Protein AF-0000000087423695 (afdb_homodimer)

Structure (mmCIF, N/CA/C/O backbone):
data_AF-0000000087423695-model_v1
#
loop_
_entity.id
_entity.type
_entity.pdbx_description
1 polymer 'NAD(P)-dependent alcohol dehydrogenase'
#
loop_
_atom_site.group_PDB
_atom_site.id
_atom_site.type_symbol
_atom_site.label_atom_id
_atom_site.label_alt_id
_atom_site.label_comp_id
_atom_site.label_asym_id
_atom_site.label_entity_id
_atom_site.label_seq_id
_atom_site.pdbx_PDB_ins_code
_atom_site.Cartn_x
_atom_site.Cartn_y
_atom_site.Cartn_z
_atom_site.occupancy
_atom_site.B_iso_or_equiv
_atom_site.auth_seq_id
_atom_site.auth_comp_id
_atom_site.auth_asym_id
_atom_site.auth_atom_id
_atom_site.pdbx_PDB_model_num
ATOM 1 N N . MET A 1 1 ? -11.227 -40.969 -14.609 1 97 1 MET A N 1
ATOM 2 C CA . MET A 1 1 ? -9.953 -40.281 -14.742 1 97 1 MET A CA 1
ATOM 3 C C . MET A 1 1 ? -9.117 -40.406 -13.469 1 97 1 MET A C 1
ATOM 5 O O . MET A 1 1 ? -9.672 -40.562 -12.383 1 97 1 MET A O 1
ATOM 9 N N . LYS A 1 2 ? -7.824 -40.438 -13.695 1 98.31 2 LYS A N 1
ATOM 10 C CA . LYS A 1 2 ? -6.93 -40.375 -12.547 1 98.31 2 LYS A CA 1
ATOM 11 C C . LYS A 1 2 ? -6.785 -38.969 -12.008 1 98.31 2 LYS A C 1
ATOM 13 O O . LYS A 1 2 ? -6.781 -38 -12.781 1 98.31 2 LYS A O 1
ATOM 18 N N . ALA A 1 3 ? -6.688 -38.812 -10.703 1 98.44 3 ALA A N 1
ATOM 19 C CA . ALA A 1 3 ? -6.441 -37.562 -10.031 1 98.44 3 ALA A CA 1
ATOM 20 C C . ALA A 1 3 ? -5.824 -37.781 -8.648 1 98.44 3 ALA A C 1
ATOM 22 O O . ALA A 1 3 ? -5.773 -38.906 -8.164 1 98.44 3 ALA A O 1
ATOM 23 N N . TYR A 1 4 ? -5.23 -36.812 -8.125 1 98.44 4 TYR A N 1
ATOM 24 C CA . TYR A 1 4 ? -4.895 -36.781 -6.703 1 98.44 4 TYR A CA 1
ATOM 25 C C . TYR A 1 4 ? -5.883 -35.938 -5.91 1 98.44 4 TYR A C 1
ATOM 27 O O . TYR A 1 4 ? -6.324 -34.906 -6.379 1 98.44 4 TYR A O 1
ATOM 35 N N . GLN A 1 5 ? -6.285 -36.375 -4.789 1 97.56 5 GLN A N 1
ATOM 36 C CA . GLN A 1 5 ? -7.176 -35.594 -3.936 1 97.56 5 GLN A CA 1
ATOM 37 C C . GLN A 1 5 ? -6.785 -35.719 -2.467 1 97.56 5 GLN A C 1
ATOM 39 O O . GLN A 1 5 ? -6.125 -36.688 -2.078 1 97.56 5 GLN A O 1
ATOM 44 N N . ILE A 1 6 ? -7.02 -34.656 -1.726 1 97.31 6 ILE A N 1
ATOM 45 C CA . ILE A 1 6 ? -7.031 -34.719 -0.269 1 97.31 6 ILE A CA 1
ATOM 46 C C . ILE A 1 6 ? -8.336 -35.375 0.204 1 97.31 6 ILE A C 1
ATOM 48 O O . ILE A 1 6 ? -9.422 -34.844 -0.052 1 97.31 6 ILE A O 1
ATOM 52 N N . GLN A 1 7 ? -8.133 -36.531 0.902 1 94.19 7 GLN A N 1
ATOM 53 C CA . GLN A 1 7 ? -9.328 -37.281 1.276 1 94.19 7 GLN A CA 1
ATOM 54 C C . GLN A 1 7 ? -9.461 -37.375 2.793 1 94.19 7 GLN A C 1
ATOM 56 O O . GLN A 1 7 ? -8.461 -37.469 3.506 1 94.19 7 GLN A O 1
ATOM 61 N N . ASP A 1 8 ? -10.633 -37.375 3.33 1 90.5 8 ASP A N 1
ATOM 62 C CA . ASP A 1 8 ? -11.016 -37.719 4.695 1 90.5 8 ASP A CA 1
ATOM 63 C C . ASP A 1 8 ? -10.539 -36.656 5.684 1 90.5 8 ASP A C 1
ATOM 65 O O . ASP A 1 8 ? -11.297 -36.219 6.551 1 90.5 8 ASP A O 1
ATOM 69 N N . ASP A 1 9 ? -9.195 -36.281 5.551 1 95.44 9 ASP A N 1
ATOM 70 C CA . ASP A 1 9 ? -8.594 -35.281 6.418 1 95.44 9 ASP A CA 1
ATOM 71 C C . ASP A 1 9 ? -7.414 -34.594 5.738 1 95.44 9 ASP A C 1
ATOM 73 O O . ASP A 1 9 ? -6.949 -35.031 4.688 1 95.44 9 ASP A O 1
ATOM 77 N N . PHE A 1 10 ? -7.035 -33.531 6.305 1 96.62 10 PHE A N 1
ATOM 78 C CA . PHE A 1 10 ? -5.883 -32.812 5.781 1 96.62 10 PHE A CA 1
ATOM 79 C C . PHE A 1 10 ? -4.594 -33.594 6.055 1 96.62 10 PHE A C 1
ATOM 81 O O . PHE A 1 10 ? -4.586 -34.531 6.844 1 96.62 10 PHE A O 1
ATOM 88 N N . GLY A 1 11 ? -3.535 -33.188 5.332 1 96.44 11 GLY A N 1
ATOM 89 C CA . GLY A 1 11 ? -2.234 -33.812 5.516 1 96.44 11 GLY A CA 1
ATOM 90 C C . GLY A 1 11 ? -1.774 -34.625 4.309 1 96.44 11 GLY A C 1
ATOM 91 O O . GLY A 1 11 ? -2.588 -35.25 3.623 1 96.44 11 GLY A O 1
ATOM 92 N N . LEU A 1 12 ? -0.515 -34.688 4.203 1 95.5 12 LEU A N 1
ATOM 93 C CA . LEU A 1 12 ? 0.1 -35.344 3.047 1 95.5 12 LEU A CA 1
ATOM 94 C C . LEU A 1 12 ? -0.26 -36.812 2.998 1 95.5 12 LEU A C 1
ATOM 96 O O . LEU A 1 12 ? -0.334 -37.406 1.918 1 95.5 12 LEU A O 1
ATOM 100 N N . ASP A 1 13 ? -0.477 -37.406 4.109 1 95.44 13 ASP A N 1
ATOM 101 C CA . ASP A 1 13 ? -0.84 -38.812 4.172 1 95.44 13 ASP A CA 1
ATOM 102 C C . ASP A 1 13 ? -2.211 -39.062 3.545 1 95.44 13 ASP A C 1
ATOM 104 O O . ASP A 1 13 ? -2.531 -40.188 3.154 1 95.44 13 ASP A O 1
ATOM 108 N N . ASN A 1 14 ? -3.031 -38.031 3.521 1 97.06 14 ASN A N 1
ATOM 109 C CA . ASN A 1 14 ? -4.379 -38.125 2.979 1 97.06 14 ASN A CA 1
ATOM 110 C C . ASN A 1 14 ? -4.449 -37.625 1.544 1 97.06 14 ASN A C 1
ATOM 112 O O . ASN A 1 14 ? -5.535 -37.5 0.973 1 97.06 14 ASN A O 1
ATOM 116 N N . PHE A 1 15 ? -3.334 -37.219 1.024 1 97.75 15 PHE A N 1
ATOM 117 C CA . PHE A 1 15 ? -3.152 -36.906 -0.386 1 97.75 15 PHE A CA 1
ATOM 118 C C . PHE A 1 15 ? -2.912 -38.156 -1.202 1 97.75 15 PHE A C 1
ATOM 120 O O . PHE A 1 15 ? -1.809 -38.719 -1.191 1 97.75 15 PHE A O 1
ATOM 127 N N . LYS A 1 16 ? -3.941 -38.594 -1.981 1 97 16 LYS A N 1
ATOM 128 C CA . LYS A 1 16 ? -3.9 -39.906 -2.582 1 97 16 LYS A CA 1
ATOM 129 C C . LYS A 1 16 ? -4.352 -39.875 -4.039 1 97 16 LYS A C 1
ATOM 131 O O . LYS A 1 16 ? -5.211 -39.062 -4.406 1 97 16 LYS A O 1
ATOM 136 N N . GLN A 1 17 ? -3.789 -40.75 -4.773 1 97.56 17 GLN A N 1
ATOM 137 C CA . GLN A 1 17 ? -4.273 -40.969 -6.137 1 97.56 17 GLN A CA 1
ATOM 138 C C . GLN A 1 17 ? -5.617 -41.688 -6.137 1 97.56 17 GLN A C 1
ATOM 140 O O . GLN A 1 17 ? -5.805 -42.656 -5.406 1 97.56 17 GLN A O 1
ATOM 145 N N . VAL A 1 18 ? -6.508 -41.156 -6.93 1 97.56 18 VAL A N 1
ATOM 146 C CA . VAL A 1 18 ? -7.844 -41.75 -6.984 1 97.56 18 VAL A CA 1
ATOM 147 C C . VAL A 1 18 ? -8.305 -41.844 -8.438 1 97.56 18 VAL A C 1
ATOM 149 O O . VAL A 1 18 ? -7.66 -41.312 -9.336 1 97.56 18 VAL A O 1
ATOM 152 N N . GLU A 1 19 ? -9.383 -42.625 -8.578 1 97.62 19 GLU A N 1
ATOM 153 C CA . GLU A 1 19 ? -10.109 -42.656 -9.844 1 97.62 19 GLU A CA 1
ATOM 154 C C . GLU A 1 19 ? -11.477 -42 -9.719 1 97.62 19 GLU A C 1
ATOM 156 O O . GLU A 1 19 ? -12.227 -42.281 -8.781 1 97.62 19 GLU A O 1
ATOM 161 N N . ARG A 1 20 ? -11.68 -41.031 -10.586 1 96.44 20 ARG A N 1
ATOM 162 C CA . ARG A 1 20 ? -12.961 -40.344 -10.664 1 96.44 20 ARG A CA 1
ATOM 163 C C . ARG A 1 20 ? -13.586 -40.469 -12.039 1 96.44 20 ARG A C 1
ATOM 165 O O . ARG A 1 20 ? -12.891 -40.781 -13.016 1 96.44 20 ARG A O 1
ATOM 172 N N . PRO A 1 21 ? -14.953 -40.438 -12.062 1 96.38 21 PRO A N 1
ATOM 173 C CA . PRO A 1 21 ? -15.547 -40.406 -13.398 1 96.38 21 PRO A CA 1
ATOM 174 C C . PRO A 1 21 ? -15.023 -39.25 -14.266 1 96.38 21 PRO A C 1
ATOM 176 O O . PRO A 1 21 ? -14.75 -38.188 -13.758 1 96.38 21 PRO A O 1
ATOM 179 N N . ASP A 1 22 ? -14.891 -39.5 -15.508 1 95.88 22 ASP A N 1
ATOM 180 C CA . ASP A 1 22 ? -14.508 -38.406 -16.438 1 95.88 22 ASP A CA 1
ATOM 181 C C . ASP A 1 22 ? -15.578 -37.344 -16.484 1 95.88 22 ASP A C 1
ATOM 183 O O . ASP A 1 22 ? -16.766 -37.625 -16.672 1 95.88 22 ASP A O 1
ATOM 187 N N . PRO A 1 23 ? -15.172 -36.125 -16.391 1 97.31 23 PRO A N 1
ATOM 188 C CA . PRO A 1 23 ? -16.156 -35.062 -16.547 1 97.31 23 PRO A CA 1
ATOM 189 C C . PRO A 1 23 ? -16.578 -34.844 -18 1 97.31 23 PRO A C 1
ATOM 191 O O . PRO A 1 23 ? -15.82 -35.156 -18.922 1 97.31 23 PRO A O 1
ATOM 194 N N . THR A 1 24 ? -17.766 -34.406 -18.172 1 97.44 24 THR A N 1
ATOM 195 C CA . THR A 1 24 ? -18.297 -34 -19.469 1 97.44 24 THR A CA 1
ATOM 196 C C . THR A 1 24 ? -18.641 -32.5 -19.453 1 97.44 24 THR A C 1
ATOM 198 O O . THR A 1 24 ? -19.359 -32.031 -18.562 1 97.44 24 THR A O 1
ATOM 201 N N . PRO A 1 25 ? -18.141 -31.781 -20.391 1 98.31 25 PRO A N 1
ATOM 202 C CA . PRO A 1 25 ? -18.406 -30.328 -20.359 1 98.31 25 PRO A CA 1
ATOM 203 C C . PRO A 1 25 ? -19.844 -29.984 -20.703 1 98.31 25 PRO A C 1
ATOM 205 O O . PRO A 1 25 ? -20.391 -30.5 -21.672 1 98.31 25 PRO A O 1
ATOM 208 N N . GLY A 1 26 ? -20.453 -29.203 -19.859 1 98.38 26 GLY A N 1
ATOM 209 C CA . GLY A 1 26 ? -21.734 -28.578 -20.172 1 98.38 26 GLY A CA 1
ATOM 210 C C . GLY A 1 26 ? -21.594 -27.312 -20.969 1 98.38 26 GLY A C 1
ATOM 211 O O . GLY A 1 26 ? -20.5 -26.984 -21.453 1 98.38 26 GLY A O 1
ATOM 212 N N . PRO A 1 27 ? -22.766 -26.609 -21.188 1 98.31 27 PRO A N 1
ATOM 213 C CA . PRO A 1 27 ? -22.703 -25.344 -21.953 1 98.31 27 PRO A CA 1
ATOM 214 C C . PRO A 1 27 ? -21.688 -24.359 -21.391 1 98.31 27 PRO A C 1
ATOM 216 O O . PRO A 1 27 ? -21.656 -24.109 -20.172 1 98.31 27 PRO A O 1
ATOM 219 N N . GLY A 1 28 ? -20.797 -23.844 -22.297 1 98.44 28 GLY A N 1
ATOM 220 C CA . GLY A 1 28 ? -19.828 -22.844 -21.922 1 98.44 28 GLY A CA 1
ATOM 221 C C . GLY A 1 28 ? -18.594 -23.422 -21.266 1 98.44 28 GLY A C 1
ATOM 222 O O . GLY A 1 28 ? -17.641 -22.703 -20.953 1 98.44 28 GLY A O 1
ATOM 223 N N . GLN A 1 29 ? -18.516 -24.75 -21.141 1 98.75 29 GLN A N 1
ATOM 224 C CA . GLN A 1 29 ? -17.422 -25.359 -20.406 1 98.75 29 GLN A CA 1
ATOM 225 C C . GLN A 1 29 ? -16.406 -26.016 -21.344 1 98.75 29 GLN A C 1
ATOM 227 O O . GLN A 1 29 ? -16.766 -26.391 -22.469 1 98.75 29 GLN A O 1
ATOM 232 N N . VAL A 1 30 ? -15.219 -26.094 -20.859 1 98.75 30 VAL A N 1
ATOM 233 C CA . VAL A 1 30 ? -14.094 -26.672 -21.594 1 98.75 30 VAL A CA 1
ATOM 234 C C . VAL A 1 30 ? -13.453 -27.781 -20.75 1 98.75 30 VAL A C 1
ATOM 236 O O . VAL A 1 30 ? -13.172 -27.578 -19.562 1 98.75 30 VAL A O 1
ATOM 239 N N . LEU A 1 31 ? -13.312 -28.891 -21.375 1 98.81 31 LEU A N 1
ATOM 240 C CA . LEU A 1 31 ? -12.57 -29.969 -20.75 1 98.81 31 LEU A CA 1
ATOM 241 C C . LEU A 1 31 ? -11.109 -29.969 -21.203 1 98.81 31 LEU A C 1
ATOM 243 O O . LEU A 1 31 ? -10.836 -30.094 -22.406 1 98.81 31 LEU A O 1
ATOM 247 N N . VAL A 1 32 ? -10.266 -29.797 -20.312 1 98.88 32 VAL A N 1
ATOM 248 C CA . VAL A 1 32 ? -8.836 -29.75 -20.625 1 98.88 32 VAL A CA 1
ATOM 249 C C . VAL A 1 32 ? -8.18 -31.078 -20.219 1 98.88 32 VAL A C 1
ATOM 251 O O . VAL A 1 32 ? -8.281 -31.5 -19.078 1 98.88 32 VAL A O 1
ATOM 254 N N . ARG A 1 33 ? -7.582 -31.781 -21.172 1 98.88 33 ARG A N 1
ATOM 255 C CA . ARG A 1 33 ? -6.695 -32.906 -20.859 1 98.88 33 ARG A CA 1
ATOM 256 C C . ARG A 1 33 ? -5.348 -32.406 -20.344 1 98.88 33 ARG A C 1
ATOM 258 O O . ARG A 1 33 ? -4.523 -31.922 -21.125 1 98.88 33 ARG A O 1
ATOM 265 N N . MET A 1 34 ? -5.191 -32.531 -19.078 1 98.88 34 MET A N 1
ATOM 266 C CA . MET A 1 34 ? -4.02 -31.953 -18.438 1 98.88 34 MET A CA 1
ATOM 267 C C . MET A 1 34 ? -2.752 -32.719 -18.812 1 98.88 34 MET A C 1
ATOM 269 O O . MET A 1 34 ? -2.764 -33.938 -18.891 1 98.88 34 MET A O 1
ATOM 273 N N . LYS A 1 35 ? -1.696 -31.984 -19.047 1 98.94 35 LYS A N 1
ATOM 274 C CA . LYS A 1 35 ? -0.409 -32.562 -19.406 1 98.94 35 LYS A CA 1
ATOM 275 C C . LYS A 1 35 ? 0.627 -32.344 -18.312 1 98.94 35 LYS A C 1
ATOM 277 O O . LYS A 1 35 ? 1.569 -33.125 -18.156 1 98.94 35 LYS A O 1
ATOM 282 N N . ALA A 1 36 ? 0.488 -31.312 -17.562 1 98.94 36 ALA A N 1
ATOM 283 C CA . ALA A 1 36 ? 1.4 -30.984 -16.469 1 98.94 36 ALA A CA 1
ATOM 284 C C . ALA A 1 36 ? 0.704 -30.125 -15.414 1 98.94 36 ALA A C 1
ATOM 286 O O . ALA A 1 36 ? -0.236 -29.391 -15.727 1 98.94 36 ALA A O 1
ATOM 287 N N . ALA A 1 37 ? 1.056 -30.219 -14.227 1 98.81 37 ALA A N 1
ATOM 288 C CA . ALA A 1 37 ? 0.682 -29.359 -13.102 1 98.81 37 ALA A CA 1
ATOM 289 C C . ALA A 1 37 ? 1.911 -28.922 -12.312 1 98.81 37 ALA A C 1
ATOM 291 O O . ALA A 1 37 ? 2.943 -29.594 -12.336 1 98.81 37 ALA A O 1
ATOM 292 N N . SER A 1 38 ? 1.891 -27.812 -11.734 1 98.75 38 SER A N 1
ATOM 293 C CA . SER A 1 38 ? 3.006 -27.297 -10.953 1 98.75 38 SER A CA 1
ATOM 294 C C . SER A 1 38 ? 2.543 -26.844 -9.57 1 98.75 38 SER A C 1
ATOM 296 O O . SER A 1 38 ? 1.681 -25.969 -9.453 1 98.75 38 SER A O 1
ATOM 298 N N . PRO A 1 39 ? 3.074 -27.422 -8.508 1 97.81 39 PRO A N 1
ATOM 299 C CA . PRO A 1 39 ? 2.66 -27.016 -7.16 1 97.81 39 PRO A CA 1
ATOM 300 C C . PRO A 1 39 ? 3.264 -25.672 -6.738 1 97.81 39 PRO A C 1
ATOM 302 O O . PRO A 1 39 ? 4.375 -25.344 -7.152 1 97.81 39 PRO A O 1
ATOM 305 N N . ASN A 1 40 ? 2.516 -24.984 -6 1 96.38 40 ASN A N 1
ATOM 306 C CA . ASN A 1 40 ? 2.943 -23.781 -5.281 1 96.38 40 ASN A CA 1
ATOM 307 C C . ASN A 1 40 ? 2.951 -24.016 -3.773 1 96.38 40 ASN A C 1
ATOM 309 O O . ASN A 1 40 ? 2.352 -24.969 -3.281 1 96.38 40 ASN A O 1
ATOM 313 N N . PHE A 1 41 ? 3.625 -23.156 -3.076 1 93.12 41 PHE A N 1
ATOM 314 C CA . PHE A 1 41 ? 3.639 -23.297 -1.625 1 93.12 41 PHE A CA 1
ATOM 315 C C . PHE A 1 41 ? 2.221 -23.281 -1.065 1 93.12 41 PHE A C 1
ATOM 317 O O . PHE A 1 41 ? 1.924 -23.969 -0.088 1 93.12 41 PHE A O 1
ATOM 324 N N . ARG A 1 42 ? 1.373 -22.5 -1.621 1 93.5 42 ARG A N 1
ATOM 325 C CA . ARG A 1 42 ? -0.024 -22.469 -1.201 1 93.5 42 ARG A CA 1
ATOM 326 C C . ARG A 1 42 ? -0.647 -23.859 -1.27 1 93.5 42 ARG A C 1
ATOM 328 O O . ARG A 1 42 ? -1.512 -24.188 -0.459 1 93.5 42 ARG A O 1
ATOM 335 N N . ASP A 1 43 ? -0.261 -24.672 -2.217 1 96.31 43 ASP A N 1
ATOM 336 C CA . ASP A 1 43 ? -0.833 -26.016 -2.377 1 96.31 43 ASP A CA 1
ATOM 337 C C . ASP A 1 43 ? -0.442 -26.922 -1.214 1 96.31 43 ASP A C 1
ATOM 339 O O . ASP A 1 43 ? -1.25 -27.734 -0.753 1 96.31 43 ASP A O 1
ATOM 343 N N . ILE A 1 44 ? 0.8 -26.75 -0.774 1 94.81 44 ILE A N 1
ATOM 344 C CA . ILE A 1 44 ? 1.24 -27.5 0.398 1 94.81 44 ILE A CA 1
ATOM 345 C C . ILE A 1 44 ? 0.414 -27.078 1.614 1 94.81 44 ILE A C 1
ATOM 347 O O . ILE A 1 44 ? -0.078 -27.938 2.355 1 94.81 44 ILE A O 1
ATOM 351 N N . LEU A 1 45 ? 0.251 -25.766 1.786 1 94.38 45 LEU A N 1
ATOM 352 C CA . LEU A 1 45 ? -0.533 -25.266 2.91 1 94.38 45 LEU A CA 1
ATOM 353 C C . LEU A 1 45 ? -1.976 -25.75 2.828 1 94.38 45 LEU A C 1
ATOM 355 O O . LEU A 1 45 ? -2.592 -26.062 3.852 1 94.38 45 LEU A O 1
ATOM 359 N N . MET A 1 46 ? -2.537 -25.828 1.627 1 95.88 46 MET A N 1
ATOM 360 C CA . MET A 1 46 ? -3.896 -26.312 1.419 1 95.88 46 MET A CA 1
ATOM 361 C C . MET A 1 46 ? -4.012 -27.781 1.818 1 95.88 46 MET A C 1
ATOM 363 O O . MET A 1 46 ? -4.938 -28.156 2.537 1 95.88 46 MET A O 1
ATOM 367 N N . ILE A 1 47 ? -3.076 -28.531 1.413 1 97.12 47 ILE A N 1
ATOM 368 C CA . ILE A 1 47 ? -3.074 -29.969 1.694 1 97.12 47 ILE A CA 1
ATOM 369 C C . ILE A 1 47 ? -2.961 -30.203 3.199 1 97.12 47 ILE A C 1
ATOM 371 O O . ILE A 1 47 ? -3.607 -31.094 3.748 1 97.12 47 ILE A O 1
ATOM 375 N N . GLU A 1 48 ? -2.223 -29.344 3.842 1 95.69 48 GLU A N 1
ATOM 376 C CA . GLU A 1 48 ? -1.958 -29.484 5.27 1 95.69 48 GLU A CA 1
ATOM 377 C C . GLU A 1 48 ? -3.068 -28.859 6.105 1 95.69 48 GLU A C 1
ATOM 379 O O . GLU A 1 48 ? -3.049 -28.938 7.336 1 95.69 48 GLU A O 1
ATOM 384 N N . GLY A 1 49 ? -4.02 -28.172 5.512 1 94.75 49 GLY A N 1
ATOM 385 C CA . GLY A 1 49 ? -5.133 -27.562 6.211 1 94.75 49 GLY A CA 1
ATOM 386 C C . GLY A 1 49 ? -4.777 -26.219 6.836 1 94.75 49 GLY A C 1
ATOM 387 O O . GLY A 1 49 ? -5.543 -25.688 7.641 1 94.75 49 GLY A O 1
ATOM 388 N N . GLN A 1 50 ? -3.643 -25.703 6.438 1 91.5 50 GLN A N 1
ATOM 389 C CA . GLN A 1 50 ? -3.156 -24.469 7.031 1 91.5 50 GLN A CA 1
ATOM 390 C C . GLN A 1 50 ? -3.617 -23.25 6.227 1 91.5 50 GLN A C 1
ATOM 392 O O . GLN A 1 50 ? -3.67 -22.141 6.75 1 91.5 50 GLN A O 1
ATOM 397 N N . TYR A 1 51 ? -3.918 -23.469 4.969 1 91 51 TYR A N 1
ATOM 398 C CA . TYR A 1 51 ? -4.371 -22.391 4.109 1 91 51 TYR A CA 1
ATOM 399 C C . TYR A 1 51 ? -5.824 -22.031 4.398 1 91 51 TYR A C 1
ATOM 401 O O . TYR A 1 51 ? -6.18 -20.859 4.484 1 91 51 TYR A O 1
ATOM 409 N N . ASN A 1 52 ? -6.68 -22.969 4.555 1 92.5 52 ASN A N 1
ATOM 410 C CA . ASN A 1 52 ? -8.094 -22.891 4.914 1 92.5 52 ASN A CA 1
ATOM 411 C C . ASN A 1 52 ? -8.539 -24.125 5.68 1 92.5 52 ASN A C 1
ATOM 413 O O . ASN A 1 52 ? -8.969 -25.109 5.074 1 92.5 52 ASN A O 1
ATOM 417 N N . PRO A 1 53 ? -8.57 -24.016 6.953 1 91.56 53 PRO A N 1
ATOM 418 C CA . PRO A 1 53 ? -8.922 -25.188 7.754 1 91.56 53 PRO A CA 1
ATOM 419 C C . PRO A 1 53 ? -10.367 -25.625 7.566 1 91.56 53 PRO A C 1
ATOM 421 O O . PRO A 1 53 ? -10.742 -26.734 7.969 1 91.56 53 PRO A O 1
ATOM 424 N N . ARG A 1 54 ? -11.234 -24.859 6.977 1 93 54 ARG A N 1
ATOM 425 C CA . ARG A 1 54 ? -12.648 -25.188 6.809 1 93 54 ARG A CA 1
ATOM 426 C C . ARG A 1 54 ? -12.938 -25.656 5.391 1 93 54 ARG A C 1
ATOM 428 O O . ARG A 1 54 ? -14.102 -25.828 5.008 1 93 54 ARG A O 1
ATOM 435 N N . GLN A 1 55 ? -11.898 -25.828 4.555 1 96 55 GLN A N 1
ATOM 436 C CA . GLN A 1 55 ? -12.055 -26.312 3.186 1 96 55 GLN A CA 1
ATOM 437 C C . GLN A 1 55 ? -12.797 -27.656 3.152 1 96 55 GLN A C 1
ATOM 439 O O . GLN A 1 55 ? -12.406 -28.609 3.822 1 96 55 GLN A O 1
ATOM 444 N N . PRO A 1 56 ? -13.922 -27.719 2.395 1 96.25 56 PRO A N 1
ATOM 445 C CA . PRO A 1 56 ? -14.594 -29.016 2.23 1 96.25 56 PRO A CA 1
ATOM 446 C C . PRO A 1 56 ? -13.719 -30.047 1.522 1 96.25 56 PRO A C 1
ATOM 448 O O . PRO A 1 56 ? -12.984 -29.703 0.589 1 96.25 56 PRO A O 1
ATOM 451 N N . LEU A 1 57 ? -13.828 -31.266 1.909 1 96.5 57 LEU A N 1
ATOM 452 C CA . LEU A 1 57 ? -13.117 -32.375 1.32 1 96.5 57 LEU A CA 1
ATOM 453 C C . LEU A 1 57 ? -14.102 -33.406 0.771 1 96.5 57 LEU A C 1
ATOM 455 O O . LEU A 1 57 ? -15.219 -33.531 1.267 1 96.5 57 LEU A O 1
ATOM 459 N N . PRO A 1 58 ? -13.75 -34.188 -0.227 1 97.5 58 PRO A N 1
ATOM 460 C CA . PRO A 1 58 ? -12.43 -34.25 -0.846 1 97.5 58 PRO A CA 1
ATOM 461 C C . PRO A 1 58 ? -12.156 -33.062 -1.775 1 97.5 58 PRO A C 1
ATOM 463 O O . PRO A 1 58 ? -13.094 -32.438 -2.262 1 97.5 58 PRO A O 1
ATOM 466 N N . LEU A 1 59 ? -10.82 -32.719 -2.07 1 98.19 59 LEU A N 1
ATOM 467 C CA . LEU A 1 59 ? -10.383 -31.625 -2.943 1 98.19 59 LEU A CA 1
ATOM 468 C C . LEU A 1 59 ? -9.203 -32.062 -3.809 1 98.19 59 LEU A C 1
ATOM 470 O O . LEU A 1 59 ? -8.258 -32.688 -3.311 1 98.19 59 LEU A O 1
ATOM 474 N N . ILE A 1 60 ? -9.32 -31.891 -5.086 1 98.5 60 ILE A N 1
ATOM 475 C CA . ILE A 1 60 ? -8.141 -31.969 -5.941 1 98.5 60 ILE A CA 1
ATOM 476 C C . ILE A 1 60 ? -7.309 -30.703 -5.801 1 98.5 60 ILE A C 1
ATOM 478 O O . ILE A 1 60 ? -7.742 -29.625 -6.207 1 98.5 60 ILE A O 1
ATOM 482 N N . PRO A 1 61 ? -6.066 -30.781 -5.23 1 98.06 61 PRO A N 1
ATOM 483 C CA . PRO A 1 61 ? -5.246 -29.578 -5.043 1 98.06 61 PRO A CA 1
ATOM 484 C C . PRO A 1 61 ? -4.484 -29.188 -6.305 1 98.06 61 PRO A C 1
ATOM 486 O O . PRO A 1 61 ? -4.844 -29.594 -7.406 1 98.06 61 PRO A O 1
ATOM 489 N N . PHE A 1 62 ? -3.498 -28.25 -6.215 1 97.88 62 PHE A N 1
ATOM 490 C CA . PHE A 1 62 ? -2.697 -27.641 -7.273 1 97.88 62 PHE A CA 1
ATOM 491 C C . PHE A 1 62 ? -3.514 -26.609 -8.055 1 97.88 62 PHE A C 1
ATOM 493 O O . PHE A 1 62 ? -4.574 -26.938 -8.594 1 97.88 62 PHE A O 1
ATOM 500 N N . SER A 1 63 ? -2.967 -25.422 -8.102 1 96.25 63 SER A N 1
ATOM 501 C CA . SER A 1 63 ? -3.699 -24.344 -8.766 1 96.25 63 SER A CA 1
ATOM 502 C C . SER A 1 63 ? -3.189 -24.125 -10.188 1 96.25 63 SER A C 1
ATOM 504 O O . SER A 1 63 ? -3.842 -23.453 -10.992 1 96.25 63 SER A O 1
ATOM 506 N N . ASP A 1 64 ? -2.035 -24.719 -10.523 1 97.38 64 ASP A N 1
ATOM 507 C CA . ASP A 1 64 ? -1.372 -24.469 -11.797 1 97.38 64 ASP A CA 1
ATOM 508 C C . ASP A 1 64 ? -1.368 -25.734 -12.672 1 97.38 64 ASP A C 1
ATOM 510 O O . ASP A 1 64 ? -1.094 -26.828 -12.188 1 97.38 64 ASP A O 1
ATOM 514 N N . GLY A 1 65 ? -1.603 -25.469 -13.875 1 98.5 65 GLY A N 1
ATOM 515 C CA . GLY A 1 65 ? -1.478 -26.562 -14.836 1 98.5 65 GLY A CA 1
ATOM 516 C C . GLY A 1 65 ? -1.629 -26.109 -16.281 1 98.5 65 GLY A C 1
ATOM 517 O O . GLY A 1 65 ? -1.874 -24.922 -16.531 1 98.5 65 GLY A O 1
ATOM 518 N N . ALA A 1 66 ? -1.384 -27 -17.141 1 98.88 66 ALA A N 1
ATOM 519 C CA . ALA A 1 66 ? -1.524 -26.781 -18.578 1 98.88 66 ALA A CA 1
ATOM 520 C C . ALA A 1 66 ? -1.871 -28.078 -19.312 1 98.88 66 ALA A C 1
ATOM 522 O O . ALA A 1 66 ? -1.513 -29.156 -18.859 1 98.88 66 ALA A O 1
ATOM 523 N N . GLY A 1 67 ? -2.57 -27.906 -20.359 1 98.88 67 GLY A N 1
ATOM 524 C CA . GLY A 1 67 ? -2.971 -29.062 -21.141 1 98.88 67 GLY A CA 1
ATOM 525 C C . GLY A 1 67 ? -3.553 -28.703 -22.5 1 98.88 67 GLY A C 1
ATOM 526 O O . GLY A 1 67 ? -3.232 -27.656 -23.062 1 98.88 67 GLY A O 1
ATOM 527 N N . GLU A 1 68 ? -4.266 -29.703 -22.953 1 98.81 68 GLU A N 1
ATOM 528 C CA . GLU A 1 68 ? -4.898 -29.562 -24.266 1 98.81 68 GLU A CA 1
ATOM 529 C C . GLU A 1 68 ? -6.418 -29.656 -24.156 1 98.81 68 GLU A C 1
ATOM 531 O O . GLU A 1 68 ? -6.945 -30.5 -23.422 1 98.81 68 GLU A O 1
ATOM 536 N N . VAL A 1 69 ? -7.094 -28.75 -24.906 1 98.88 69 VAL A N 1
ATOM 537 C CA . VAL A 1 69 ? -8.547 -28.828 -24.922 1 98.88 69 VAL A CA 1
ATOM 538 C C . VAL A 1 69 ? -8.977 -30.172 -25.531 1 98.88 69 VAL A C 1
ATOM 540 O O . VAL A 1 69 ? -8.688 -30.453 -26.688 1 98.88 69 VAL A O 1
ATOM 543 N N . ALA A 1 70 ? -9.641 -30.938 -24.797 1 98.81 70 ALA A N 1
ATOM 544 C CA . ALA A 1 70 ? -10.07 -32.281 -25.219 1 98.81 70 ALA A CA 1
ATOM 545 C C . ALA A 1 70 ? -11.484 -32.219 -25.797 1 98.81 70 ALA A C 1
ATOM 547 O O . ALA A 1 70 ? -11.797 -32.938 -26.75 1 98.81 70 ALA A O 1
ATOM 548 N N . GLU A 1 71 ? -12.344 -31.484 -25.109 1 98.75 71 GLU A N 1
ATOM 549 C CA . GLU A 1 71 ? -13.75 -31.328 -25.484 1 98.75 71 GLU A CA 1
ATOM 550 C C . GLU A 1 71 ? -14.273 -29.938 -25.109 1 98.75 71 GLU A C 1
ATOM 552 O O . GLU A 1 71 ? -13.773 -29.312 -24.172 1 98.75 71 GLU A O 1
ATOM 557 N N . VAL A 1 72 ? -15.25 -29.484 -25.875 1 98.69 72 VAL A N 1
ATOM 558 C CA . VAL A 1 72 ? -15.898 -28.219 -25.547 1 98.69 72 VAL A CA 1
ATOM 559 C C . VAL A 1 72 ? -17.406 -28.406 -25.5 1 98.69 72 VAL A C 1
ATOM 561 O O . VAL A 1 72 ? -17.969 -29.203 -26.266 1 98.69 72 VAL A O 1
ATOM 564 N N . GLY A 1 73 ? -18.031 -27.703 -24.547 1 98.5 73 GLY A N 1
ATOM 565 C CA . GLY A 1 73 ? -19.484 -27.734 -24.469 1 98.5 73 GLY A CA 1
ATOM 566 C C . GLY A 1 73 ? -20.141 -26.766 -25.438 1 98.5 73 GLY A C 1
ATOM 567 O O . GLY A 1 73 ? -19.453 -26.047 -26.172 1 98.5 73 GLY A O 1
ATOM 568 N N . GLU A 1 74 ? -21.453 -26.812 -25.391 1 98.19 74 GLU A N 1
ATOM 569 C CA . GLU A 1 74 ? -22.25 -25.938 -26.266 1 98.19 74 GLU A CA 1
ATOM 570 C C . GLU A 1 74 ? -21.938 -24.469 -26.016 1 98.19 74 GLU A C 1
ATOM 572 O O . GLU A 1 74 ? -21.812 -24.047 -24.875 1 98.19 74 GLU A O 1
ATOM 577 N N . GLY A 1 75 ? -21.75 -23.703 -27.078 1 98.12 75 GLY A N 1
ATOM 578 C CA . GLY A 1 75 ? -21.625 -22.266 -26.984 1 98.12 75 GLY A CA 1
ATOM 579 C C . GLY A 1 75 ? -20.203 -21.797 -26.734 1 98.12 75 GLY A C 1
ATOM 580 O O . GLY A 1 75 ? -19.938 -20.594 -26.625 1 98.12 75 GLY A O 1
ATOM 581 N N . VAL A 1 76 ? -19.25 -22.703 -26.641 1 98.44 76 VAL A N 1
ATOM 582 C CA . VAL A 1 76 ? -17.859 -22.312 -26.438 1 98.44 76 VAL A CA 1
ATOM 583 C C . VAL A 1 76 ? -17.297 -21.734 -27.734 1 98.44 76 VAL A C 1
ATOM 585 O O . VAL A 1 76 ? -17.438 -22.328 -28.812 1 98.44 76 VAL A O 1
ATOM 588 N N . GLU A 1 77 ? -16.672 -20.531 -27.625 1 98 77 GLU A N 1
ATOM 589 C CA . GLU A 1 77 ? -16.141 -19.859 -28.797 1 98 77 GLU A CA 1
ATOM 590 C C . GLU A 1 77 ? -14.688 -19.422 -28.594 1 98 77 GLU A C 1
ATOM 592 O O . GLU A 1 77 ? -13.977 -19.141 -29.547 1 98 77 GLU A O 1
ATOM 597 N N . ARG A 1 78 ? -14.219 -19.422 -27.375 1 97.94 78 ARG A N 1
ATOM 598 C CA . ARG A 1 78 ? -12.938 -18.812 -27.047 1 97.94 78 ARG A CA 1
ATOM 599 C C . ARG A 1 78 ? -11.781 -19.75 -27.391 1 97.94 78 ARG A C 1
ATOM 601 O O . ARG A 1 78 ? -10.664 -19.297 -27.641 1 97.94 78 ARG A O 1
ATOM 608 N N . VAL A 1 79 ? -12.102 -21.062 -27.359 1 98.56 79 VAL A N 1
ATOM 609 C CA . VAL A 1 79 ? -11.094 -22.078 -27.641 1 98.56 79 VAL A CA 1
ATOM 610 C C . VAL A 1 79 ? -11.727 -23.234 -28.422 1 98.56 79 VAL A C 1
ATOM 612 O O . VAL A 1 79 ? -12.953 -23.312 -28.531 1 98.56 79 VAL A O 1
ATOM 615 N N . GLU A 1 80 ? -10.844 -24.078 -28.969 1 98.5 80 GLU A N 1
ATOM 616 C CA . GLU A 1 80 ? -11.305 -25.266 -29.688 1 98.5 80 GLU A CA 1
ATOM 617 C C . GLU A 1 80 ? -10.484 -26.5 -29.297 1 98.5 80 GLU A C 1
ATOM 619 O O . GLU A 1 80 ? -9.406 -26.375 -28.719 1 98.5 80 GLU A O 1
ATOM 624 N N . VAL A 1 81 ? -11.039 -27.641 -29.656 1 98.75 81 VAL A N 1
ATOM 625 C CA . VAL A 1 81 ? -10.367 -28.906 -29.375 1 98.75 81 VAL A CA 1
ATOM 626 C C . VAL A 1 81 ? -8.969 -28.906 -29.984 1 98.75 81 VAL A C 1
ATOM 628 O O . VAL A 1 81 ? -8.789 -28.516 -31.141 1 98.75 81 VAL A O 1
ATOM 631 N N . GLY A 1 82 ? -7.969 -29.219 -29.188 1 98.75 82 GLY A N 1
ATOM 632 C CA . GLY A 1 82 ? -6.594 -29.266 -29.672 1 98.75 82 GLY A CA 1
ATOM 633 C C . GLY A 1 82 ? -5.77 -28.078 -29.219 1 98.75 82 GLY A C 1
ATOM 634 O O . GLY A 1 82 ? -4.539 -28.109 -29.266 1 98.75 82 GLY A O 1
ATOM 635 N N . ASP A 1 83 ? -6.441 -26.969 -28.844 1 98.81 83 ASP A N 1
ATOM 636 C CA . ASP A 1 83 ? -5.719 -25.797 -28.359 1 98.81 83 ASP A CA 1
ATOM 637 C C . ASP A 1 83 ? -4.922 -26.125 -27.094 1 98.81 83 ASP A C 1
ATOM 639 O O . ASP A 1 83 ? -5.402 -26.844 -26.219 1 98.81 83 ASP A O 1
ATOM 643 N N . ARG A 1 84 ? -3.678 -25.625 -26.969 1 98.88 84 ARG A N 1
ATOM 644 C CA . ARG A 1 84 ? -2.875 -25.703 -25.75 1 98.88 84 ARG A CA 1
ATOM 645 C C . ARG A 1 84 ? -3.217 -24.547 -24.797 1 98.88 84 ARG A C 1
ATOM 647 O O . ARG A 1 84 ? -3.082 -23.375 -25.156 1 98.88 84 ARG A O 1
ATOM 654 N N . VAL A 1 85 ? -3.703 -24.891 -23.609 1 98.94 85 VAL A N 1
ATOM 655 C CA . VAL A 1 85 ? -4.234 -23.844 -22.734 1 98.94 85 VAL A CA 1
ATOM 656 C C . VAL A 1 85 ? -3.762 -24.078 -21.297 1 98.94 85 VAL A C 1
ATOM 658 O O . VAL A 1 85 ? -3.268 -25.156 -20.969 1 98.94 85 VAL A O 1
ATOM 661 N N . MET A 1 86 ? -3.834 -23.109 -20.5 1 98.88 86 MET A N 1
ATOM 662 C CA . MET A 1 86 ? -3.68 -23.172 -19.062 1 98.88 86 MET A CA 1
ATOM 663 C C . MET A 1 86 ? -4.867 -22.531 -18.359 1 98.88 86 MET A C 1
ATOM 665 O O . MET A 1 86 ? -5.32 -21.453 -18.75 1 98.88 86 MET A O 1
ATOM 669 N N . PRO A 1 87 ? -5.52 -23.25 -17.438 1 98.81 87 PRO A N 1
ATOM 670 C CA . PRO A 1 87 ? -6.578 -22.625 -16.641 1 98.81 87 PRO A CA 1
ATOM 671 C C . PRO A 1 87 ? -6.059 -21.484 -15.773 1 98.81 87 PRO A C 1
ATOM 673 O O . PRO A 1 87 ? -4.949 -21.562 -15.242 1 98.81 87 PRO A O 1
ATOM 676 N N . ILE A 1 88 ? -6.855 -20.453 -15.664 1 98.75 88 ILE A N 1
ATOM 677 C CA . ILE A 1 88 ? -6.438 -19.328 -14.82 1 98.75 88 ILE A CA 1
ATOM 678 C C . ILE A 1 88 ? -6.688 -19.672 -13.352 1 98.75 88 ILE A C 1
ATOM 680 O O . ILE A 1 88 ? -7.539 -20.516 -13.039 1 98.75 88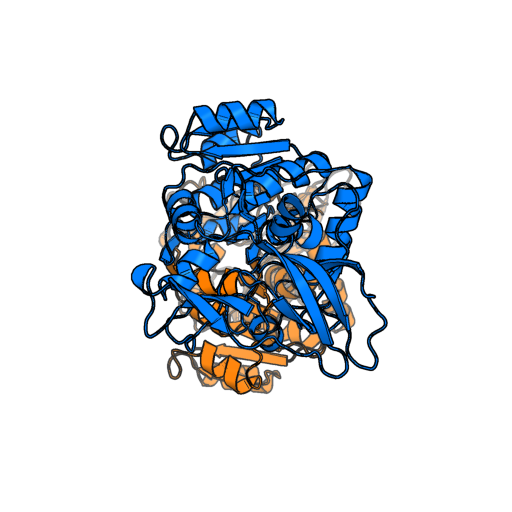 ILE A O 1
ATOM 684 N N . PHE A 1 89 ? -6.051 -19.062 -12.469 1 98.5 89 PHE A N 1
ATOM 685 C CA . PHE A 1 89 ? -6.07 -19.344 -11.039 1 98.5 89 PHE A CA 1
ATOM 686 C C . PHE A 1 89 ? -7.457 -19.109 -10.461 1 98.5 89 PHE A C 1
ATOM 688 O O . PHE A 1 89 ? -8.047 -20 -9.852 1 98.5 89 PHE A O 1
ATOM 695 N N . ALA A 1 90 ? -7.918 -17.844 -10.562 1 98.5 90 ALA A N 1
ATOM 696 C CA . ALA A 1 90 ? -9.281 -17.484 -10.172 1 98.5 90 ALA A CA 1
ATOM 697 C C . ALA A 1 90 ? -10.211 -17.469 -11.383 1 98.5 90 ALA A C 1
ATOM 699 O O . ALA A 1 90 ? -10.188 -16.547 -12.188 1 98.5 90 ALA A O 1
ATOM 700 N N . GLN A 1 91 ? -11.062 -18.438 -11.422 1 98.38 91 GLN A N 1
ATOM 701 C CA . GLN A 1 91 ? -11.805 -18.766 -12.641 1 98.38 91 GLN A CA 1
ATOM 702 C C . GLN A 1 91 ? -12.805 -17.656 -12.984 1 98.38 91 GLN A C 1
ATOM 704 O O . GLN A 1 91 ? -13.141 -17.469 -14.148 1 98.38 91 GLN A O 1
ATOM 709 N N . ASP A 1 92 ? -13.203 -16.844 -11.969 1 97.75 92 ASP A N 1
ATOM 710 C CA . ASP A 1 92 ? -14.203 -15.812 -12.211 1 97.75 92 ASP A CA 1
ATOM 711 C C . ASP A 1 92 ? -13.578 -14.422 -12.219 1 97.75 92 ASP A C 1
ATOM 713 O O . ASP A 1 92 ? -14.281 -13.414 -12.25 1 97.75 92 ASP A O 1
ATOM 717 N N . TRP A 1 93 ? -12.266 -14.336 -12.117 1 98.44 93 TRP A N 1
ATOM 718 C CA . TRP A 1 93 ? -11.609 -13.031 -12.156 1 98.44 93 TRP A CA 1
ATOM 719 C C . TRP A 1 93 ? -11.055 -12.742 -13.547 1 98.44 93 TRP A C 1
ATOM 721 O O . TRP A 1 93 ? -9.852 -12.867 -13.773 1 98.44 93 TRP A O 1
ATOM 731 N N . ILE A 1 94 ? -11.898 -12.25 -14.391 1 98.5 94 ILE A N 1
ATOM 732 C CA . ILE A 1 94 ? -11.547 -12.031 -15.789 1 98.5 94 ILE A CA 1
ATOM 733 C C . ILE A 1 94 ? -10.773 -10.727 -15.93 1 98.5 94 ILE A C 1
ATOM 735 O O . ILE A 1 94 ? -9.75 -10.672 -16.625 1 98.5 94 ILE A O 1
ATOM 739 N N . ALA A 1 95 ? -11.297 -9.664 -15.328 1 98 95 ALA A N 1
ATOM 740 C CA . ALA A 1 95 ? -10.695 -8.336 -15.312 1 98 95 ALA A CA 1
ATOM 741 C C . ALA A 1 95 ? -11.234 -7.5 -14.156 1 98 95 ALA A C 1
ATOM 743 O O . ALA A 1 95 ? -12.211 -7.883 -13.508 1 98 95 ALA A O 1
ATOM 744 N N . GLY A 1 96 ? -10.586 -6.418 -13.914 1 95.81 96 GLY A N 1
ATOM 745 C CA . GLY A 1 96 ? -11.094 -5.477 -12.93 1 95.81 96 GLY A CA 1
ATOM 746 C C . GLY A 1 96 ? -10.594 -5.75 -11.523 1 95.81 96 GLY A C 1
ATOM 747 O O . GLY A 1 96 ? -9.594 -6.441 -11.344 1 95.81 96 GLY A O 1
ATOM 748 N N . GLU A 1 97 ? -11.25 -5.234 -10.555 1 95.5 97 GLU A N 1
ATOM 749 C CA . GLU A 1 97 ? -10.812 -5.254 -9.164 1 95.5 97 GLU A CA 1
ATOM 750 C C . GLU A 1 97 ? -11.062 -6.617 -8.523 1 95.5 97 GLU A C 1
ATOM 752 O O . GLU A 1 97 ? -11.977 -7.336 -8.922 1 95.5 97 GLU A O 1
ATOM 757 N N . PRO A 1 98 ? -10.266 -6.977 -7.574 1 96.5 98 PRO A N 1
ATOM 758 C CA . PRO A 1 98 ? -10.547 -8.203 -6.824 1 96.5 98 PRO A CA 1
ATOM 759 C C . PRO A 1 98 ? -11.836 -8.109 -6.012 1 96.5 98 PRO A C 1
ATOM 761 O O . PRO A 1 98 ? -12.289 -7.012 -5.688 1 96.5 98 PRO A O 1
ATOM 764 N N . SER A 1 99 ? -12.406 -9.25 -5.711 1 96 99 SER A N 1
ATOM 765 C CA . SER A 1 99 ? -13.578 -9.367 -4.848 1 96 99 SER A CA 1
ATOM 766 C C . SER A 1 99 ? -13.633 -10.727 -4.168 1 96 99 SER A C 1
ATOM 768 O O . SER A 1 99 ? -12.977 -11.672 -4.609 1 96 99 SER A O 1
ATOM 770 N N . ARG A 1 100 ? -14.406 -10.766 -3.154 1 94 100 ARG A N 1
ATOM 771 C CA . ARG A 1 100 ? -14.586 -12.023 -2.428 1 94 100 ARG A CA 1
ATOM 772 C C . ARG A 1 100 ? -15.109 -13.117 -3.35 1 94 100 ARG A C 1
ATOM 774 O O . ARG A 1 100 ? -14.633 -14.25 -3.305 1 94 100 ARG A O 1
ATOM 781 N N . ALA A 1 101 ? -16.047 -12.758 -4.156 1 95.25 101 ALA A N 1
ATOM 782 C CA . ALA A 1 101 ? -16.656 -13.727 -5.066 1 95.25 101 ALA A CA 1
ATOM 783 C C . ALA A 1 101 ? -15.625 -14.281 -6.043 1 95.25 101 ALA A C 1
ATOM 785 O O . ALA A 1 101 ? -15.586 -15.492 -6.293 1 95.25 101 ALA A O 1
ATOM 786 N N . ARG A 1 102 ? -14.805 -13.438 -6.539 1 96.06 102 ARG A N 1
ATOM 787 C CA . ARG A 1 102 ? -13.766 -13.852 -7.473 1 96.06 102 ARG A CA 1
ATOM 788 C C . ARG A 1 102 ? -12.742 -14.75 -6.785 1 96.06 102 ARG A C 1
ATOM 790 O O . ARG A 1 102 ? -12.305 -15.758 -7.355 1 96.06 102 ARG A O 1
ATOM 797 N N . PHE A 1 103 ? -12.453 -14.477 -5.547 1 95.38 103 PHE A N 1
ATOM 798 C CA . PHE A 1 103 ? -11.438 -15.227 -4.812 1 95.38 103 PHE A CA 1
ATOM 799 C C . PHE A 1 103 ? -11.977 -16.594 -4.387 1 95.38 103 PHE A C 1
ATOM 801 O O . PHE A 1 103 ? -11.203 -17.5 -4.07 1 95.38 103 PHE A O 1
ATOM 808 N N . LYS A 1 104 ? -13.266 -16.812 -4.492 1 95.81 104 LYS A N 1
ATOM 809 C CA . LYS A 1 104 ? -13.883 -18.094 -4.191 1 95.81 104 LYS A CA 1
ATOM 810 C C . LYS A 1 104 ? -13.859 -19.016 -5.406 1 95.81 104 LYS A C 1
ATOM 812 O O . LYS A 1 104 ? -14.234 -20.188 -5.312 1 95.81 104 LYS A O 1
ATOM 817 N N . SER A 1 105 ? -13.328 -18.547 -6.449 1 97.88 105 SER A N 1
ATOM 818 C CA . SER A 1 105 ? -13.312 -19.328 -7.68 1 97.88 105 SER A CA 1
ATOM 819 C C . SER A 1 105 ? -11.906 -19.828 -8 1 97.88 105 SER A C 1
ATOM 821 O O . SER A 1 105 ? -11.586 -20.094 -9.156 1 97.88 105 SER A O 1
ATOM 823 N N . THR A 1 106 ? -11.062 -19.953 -7 1 98.12 106 THR A N 1
ATOM 824 C CA . THR A 1 106 ? -9.672 -20.328 -7.227 1 98.12 106 THR A CA 1
ATOM 825 C C . THR A 1 106 ? -9.539 -21.844 -7.371 1 98.12 106 THR A C 1
ATOM 827 O O . THR A 1 106 ? -10.211 -22.609 -6.672 1 98.12 106 THR A O 1
ATOM 830 N N . LEU A 1 107 ? -8.656 -22.297 -8.219 1 98.44 107 LEU A N 1
ATOM 831 C CA . LEU A 1 107 ? -8.375 -23.719 -8.43 1 98.44 107 LEU A CA 1
ATOM 832 C C . LEU A 1 107 ? -7.473 -24.266 -7.328 1 98.44 107 LEU A C 1
ATOM 834 O O . LEU A 1 107 ? -6.551 -23.578 -6.879 1 98.44 107 LEU A O 1
ATOM 838 N N . GLY A 1 108 ? -7.547 -25.484 -6.992 1 97.44 108 GLY A N 1
ATOM 839 C CA . GLY A 1 108 ? -6.715 -26.156 -6.004 1 97.44 108 GLY A CA 1
ATOM 840 C C . GLY A 1 108 ? -7.031 -25.75 -4.578 1 97.44 108 GLY A C 1
ATOM 841 O O . GLY A 1 108 ? -6.23 -25.969 -3.668 1 97.44 108 GLY A O 1
ATOM 842 N N . GLY A 1 109 ? -8.008 -24.734 -4.645 1 72.5 109 GLY A N 1
ATOM 843 C CA . GLY A 1 109 ? -8.789 -24.75 -3.416 1 72.5 109 GLY A CA 1
ATOM 844 C C . GLY A 1 109 ? -10.008 -23.859 -3.475 1 72.5 109 GLY A C 1
ATOM 845 O O . GLY A 1 109 ? -11.133 -24.312 -3.281 1 72.5 109 GLY A O 1
ATOM 846 N N . PRO A 1 110 ? -11 -23.672 -3.088 1 95.62 110 PRO A N 1
ATOM 847 C CA . PRO A 1 110 ? -12.461 -23.797 -3.141 1 95.62 110 PRO A CA 1
ATOM 848 C C . PRO A 1 110 ? -12.93 -24.672 -4.305 1 95.62 110 PRO A C 1
ATOM 850 O O . PRO A 1 110 ? -13.898 -25.422 -4.164 1 95.62 110 PRO A O 1
ATOM 853 N N . LEU A 1 111 ? -12.273 -24.578 -5.488 1 97.81 111 LEU A N 1
ATOM 854 C CA . LEU A 1 111 ? -12.578 -25.453 -6.613 1 97.81 111 LEU A CA 1
ATOM 855 C C . LEU A 1 111 ? -11.531 -26.562 -6.754 1 97.81 111 LEU A C 1
ATOM 857 O O . LEU A 1 111 ? -10.406 -26.422 -6.266 1 97.81 111 LEU A O 1
ATOM 861 N N . ASP A 1 112 ? -11.859 -27.578 -7.344 1 98.12 112 ASP A N 1
ATOM 862 C CA . ASP A 1 112 ? -10.883 -28.609 -7.672 1 98.12 112 ASP A CA 1
ATOM 863 C C . ASP A 1 112 ? -9.773 -28.047 -8.562 1 98.12 112 ASP A C 1
ATOM 865 O O . ASP A 1 112 ? -10.031 -27.25 -9.461 1 98.12 112 ASP A O 1
ATOM 869 N N . GLY A 1 113 ? -8.555 -28.609 -8.344 1 98.38 113 GLY A N 1
ATOM 870 C CA . GLY A 1 113 ? -7.379 -28.047 -8.992 1 98.38 113 GLY A CA 1
ATOM 871 C C . GLY A 1 113 ? -6.918 -28.844 -10.195 1 98.38 113 GLY A C 1
ATOM 872 O O . GLY A 1 113 ? -7.738 -29.438 -10.906 1 98.38 113 GLY A O 1
ATOM 873 N N . ALA A 1 114 ? -5.621 -28.797 -10.391 1 98.38 114 ALA A N 1
ATOM 874 C CA . ALA A 1 114 ? -5.102 -29.109 -11.719 1 98.38 114 ALA A CA 1
ATOM 875 C C . ALA A 1 114 ? -4.43 -30.484 -11.742 1 98.38 114 ALA A C 1
ATOM 877 O O . ALA A 1 114 ? -4.094 -31 -12.805 1 98.38 114 ALA A O 1
ATOM 878 N N . ILE A 1 115 ? -4.242 -31.156 -10.586 1 98.75 115 ILE A N 1
ATOM 879 C CA . ILE A 1 115 ? -3.514 -32.406 -10.602 1 98.75 115 ILE A CA 1
ATOM 880 C C . ILE A 1 115 ? -4.48 -33.562 -10.875 1 98.75 115 ILE A C 1
ATOM 882 O O . ILE A 1 115 ? -4.699 -34.438 -10.016 1 98.75 115 ILE A O 1
ATOM 886 N N . ALA A 1 116 ? -4.973 -33.594 -12.055 1 98.75 116 ALA A N 1
ATOM 887 C CA . ALA A 1 116 ? -5.914 -34.562 -12.594 1 98.75 116 ALA A CA 1
ATOM 888 C C . ALA A 1 116 ? -5.723 -34.75 -14.102 1 98.75 116 ALA A C 1
ATOM 890 O O . ALA A 1 116 ? -5.188 -33.844 -14.773 1 98.75 116 ALA A O 1
ATOM 891 N N . GLU A 1 117 ? -6.145 -35.844 -14.586 1 98.81 117 GLU A N 1
ATOM 892 C CA . GLU A 1 117 ? -6.023 -36.094 -16.016 1 98.81 117 GLU A CA 1
ATOM 893 C C . GLU A 1 117 ? -6.879 -35.094 -16.812 1 98.81 117 GLU A C 1
ATOM 895 O O . GLU A 1 117 ? -6.512 -34.719 -17.922 1 98.81 117 GLU A O 1
ATOM 900 N N . TYR A 1 118 ? -8.047 -34.75 -16.219 1 98.75 118 TYR A N 1
ATOM 901 C CA . TYR A 1 118 ? -8.953 -33.812 -16.859 1 98.75 118 TYR A CA 1
ATOM 902 C C . TYR A 1 118 ? -9.414 -32.719 -15.883 1 98.75 118 TYR A C 1
ATOM 904 O O . TYR A 1 118 ? -9.672 -33.031 -14.711 1 98.75 118 TYR A O 1
ATOM 912 N N . VAL A 1 119 ? -9.547 -31.562 -16.328 1 98.62 119 VAL A N 1
ATOM 913 C CA . VAL A 1 119 ? -10.062 -30.438 -15.555 1 98.62 119 VAL A CA 1
ATOM 914 C C . VAL A 1 119 ? -11.156 -29.719 -16.344 1 98.62 119 VAL A C 1
ATOM 916 O O . VAL A 1 119 ? -10.984 -29.438 -17.531 1 98.62 119 VAL A O 1
ATOM 919 N N . LEU A 1 120 ? -12.25 -29.547 -15.703 1 98.44 120 LEU A N 1
ATOM 920 C CA . LEU A 1 120 ? -13.398 -28.875 -16.297 1 98.44 120 LEU A CA 1
ATOM 921 C C . LEU A 1 120 ? -13.453 -27.406 -15.859 1 98.44 120 LEU A C 1
ATOM 923 O O . LEU A 1 120 ? -13.516 -27.125 -14.656 1 98.44 120 LEU A O 1
ATOM 927 N N . VAL A 1 121 ? -13.414 -26.469 -16.812 1 98.31 121 VAL A N 1
ATOM 928 C CA . VAL A 1 121 ? -13.445 -25.047 -16.484 1 98.31 121 VAL A CA 1
ATOM 929 C C . VAL A 1 121 ? -14.375 -24.312 -17.438 1 98.31 121 VAL A C 1
ATOM 931 O O . VAL A 1 121 ? -14.789 -24.859 -18.469 1 98.31 121 VAL A O 1
ATOM 934 N N . ASP A 1 122 ? -14.758 -23.078 -17.031 1 98 122 ASP A N 1
ATOM 935 C CA . ASP A 1 122 ? -15.461 -22.188 -17.953 1 98 122 ASP A CA 1
ATOM 936 C C . ASP A 1 122 ? -14.555 -21.734 -19.094 1 98 122 ASP A C 1
ATOM 938 O O . ASP A 1 122 ? -13.352 -21.562 -18.906 1 98 122 ASP A O 1
ATOM 942 N N . GLN A 1 123 ? -15.078 -21.516 -20.281 1 98.25 123 GLN A N 1
ATOM 943 C CA . GLN A 1 123 ? -14.273 -21.078 -21.422 1 98.25 123 GLN A CA 1
ATOM 944 C C . GLN A 1 123 ? -13.555 -19.766 -21.125 1 98.25 123 GLN A C 1
ATOM 946 O O . GLN A 1 123 ? -12.484 -19.5 -21.672 1 98.25 123 GLN A O 1
ATOM 951 N N . LYS A 1 124 ? -14.125 -18.938 -20.234 1 97.88 124 LYS A N 1
ATOM 952 C CA . LYS A 1 124 ? -13.492 -17.672 -19.875 1 97.88 124 LYS A CA 1
ATOM 953 C C . LYS A 1 124 ? -12.297 -17.891 -18.953 1 97.88 124 LYS A C 1
ATOM 955 O O . LYS A 1 124 ? -11.484 -16.984 -18.75 1 97.88 124 LYS A O 1
ATOM 960 N N . GLY A 1 125 ? -12.18 -19.109 -18.438 1 98.25 125 GLY A N 1
ATOM 961 C CA . GLY A 1 125 ? -11.18 -19.406 -17.422 1 98.25 125 GLY A CA 1
ATOM 962 C C . GLY A 1 125 ? -9.945 -20.094 -17.969 1 98.25 125 GLY A C 1
ATOM 963 O O . GLY A 1 125 ? -9.258 -20.812 -17.234 1 98.25 125 GLY A O 1
ATOM 964 N N . VAL A 1 126 ? -9.664 -19.938 -19.266 1 98.44 126 VAL A N 1
ATOM 965 C CA . VAL A 1 126 ? -8.469 -20.547 -19.859 1 98.44 126 VAL A CA 1
ATOM 966 C C . VAL A 1 126 ? -7.734 -19.516 -20.719 1 98.44 126 VAL A C 1
ATOM 968 O O . VAL A 1 126 ? -8.359 -18.609 -21.281 1 98.44 126 VAL A O 1
ATOM 971 N N . VAL A 1 127 ? -6.434 -19.625 -20.781 1 98.81 127 VAL A N 1
ATOM 972 C CA . VAL A 1 127 ? -5.582 -18.797 -21.609 1 98.81 127 VAL A CA 1
ATOM 973 C C . VAL A 1 127 ? -4.68 -19.688 -22.469 1 98.81 127 VAL A C 1
ATOM 975 O O . VAL A 1 127 ? -4.09 -20.641 -21.984 1 98.81 127 VAL A O 1
ATOM 978 N N . PRO A 1 128 ? -4.641 -19.422 -23.734 1 98.75 128 PRO A N 1
ATOM 979 C CA . PRO A 1 128 ? -3.674 -20.141 -24.562 1 98.75 128 PRO A CA 1
ATOM 980 C C . PRO A 1 128 ? -2.236 -19.969 -24.078 1 98.75 128 PRO A C 1
ATOM 982 O O . PRO A 1 128 ? -1.873 -18.906 -23.562 1 98.75 128 PRO A O 1
ATOM 985 N N . ILE A 1 129 ? -1.461 -20.984 -24.203 1 98.31 129 ILE A N 1
ATOM 986 C CA . ILE A 1 129 ? -0.08 -20.891 -23.75 1 98.31 129 ILE A CA 1
ATOM 987 C C . ILE A 1 129 ? 0.822 -20.469 -24.906 1 98.31 129 ILE A C 1
ATOM 989 O O . ILE A 1 129 ? 0.502 -20.703 -26.062 1 98.31 129 ILE A O 1
ATOM 993 N N . PRO A 1 130 ? 1.956 -19.844 -24.625 1 98 130 PRO A N 1
ATOM 994 C CA . PRO A 1 130 ? 2.912 -19.5 -25.688 1 98 130 PRO A CA 1
ATOM 995 C C . PRO A 1 130 ? 3.385 -20.719 -26.469 1 98 130 PRO A C 1
ATOM 997 O O . PRO A 1 130 ? 3.66 -21.766 -25.875 1 98 130 PRO A O 1
ATOM 1000 N N . GLU A 1 131 ? 3.553 -20.562 -27.719 1 97.94 131 GLU A N 1
ATOM 1001 C CA . GLU A 1 131 ? 3.9 -21.672 -28.609 1 97.94 131 GLU A CA 1
ATOM 1002 C C . GLU A 1 131 ? 5.27 -22.25 -28.25 1 97.94 131 GLU A C 1
ATOM 1004 O O . GLU A 1 131 ? 5.492 -23.453 -28.375 1 97.94 131 GLU A O 1
ATOM 1009 N N . HIS A 1 132 ? 6.121 -21.375 -27.781 1 98.56 132 HIS A N 1
ATOM 1010 C CA . HIS A 1 132 ? 7.496 -21.812 -27.578 1 98.56 132 HIS A CA 1
ATOM 1011 C C . HIS A 1 132 ? 7.656 -22.531 -26.25 1 98.56 132 HIS A C 1
ATOM 1013 O O . HIS A 1 132 ? 8.727 -23.078 -25.953 1 98.56 132 HIS A O 1
ATOM 1019 N N . LEU A 1 133 ? 6.617 -22.609 -25.438 1 98.88 133 LEU A N 1
ATOM 1020 C CA . LEU A 1 133 ? 6.727 -23.234 -24.125 1 98.88 133 LEU A CA 1
ATOM 1021 C C . LEU A 1 133 ? 6.172 -24.656 -24.141 1 98.88 133 LEU A C 1
ATOM 1023 O O . LEU A 1 133 ? 5.164 -24.922 -24.812 1 98.88 133 LEU A O 1
ATOM 1027 N N . SER A 1 134 ? 6.832 -25.578 -23.453 1 98.88 134 SER A N 1
ATOM 1028 C CA . SER A 1 134 ? 6.273 -26.891 -23.172 1 98.88 134 SER A CA 1
ATOM 1029 C C . SER A 1 134 ? 5.109 -26.797 -22.203 1 98.88 134 SER A C 1
ATOM 1031 O O . SER A 1 134 ? 4.871 -25.75 -21.594 1 98.88 134 SER A O 1
ATOM 1033 N N . PHE A 1 135 ? 4.324 -27.875 -22.109 1 98.88 135 PHE A N 1
ATOM 1034 C CA . PHE A 1 135 ? 3.26 -27.922 -21.125 1 98.88 135 PHE A CA 1
ATOM 1035 C C . PHE A 1 135 ? 3.826 -27.766 -19.703 1 98.88 135 PHE A C 1
ATOM 1037 O O . PHE A 1 135 ? 3.217 -27.125 -18.859 1 98.88 135 PHE A O 1
ATOM 1044 N N . GLU A 1 136 ? 5.035 -28.406 -19.484 1 98.81 136 GLU A N 1
ATOM 1045 C CA . GLU A 1 136 ? 5.684 -28.312 -18.172 1 98.81 136 GLU A CA 1
ATOM 1046 C C . GLU A 1 136 ? 6.012 -26.859 -17.828 1 98.81 136 GLU A C 1
ATOM 1048 O O . GLU A 1 136 ? 5.758 -26.422 -16.703 1 98.81 136 GLU A O 1
ATOM 1053 N N . GLU A 1 137 ? 6.516 -26.125 -18.75 1 98.88 137 GLU A N 1
ATOM 1054 C CA . GLU A 1 137 ? 6.848 -24.719 -18.531 1 98.88 137 GLU A CA 1
ATOM 1055 C C . GLU A 1 137 ? 5.586 -23.875 -18.359 1 98.88 137 GLU A C 1
ATOM 1057 O O . GLU A 1 137 ? 5.5 -23.062 -17.438 1 98.88 137 GLU A O 1
ATOM 1062 N N . ALA A 1 138 ? 4.59 -24.109 -19.172 1 98.88 138 ALA A N 1
ATOM 1063 C CA . ALA A 1 138 ? 3.352 -23.344 -19.141 1 98.88 138 ALA A CA 1
ATOM 1064 C C . ALA A 1 138 ? 2.588 -23.562 -17.844 1 98.88 138 ALA A C 1
ATOM 1066 O O . ALA A 1 138 ? 1.935 -22.641 -17.344 1 98.88 138 ALA A O 1
ATOM 1067 N N . ALA A 1 139 ? 2.738 -24.734 -17.297 1 98.88 139 ALA A N 1
ATOM 1068 C CA . ALA A 1 139 ? 2.025 -25.094 -16.078 1 98.88 139 ALA A CA 1
ATOM 1069 C C . ALA A 1 139 ? 2.479 -24.234 -14.906 1 98.88 139 ALA A C 1
ATOM 1071 O O . ALA A 1 139 ? 1.806 -24.172 -13.867 1 98.88 139 ALA A O 1
ATOM 1072 N N . THR A 1 140 ? 3.596 -23.531 -15.039 1 98.81 140 THR A N 1
ATOM 1073 C CA . THR A 1 140 ? 4.152 -22.766 -13.93 1 98.81 140 THR A CA 1
ATOM 1074 C C . THR A 1 140 ? 3.65 -21.328 -13.969 1 98.81 140 THR A C 1
ATOM 1076 O O . THR A 1 140 ? 3.934 -20.531 -13.062 1 98.81 140 THR A O 1
ATOM 1079 N N . LEU A 1 141 ? 2.824 -20.922 -14.891 1 98.88 141 LEU A N 1
ATOM 1080 C CA . LEU A 1 141 ? 2.574 -19.516 -15.188 1 98.88 141 LEU A CA 1
ATOM 1081 C C . LEU A 1 141 ? 1.353 -19.016 -14.43 1 98.88 141 LEU A C 1
ATOM 1083 O O . LEU A 1 141 ? 1.351 -17.891 -13.938 1 98.88 141 LEU A O 1
ATOM 1087 N N . PRO A 1 142 ? 0.318 -19.781 -14.203 1 98.75 142 PRO A N 1
ATOM 1088 C CA . PRO A 1 142 ? -0.971 -19.219 -13.789 1 98.75 142 PRO A CA 1
ATOM 1089 C C . PRO A 1 142 ? -0.933 -18.625 -12.383 1 98.75 142 PRO A C 1
ATOM 1091 O O . PRO A 1 142 ? -1.685 -17.688 -12.086 1 98.75 142 PRO A O 1
ATOM 1094 N N . CYS A 1 143 ? -0.06 -19.172 -11.531 1 98.31 143 CYS A N 1
ATOM 1095 C CA . CYS A 1 143 ? -0.074 -18.672 -10.164 1 98.31 143 CYS A CA 1
ATOM 1096 C C . CYS A 1 143 ? 1.205 -17.906 -9.844 1 98.31 143 CYS A C 1
ATOM 1098 O O . CYS A 1 143 ? 1.199 -16.672 -9.789 1 98.31 143 CYS A O 1
ATOM 1100 N N . ALA A 1 144 ? 2.363 -18.578 -9.789 1 98 144 ALA A N 1
ATOM 1101 C CA . ALA A 1 144 ? 3.617 -17.969 -9.352 1 98 144 ALA A CA 1
ATOM 1102 C C . ALA A 1 144 ? 4.059 -16.875 -10.312 1 98 144 ALA A C 1
ATOM 1104 O O . ALA A 1 144 ? 4.383 -15.766 -9.891 1 98 144 ALA A O 1
ATOM 1105 N N . ALA A 1 145 ? 4.043 -17.188 -11.594 1 98.81 145 ALA A N 1
ATOM 1106 C CA . ALA A 1 145 ? 4.453 -16.188 -12.578 1 98.81 145 ALA A CA 1
ATOM 1107 C C . ALA A 1 145 ? 3.516 -14.984 -12.562 1 98.81 145 ALA A C 1
ATOM 1109 O O . ALA A 1 145 ? 3.967 -13.836 -12.562 1 98.81 145 ALA A O 1
ATOM 1110 N N . LEU A 1 146 ? 2.23 -15.297 -12.555 1 98.88 146 LEU A N 1
ATOM 1111 C CA . LEU A 1 146 ? 1.243 -14.219 -12.578 1 98.88 146 LEU A CA 1
ATOM 1112 C C . LEU A 1 146 ? 1.347 -13.359 -11.328 1 98.88 146 LEU A C 1
ATOM 1114 O O . LEU A 1 146 ? 1.146 -12.141 -11.383 1 98.88 146 LEU A O 1
ATOM 1118 N N . THR A 1 147 ? 1.659 -13.977 -10.203 1 98.62 147 THR A N 1
ATOM 1119 C CA . THR A 1 147 ? 1.863 -13.242 -8.953 1 98.62 147 THR A CA 1
ATOM 1120 C C . THR A 1 147 ? 3.02 -12.258 -9.086 1 98.62 147 THR A C 1
ATOM 1122 O O . THR A 1 147 ? 2.887 -11.086 -8.727 1 98.62 147 THR A O 1
ATOM 1125 N N . ALA A 1 148 ? 4.145 -12.734 -9.602 1 98.75 148 ALA A N 1
ATOM 1126 C CA . ALA A 1 148 ? 5.309 -11.875 -9.789 1 98.75 148 ALA A CA 1
ATOM 1127 C C . ALA A 1 148 ? 5.012 -10.766 -10.797 1 98.75 148 ALA A C 1
ATOM 1129 O O . ALA A 1 148 ? 5.402 -9.617 -10.586 1 98.75 148 ALA A O 1
ATOM 1130 N N . TRP A 1 149 ? 4.297 -11.102 -11.867 1 98.88 149 TRP A N 1
ATOM 1131 C CA . TRP A 1 149 ? 3.93 -10.125 -12.883 1 98.88 149 TRP A CA 1
ATOM 1132 C C . TRP A 1 149 ? 3.023 -9.047 -12.297 1 98.88 149 TRP A C 1
ATOM 1134 O O . TRP A 1 149 ? 3.238 -7.855 -12.523 1 98.88 149 TRP A O 1
ATOM 1144 N N . ASN A 1 150 ? 2.041 -9.539 -11.547 1 98.69 150 ASN A N 1
ATOM 1145 C CA . ASN A 1 150 ? 1.127 -8.602 -10.891 1 98.69 150 ASN A CA 1
ATOM 1146 C C . ASN A 1 150 ? 1.871 -7.641 -9.977 1 98.69 150 ASN A C 1
ATOM 1148 O O . ASN A 1 150 ? 1.654 -6.426 -10.031 1 98.69 150 ASN A O 1
ATOM 1152 N N . ALA A 1 151 ? 2.814 -8.109 -9.227 1 98.62 151 ALA A N 1
ATOM 1153 C CA . ALA A 1 151 ? 3.582 -7.312 -8.273 1 98.62 151 ALA A CA 1
ATOM 1154 C C . ALA A 1 151 ? 4.445 -6.277 -8.992 1 98.62 151 ALA A C 1
ATOM 1156 O O . ALA A 1 151 ? 4.551 -5.133 -8.547 1 98.62 151 ALA A O 1
ATOM 1157 N N . LEU A 1 152 ? 5.035 -6.656 -10.102 1 98.75 152 LEU A N 1
ATOM 1158 C CA . LEU A 1 152 ? 6.055 -5.809 -10.703 1 98.75 152 LEU A CA 1
ATOM 1159 C C . LEU A 1 152 ? 5.457 -4.938 -11.805 1 98.75 152 LEU A C 1
ATOM 1161 O O . LEU A 1 152 ? 5.773 -3.748 -11.898 1 98.75 152 LEU A O 1
ATOM 1165 N N . ALA A 1 153 ? 4.574 -5.527 -12.594 1 98.38 153 ALA A N 1
ATOM 1166 C CA . ALA A 1 153 ? 4.129 -4.824 -13.797 1 98.38 153 ALA A CA 1
ATOM 1167 C C . ALA A 1 153 ? 2.785 -4.137 -13.562 1 98.38 153 ALA A C 1
ATOM 1169 O O . ALA A 1 153 ? 2.58 -2.998 -13.992 1 98.38 153 ALA A O 1
ATOM 1170 N N . GLU A 1 154 ? 1.867 -4.867 -12.953 1 97.38 154 GLU A N 1
ATOM 1171 C CA . GLU A 1 154 ? 0.505 -4.352 -12.852 1 97.38 154 GLU A CA 1
ATOM 1172 C C . GLU A 1 154 ? 0.361 -3.396 -11.672 1 97.38 154 GLU A C 1
ATOM 1174 O O . GLU A 1 154 ? -0.049 -2.246 -11.844 1 97.38 154 GLU A O 1
ATOM 1179 N N . HIS A 1 155 ? 0.817 -3.797 -10.492 1 96.31 155 HIS A N 1
ATOM 1180 C CA . HIS A 1 155 ? 0.723 -2.955 -9.305 1 96.31 155 HIS A CA 1
ATOM 1181 C C . HIS A 1 155 ? 2.01 -2.168 -9.078 1 96.31 155 HIS A C 1
ATOM 1183 O O . HIS A 1 155 ? 2.01 -1.151 -8.383 1 96.31 155 HIS A O 1
ATOM 1189 N N . GLY A 1 156 ? 3.121 -2.699 -9.617 1 96.12 156 GLY A N 1
ATOM 1190 C CA . GLY A 1 156 ? 4.41 -2.088 -9.328 1 96.12 156 GLY A CA 1
ATOM 1191 C C . GLY A 1 156 ? 4.797 -1.017 -10.328 1 96.12 156 GLY A C 1
ATOM 1192 O O . GLY A 1 156 ? 5.562 -0.105 -10.008 1 96.12 156 GLY A O 1
ATOM 1193 N N . ASP A 1 157 ? 4.363 -1.218 -11.602 1 96.44 157 ASP A N 1
ATOM 1194 C CA . ASP A 1 157 ? 4.734 -0.303 -12.672 1 96.44 157 ASP A CA 1
ATOM 1195 C C . ASP A 1 157 ? 6.25 -0.121 -12.742 1 96.44 157 ASP A C 1
ATOM 1197 O O . ASP A 1 157 ? 6.746 1.008 -12.727 1 96.44 157 ASP A O 1
ATOM 1201 N N . VAL A 1 158 ? 6.961 -1.186 -12.672 1 97.94 158 VAL A N 1
ATOM 1202 C CA . VAL A 1 158 ? 8.422 -1.173 -12.695 1 97.94 158 VAL A CA 1
ATOM 1203 C C . VAL A 1 158 ? 8.914 -0.523 -13.992 1 97.94 158 VAL A C 1
ATOM 1205 O O . VAL A 1 158 ? 8.344 -0.751 -15.062 1 97.94 158 VAL A O 1
ATOM 1208 N N . LYS A 1 159 ? 9.945 0.294 -13.859 1 96.94 159 LYS A N 1
ATOM 1209 C CA . LYS A 1 159 ? 10.578 0.954 -15 1 96.94 159 LYS A CA 1
ATOM 1210 C C . LYS A 1 159 ? 12.031 0.524 -15.141 1 96.94 159 LYS A C 1
ATOM 1212 O O . LYS A 1 159 ? 12.656 0.076 -14.18 1 96.94 159 LYS A O 1
ATOM 1217 N N . ALA A 1 160 ? 12.43 0.721 -16.391 1 98.06 160 ALA A N 1
ATOM 1218 C CA . ALA A 1 160 ? 13.859 0.496 -16.609 1 98.06 160 ALA A CA 1
ATOM 1219 C C . ALA A 1 160 ? 14.695 1.359 -15.672 1 98.06 160 ALA A C 1
ATOM 1221 O O . ALA A 1 160 ? 14.406 2.541 -15.477 1 98.06 160 ALA A O 1
ATOM 1222 N N . GLY A 1 161 ? 15.672 0.733 -15.062 1 98.19 161 GLY A N 1
ATOM 1223 C CA . GLY A 1 161 ? 16.547 1.447 -14.156 1 98.19 161 GLY A CA 1
ATOM 1224 C C . GLY A 1 161 ? 16.172 1.274 -12.695 1 98.19 161 GLY A C 1
ATOM 1225 O O . GLY A 1 161 ? 16.953 1.577 -11.797 1 98.19 161 GLY A O 1
ATOM 1226 N N . ASP A 1 162 ? 14.945 0.77 -12.383 1 98.69 162 ASP A N 1
ATOM 1227 C CA . ASP A 1 162 ? 14.539 0.494 -11.008 1 98.69 162 ASP A CA 1
ATOM 1228 C C . ASP A 1 162 ? 15.398 -0.612 -10.398 1 98.69 162 ASP A C 1
ATOM 1230 O O . ASP A 1 162 ? 16.031 -1.381 -11.117 1 98.69 162 ASP A O 1
ATOM 1234 N N . VAL A 1 163 ? 15.398 -0.64 -9.102 1 98.88 163 VAL A N 1
ATOM 1235 C CA . VAL A 1 163 ? 16.016 -1.741 -8.359 1 98.88 163 VAL A CA 1
ATOM 1236 C C . VAL A 1 163 ? 14.922 -2.596 -7.715 1 98.88 163 VAL A C 1
ATOM 1238 O O . VAL A 1 163 ? 14.078 -2.082 -6.977 1 98.88 163 VAL A O 1
ATOM 1241 N N . VAL A 1 164 ? 14.969 -3.895 -8.016 1 98.94 164 VAL A N 1
ATOM 1242 C CA . VAL A 1 164 ? 14.008 -4.855 -7.484 1 98.94 164 VAL A CA 1
ATOM 1243 C C . VAL A 1 164 ? 14.719 -5.852 -6.578 1 98.94 164 VAL A C 1
ATOM 1245 O O . VAL A 1 164 ? 15.758 -6.406 -6.945 1 98.94 164 VAL A O 1
ATOM 1248 N N . VAL A 1 165 ? 14.195 -6.031 -5.332 1 98.88 165 VAL A N 1
ATOM 1249 C CA . VAL A 1 165 ? 14.695 -7.082 -4.457 1 98.88 165 VAL A CA 1
ATOM 1250 C C . VAL A 1 165 ? 13.758 -8.281 -4.504 1 98.88 165 VAL A C 1
ATOM 1252 O O . VAL A 1 165 ? 12.547 -8.141 -4.309 1 98.88 165 VAL A O 1
ATOM 1255 N N . CYS A 1 166 ? 14.289 -9.438 -4.785 1 98.62 166 CYS A N 1
ATOM 1256 C CA . CYS A 1 166 ? 13.555 -10.688 -4.715 1 98.62 166 CYS A CA 1
ATOM 1257 C C . CYS A 1 166 ? 14.07 -11.57 -3.586 1 98.62 166 CYS A C 1
ATOM 1259 O O . CYS A 1 166 ? 15.273 -11.812 -3.486 1 98.62 166 CYS A O 1
ATOM 1261 N N . GLN A 1 167 ? 13.148 -12 -2.76 1 97.31 167 GLN A N 1
ATOM 1262 C CA . GLN A 1 167 ? 13.508 -12.82 -1.613 1 97.31 167 GLN A CA 1
ATOM 1263 C C . GLN A 1 167 ? 13.461 -14.305 -1.966 1 97.31 167 GLN A C 1
ATOM 1265 O O . GLN A 1 167 ? 12.406 -14.828 -2.328 1 97.31 167 GLN A O 1
ATOM 1270 N N . GLY A 1 168 ? 14.594 -14.953 -1.825 1 95.81 168 GLY A N 1
ATOM 1271 C CA . GLY A 1 168 ? 14.641 -16.375 -2.104 1 95.81 168 GLY A CA 1
ATOM 1272 C C . GLY A 1 168 ? 14.781 -16.688 -3.582 1 95.81 168 GLY A C 1
ATOM 1273 O O . GLY A 1 168 ? 14.984 -15.789 -4.398 1 95.81 168 GLY A O 1
ATOM 1274 N N . THR A 1 169 ? 14.758 -18.031 -3.84 1 97.44 169 THR A N 1
ATOM 1275 C CA . THR A 1 169 ? 14.914 -18.5 -5.211 1 97.44 169 THR A CA 1
ATOM 1276 C C . THR A 1 169 ? 13.789 -19.453 -5.578 1 97.44 169 THR A C 1
ATOM 1278 O O . THR A 1 169 ? 13.969 -20.344 -6.414 1 97.44 169 THR A O 1
ATOM 1281 N N . GLY A 1 170 ? 12.672 -19.281 -4.902 1 96.19 170 GLY A N 1
ATOM 1282 C CA . GLY A 1 170 ? 11.484 -20.047 -5.246 1 96.19 170 GLY A CA 1
ATOM 1283 C C . GLY A 1 170 ? 10.797 -19.547 -6.496 1 96.19 170 GLY A C 1
ATOM 1284 O O . GLY A 1 170 ? 11.328 -18.672 -7.199 1 96.19 170 GLY A O 1
ATOM 1285 N N . GLY A 1 171 ? 9.641 -20.094 -6.789 1 96.81 171 GLY A N 1
ATOM 1286 C CA . GLY A 1 171 ? 8.93 -19.812 -8.023 1 96.81 171 GLY A CA 1
ATOM 1287 C C . GLY A 1 171 ? 8.656 -18.344 -8.227 1 96.81 171 GLY A C 1
ATOM 1288 O O . GLY A 1 171 ? 9.094 -17.75 -9.219 1 96.81 171 GLY A O 1
ATOM 1289 N N . VAL A 1 172 ? 7.996 -17.672 -7.25 1 97.88 172 VAL A N 1
ATOM 1290 C CA . VAL A 1 172 ? 7.629 -16.266 -7.371 1 97.88 172 VAL A CA 1
ATOM 1291 C C . VAL A 1 172 ? 8.891 -15.422 -7.523 1 97.88 172 VAL A C 1
ATOM 1293 O O . VAL A 1 172 ? 8.945 -14.531 -8.383 1 97.88 172 VAL A O 1
ATOM 1296 N N . SER A 1 173 ? 9.914 -15.727 -6.812 1 98.25 173 SER A N 1
ATOM 1297 C CA . SER A 1 173 ? 11.141 -14.93 -6.812 1 98.25 173 SER A CA 1
ATOM 1298 C C . SER A 1 173 ? 11.898 -15.094 -8.125 1 98.25 173 SER A C 1
ATOM 1300 O O . SER A 1 173 ? 12.445 -14.125 -8.656 1 98.25 173 SER A O 1
ATOM 1302 N N . MET A 1 174 ? 11.914 -16.297 -8.609 1 98.62 174 MET A N 1
ATOM 1303 C CA . MET A 1 174 ? 12.625 -16.516 -9.867 1 98.62 174 MET A CA 1
ATOM 1304 C C . MET A 1 174 ? 11.898 -15.852 -11.031 1 98.62 174 MET A C 1
ATOM 1306 O O . MET A 1 174 ? 12.523 -15.305 -11.938 1 98.62 174 MET A O 1
ATOM 1310 N N . PHE A 1 175 ? 10.562 -15.953 -11.023 1 98.81 175 PHE A N 1
ATOM 1311 C CA . PHE A 1 175 ? 9.82 -15.18 -12.016 1 98.81 175 PHE A CA 1
ATOM 1312 C C . PHE A 1 175 ? 10.039 -13.688 -11.812 1 98.81 175 PHE A C 1
ATOM 1314 O O . PHE A 1 175 ? 10.117 -12.93 -12.773 1 98.81 175 PHE A O 1
ATOM 1321 N N . GLY A 1 176 ? 10.133 -13.266 -10.516 1 98.81 176 GLY A N 1
ATOM 1322 C CA . GLY A 1 176 ? 10.469 -11.883 -10.211 1 98.81 176 GLY A CA 1
ATOM 1323 C C . GLY A 1 176 ? 11.766 -11.43 -10.859 1 98.81 176 GLY A C 1
ATOM 1324 O O . GLY A 1 176 ? 11.828 -10.359 -11.453 1 98.81 176 GLY A O 1
ATOM 1325 N N . LEU A 1 177 ? 12.805 -12.258 -10.742 1 98.81 177 LEU A N 1
ATOM 1326 C CA . LEU A 1 177 ? 14.086 -11.977 -11.383 1 98.81 177 LEU A CA 1
ATOM 1327 C C . LEU A 1 177 ? 13.906 -11.797 -12.883 1 98.81 177 LEU A C 1
ATOM 1329 O O . LEU A 1 177 ? 14.359 -10.797 -13.453 1 98.81 177 LEU A O 1
ATOM 1333 N N . GLN A 1 178 ? 13.219 -12.68 -13.477 1 98.81 178 GLN A N 1
ATOM 1334 C CA . GLN A 1 178 ? 13.094 -12.672 -14.93 1 98.81 178 GLN A CA 1
ATOM 1335 C C . GLN A 1 178 ? 12.266 -11.484 -15.406 1 98.81 178 GLN A C 1
ATOM 1337 O O . GLN A 1 178 ? 12.641 -10.805 -16.375 1 98.81 178 GLN A O 1
ATOM 1342 N N . PHE A 1 179 ? 11.117 -11.219 -14.773 1 98.88 179 PHE A N 1
ATOM 1343 C CA . PHE A 1 179 ? 10.266 -10.109 -15.188 1 98.88 179 PHE A CA 1
ATOM 1344 C C . PHE A 1 179 ? 10.938 -8.773 -14.922 1 98.88 179 PHE A C 1
ATOM 1346 O O . PHE A 1 179 ? 10.797 -7.828 -15.703 1 98.88 179 PHE A O 1
ATOM 1353 N N . ALA A 1 180 ? 11.672 -8.672 -13.758 1 98.81 180 ALA A N 1
ATOM 1354 C CA . ALA A 1 180 ? 12.406 -7.434 -13.492 1 98.81 180 ALA A CA 1
ATOM 1355 C C . ALA A 1 180 ? 13.406 -7.145 -14.609 1 98.81 180 ALA A C 1
ATOM 1357 O O . ALA A 1 180 ? 13.508 -6.008 -15.078 1 98.81 180 ALA A O 1
ATOM 1358 N N . GLN A 1 181 ? 14.109 -8.172 -15.016 1 98.44 181 GLN A N 1
ATOM 1359 C CA . GLN A 1 181 ? 15.07 -8.016 -16.094 1 98.44 181 GLN A CA 1
ATOM 1360 C C . GLN A 1 181 ? 14.375 -7.633 -17.406 1 98.44 181 GLN A C 1
ATOM 1362 O O . GLN A 1 181 ? 14.844 -6.758 -18.125 1 98.44 181 GLN A O 1
ATOM 1367 N N . LEU A 1 182 ? 13.281 -8.305 -17.656 1 98 182 LEU A N 1
ATOM 1368 C CA . LEU A 1 182 ? 12.508 -8.008 -18.844 1 98 182 LEU A CA 1
ATOM 1369 C C . LEU A 1 182 ? 12.078 -6.547 -18.875 1 98 182 LEU A C 1
ATOM 1371 O O . LEU A 1 182 ? 11.992 -5.938 -19.938 1 98 182 LEU A O 1
ATOM 1375 N N . LEU A 1 183 ? 11.859 -5.953 -17.719 1 98.19 183 LEU A N 1
ATOM 1376 C CA . LEU A 1 183 ? 11.367 -4.586 -17.594 1 98.19 183 LEU A CA 1
ATOM 1377 C C . LEU A 1 183 ? 12.523 -3.598 -17.469 1 98.19 183 LEU A C 1
ATOM 1379 O O . LEU A 1 183 ? 12.297 -2.398 -17.312 1 98.19 183 LEU A O 1
ATOM 1383 N N . GLY A 1 184 ? 13.773 -4.074 -17.531 1 98.31 184 GLY A N 1
ATOM 1384 C CA . GLY A 1 184 ? 14.945 -3.213 -17.562 1 98.31 184 GLY A CA 1
ATOM 1385 C C . GLY A 1 184 ? 15.422 -2.807 -16.188 1 98.31 184 GLY A C 1
ATOM 1386 O O . GLY A 1 184 ? 16.125 -1.803 -16.031 1 98.31 184 GLY A O 1
ATOM 1387 N N . ALA A 1 185 ? 15.023 -3.594 -15.172 1 98.62 185 ALA A N 1
ATOM 1388 C CA . ALA A 1 185 ? 15.391 -3.26 -13.797 1 98.62 185 ALA A CA 1
ATOM 1389 C C . ALA A 1 185 ? 16.625 -4.051 -13.352 1 98.62 185 ALA A C 1
ATOM 1391 O O . ALA A 1 185 ? 16.938 -5.098 -13.93 1 98.62 185 ALA A O 1
ATOM 1392 N N . GLU A 1 186 ? 17.266 -3.527 -12.367 1 98.5 186 GLU A N 1
ATOM 1393 C CA . GLU A 1 186 ? 18.312 -4.25 -11.648 1 98.5 186 GLU A CA 1
ATOM 1394 C C . GLU A 1 186 ? 17.719 -5.113 -10.539 1 98.5 186 GLU A C 1
ATOM 1396 O O . GLU A 1 186 ? 16.766 -4.711 -9.867 1 98.5 186 GLU A O 1
ATOM 1401 N N . VAL A 1 187 ? 18.359 -6.305 -10.367 1 98.88 187 VAL A N 1
ATOM 1402 C CA . VAL A 1 187 ? 17.75 -7.215 -9.398 1 98.88 187 VAL A CA 1
ATOM 1403 C C . VAL A 1 187 ? 18.781 -7.594 -8.328 1 98.88 187 VAL A C 1
ATOM 1405 O O . VAL A 1 187 ? 19.906 -7.957 -8.648 1 98.88 187 VAL A O 1
ATOM 1408 N N . ILE A 1 188 ? 18.391 -7.441 -7.074 1 98.88 188 ILE A N 1
ATOM 1409 C CA . ILE A 1 188 ? 19.094 -7.965 -5.918 1 98.88 188 ILE A CA 1
ATOM 1410 C C . ILE A 1 188 ? 18.359 -9.172 -5.352 1 98.88 188 ILE A C 1
ATOM 1412 O O . ILE A 1 188 ? 17.172 -9.086 -5.039 1 98.88 188 ILE A O 1
ATOM 1416 N N . MET A 1 189 ? 19.094 -10.328 -5.23 1 98.62 189 MET A N 1
ATOM 1417 C CA . MET A 1 189 ? 18.469 -11.555 -4.727 1 98.62 189 MET A CA 1
ATOM 1418 C C . MET A 1 189 ? 18.969 -11.859 -3.316 1 98.62 189 MET A C 1
ATOM 1420 O O . MET A 1 189 ? 20.141 -11.688 -3.01 1 98.62 189 MET A O 1
ATOM 1424 N N . THR A 1 190 ? 18.031 -12.273 -2.463 1 97.88 190 THR A N 1
ATOM 1425 C CA . THR A 1 190 ? 18.469 -12.836 -1.189 1 97.88 190 THR A CA 1
ATOM 1426 C C . THR A 1 190 ? 18.281 -14.352 -1.173 1 97.88 190 THR A C 1
ATOM 1428 O O . THR A 1 190 ? 17.359 -14.875 -1.811 1 97.88 190 THR A O 1
ATOM 1431 N N . SER A 1 191 ? 19.109 -15.086 -0.555 1 97.12 191 SER A N 1
ATOM 1432 C CA . SER A 1 191 ? 19.016 -16.531 -0.386 1 97.12 191 SER A CA 1
ATOM 1433 C C . SER A 1 191 ? 19.844 -17 0.815 1 97.12 191 SER A C 1
ATOM 1435 O O . SER A 1 191 ? 20.672 -16.25 1.329 1 97.12 191 SER A O 1
ATOM 1437 N N . SER A 1 192 ? 19.5 -18.125 1.303 1 95.12 192 SER A N 1
ATOM 1438 C CA . SER A 1 192 ? 20.297 -18.719 2.357 1 95.12 192 SER A CA 1
ATOM 1439 C C . SER A 1 192 ? 21.422 -19.578 1.775 1 95.12 192 SER A C 1
ATOM 1441 O O . SER A 1 192 ? 22.234 -20.141 2.516 1 95.12 192 SER A O 1
ATOM 1443 N N . SER A 1 193 ? 21.453 -19.766 0.464 1 97.25 193 SER A N 1
ATOM 1444 C CA . SER A 1 193 ? 22.391 -20.672 -0.21 1 97.25 193 SER A CA 1
ATOM 1445 C C . SER A 1 193 ? 23.328 -19.906 -1.13 1 97.25 193 SER A C 1
ATOM 1447 O O . SER A 1 193 ? 22.891 -19.281 -2.104 1 97.25 193 SER A O 1
ATOM 1449 N N . ASN A 1 194 ? 24.625 -20.031 -0.832 1 97.69 194 ASN A N 1
ATOM 1450 C CA . ASN A 1 194 ? 25.609 -19.391 -1.709 1 97.69 194 ASN A CA 1
ATOM 1451 C C . ASN A 1 194 ? 25.578 -20 -3.109 1 97.69 194 ASN A C 1
ATOM 1453 O O . ASN A 1 194 ? 25.781 -19.297 -4.102 1 97.69 194 ASN A O 1
ATOM 1457 N N . GLU A 1 195 ? 25.312 -21.25 -3.131 1 97.94 195 GLU A N 1
ATOM 1458 C CA . GLU A 1 195 ? 25.219 -21.922 -4.422 1 97.94 195 GLU A CA 1
ATOM 1459 C C . GLU A 1 195 ? 24.094 -21.344 -5.273 1 97.94 195 GLU A C 1
ATOM 1461 O O . GLU A 1 195 ? 24.281 -21.094 -6.465 1 97.94 195 GLU A O 1
ATOM 1466 N N . LYS A 1 196 ? 22.953 -21.094 -4.695 1 98.19 196 LYS A N 1
ATOM 1467 C CA . LYS A 1 196 ? 21.828 -20.531 -5.418 1 98.19 196 LYS A CA 1
ATOM 1468 C C . LYS A 1 196 ? 22.094 -19.078 -5.812 1 98.19 196 LYS A C 1
ATOM 1470 O O . LYS A 1 196 ? 21.672 -18.641 -6.883 1 98.19 196 LYS A O 1
ATOM 1475 N N . LEU A 1 197 ? 22.828 -18.391 -4.938 1 98.5 197 LEU A N 1
ATOM 1476 C CA . LEU A 1 197 ? 23.188 -17 -5.25 1 98.5 197 LEU A CA 1
ATOM 1477 C C . LEU A 1 197 ? 24.125 -16.938 -6.445 1 98.5 197 LEU A C 1
ATOM 1479 O O . LEU A 1 197 ? 24.047 -16.016 -7.262 1 98.5 197 LEU A O 1
ATOM 1483 N N . GLU A 1 198 ? 25.031 -17.891 -6.535 1 98.44 198 GLU A N 1
ATOM 1484 C CA . GLU A 1 198 ? 25.891 -17.953 -7.703 1 98.44 198 GLU A CA 1
ATOM 1485 C C . GLU A 1 198 ? 25.094 -18.203 -8.977 1 98.44 198 GLU A C 1
ATOM 1487 O O . GLU A 1 198 ? 25.375 -17.625 -10.023 1 98.44 198 GLU A O 1
ATOM 1492 N N . ARG A 1 199 ? 24.125 -19.062 -8.867 1 98.25 199 ARG A N 1
ATOM 1493 C CA . ARG A 1 199 ? 23.281 -19.391 -10.016 1 98.25 199 ARG A CA 1
ATOM 1494 C C . ARG A 1 199 ? 22.516 -18.172 -10.5 1 98.25 199 ARG A C 1
ATOM 1496 O O . ARG A 1 199 ? 22.438 -17.906 -11.703 1 98.25 199 ARG A O 1
ATOM 1503 N N . VAL A 1 200 ? 21.906 -17.422 -9.57 1 98.5 200 VAL A N 1
ATOM 1504 C CA . VAL A 1 200 ? 21.125 -16.266 -10 1 98.5 200 VAL A CA 1
ATOM 1505 C C . VAL A 1 200 ? 22.062 -15.18 -10.531 1 98.5 200 VAL A C 1
ATOM 1507 O O . VAL A 1 200 ? 21.656 -14.383 -11.391 1 98.5 200 VAL A O 1
ATOM 1510 N N . ALA A 1 201 ? 23.312 -15.078 -10.047 1 98.56 201 ALA A N 1
ATOM 1511 C CA . ALA A 1 201 ? 24.281 -14.156 -10.625 1 98.56 201 ALA A CA 1
ATOM 1512 C C . ALA A 1 201 ? 24.516 -14.469 -12.102 1 98.56 201 ALA A C 1
ATOM 1514 O O . ALA A 1 201 ? 24.594 -13.555 -12.93 1 98.56 201 ALA A O 1
ATOM 1515 N N . GLN A 1 202 ? 24.609 -15.75 -12.391 1 98.38 202 GLN A N 1
ATOM 1516 C CA . GLN A 1 202 ? 24.797 -16.188 -13.773 1 98.38 202 GLN A CA 1
ATOM 1517 C C . GLN A 1 202 ? 23.562 -15.859 -14.617 1 98.38 202 GLN A C 1
ATOM 1519 O O . GLN A 1 202 ? 23.672 -15.695 -15.836 1 98.38 202 GLN A O 1
ATOM 1524 N N . MET A 1 203 ? 22.484 -15.711 -13.922 1 98.25 203 MET A N 1
ATOM 1525 C CA . MET A 1 203 ? 21.234 -15.406 -14.633 1 98.25 203 MET A CA 1
ATOM 1526 C C . MET A 1 203 ? 21.031 -13.898 -14.75 1 98.25 203 MET A C 1
ATOM 1528 O O . MET A 1 203 ? 20.016 -13.445 -15.273 1 98.25 203 MET A O 1
ATOM 1532 N N . GLY A 1 204 ? 21.906 -13.125 -14.18 1 98.19 204 GLY A N 1
ATOM 1533 C CA . GLY A 1 204 ? 21.875 -11.695 -14.438 1 98.19 204 GLY A CA 1
ATOM 1534 C C . GLY A 1 204 ? 21.531 -10.875 -13.211 1 98.19 204 GLY A C 1
ATOM 1535 O O . GLY A 1 204 ? 21.422 -9.648 -13.289 1 98.19 204 GLY A O 1
ATOM 1536 N N . ALA A 1 205 ? 21.344 -11.508 -12.078 1 98.5 205 ALA A N 1
ATOM 1537 C CA . ALA A 1 205 ? 21.172 -10.727 -10.852 1 98.5 205 ALA A CA 1
ATOM 1538 C C . ALA A 1 205 ? 22.391 -9.859 -10.586 1 98.5 205 ALA A C 1
ATOM 1540 O O . ALA A 1 205 ? 23.531 -10.328 -10.695 1 98.5 205 ALA A O 1
ATOM 1541 N N . SER A 1 206 ? 22.156 -8.641 -10.242 1 98.19 206 SER A N 1
ATOM 1542 C CA . SER A 1 206 ? 23.266 -7.703 -10.039 1 98.19 206 SER A CA 1
ATOM 1543 C C . SER A 1 206 ? 23.969 -7.965 -8.719 1 98.19 206 SER A C 1
ATOM 1545 O O . SER A 1 206 ? 25.188 -7.734 -8.602 1 98.19 206 SER A O 1
ATOM 1547 N N . HIS A 1 207 ? 23.203 -8.375 -7.715 1 98.25 207 HIS A N 1
ATOM 1548 C CA . HIS A 1 207 ? 23.781 -8.664 -6.402 1 98.25 207 HIS A CA 1
ATOM 1549 C C . HIS A 1 207 ? 23.031 -9.805 -5.723 1 98.25 207 HIS A C 1
ATOM 1551 O O . HIS A 1 207 ? 21.859 -10.055 -6.027 1 98.25 207 HIS A O 1
ATOM 1557 N N . GLY A 1 208 ? 23.781 -10.562 -4.918 1 98.44 208 GLY A N 1
ATOM 1558 C CA . GLY A 1 208 ? 23.219 -11.578 -4.043 1 98.44 208 GLY A CA 1
ATOM 1559 C C . GLY A 1 208 ? 23.578 -11.375 -2.582 1 98.44 208 GLY A C 1
ATOM 1560 O O . GLY A 1 208 ? 24.703 -11 -2.268 1 98.44 208 GLY A O 1
ATOM 1561 N N . ILE A 1 209 ? 22.609 -11.516 -1.71 1 98.5 209 ILE A N 1
ATOM 1562 C CA . ILE A 1 209 ? 22.844 -11.383 -0.275 1 98.5 209 ILE A CA 1
ATOM 1563 C C . ILE A 1 209 ? 22.453 -12.68 0.428 1 98.5 209 ILE A C 1
ATOM 1565 O O . ILE A 1 209 ? 21.297 -13.117 0.352 1 98.5 209 ILE A O 1
ATOM 1569 N N . ASN A 1 210 ? 23.391 -13.359 1.021 1 98.31 210 ASN A N 1
ATOM 1570 C CA . ASN A 1 210 ? 23.078 -14.477 1.901 1 98.31 210 ASN A CA 1
ATOM 1571 C C . ASN A 1 210 ? 22.562 -14 3.26 1 98.31 210 ASN A C 1
ATOM 1573 O O . ASN A 1 210 ? 23.344 -13.508 4.078 1 98.31 210 ASN A O 1
ATOM 1577 N N . TYR A 1 211 ? 21.266 -14.148 3.473 1 94.81 211 TYR A N 1
ATOM 1578 C CA . TYR A 1 211 ? 20.672 -13.539 4.656 1 94.81 211 TYR A CA 1
ATOM 1579 C C . TYR A 1 211 ? 21.047 -14.305 5.918 1 94.81 211 TYR A C 1
ATOM 1581 O O . TYR A 1 211 ? 20.766 -13.859 7.031 1 94.81 211 TYR A O 1
ATOM 1589 N N . ARG A 1 212 ? 21.656 -15.477 5.789 1 94.88 212 ARG A N 1
ATOM 1590 C CA . ARG A 1 212 ? 22.219 -16.172 6.945 1 94.88 212 ARG A CA 1
ATOM 1591 C C . ARG A 1 212 ? 23.484 -15.469 7.438 1 94.88 212 ARG A C 1
ATOM 1593 O O . ARG A 1 212 ? 23.766 -15.438 8.641 1 94.88 212 ARG A O 1
ATOM 1600 N N . ASP A 1 213 ? 24.188 -15 6.512 1 96.06 213 ASP A N 1
ATOM 1601 C CA . ASP A 1 213 ? 25.406 -14.273 6.824 1 96.06 213 ASP A CA 1
ATOM 1602 C C . ASP A 1 213 ? 25.125 -12.812 7.148 1 96.06 213 ASP A C 1
ATOM 1604 O O . ASP A 1 213 ? 25.828 -12.195 7.941 1 96.06 213 ASP A O 1
ATOM 1608 N N . GLU A 1 214 ? 24.141 -12.289 6.477 1 95.75 214 GLU A N 1
ATOM 1609 C CA . GLU A 1 214 ? 23.703 -10.906 6.645 1 95.75 214 GLU A CA 1
ATOM 1610 C C . GLU A 1 214 ? 22.25 -10.836 7.09 1 95.75 214 GLU A C 1
ATOM 1612 O O . GLU A 1 214 ? 21.359 -10.586 6.277 1 95.75 214 GLU A O 1
ATOM 1617 N N . GLU A 1 215 ? 22.109 -10.875 8.336 1 93.5 215 GLU A N 1
ATOM 1618 C CA . GLU A 1 215 ? 20.75 -10.891 8.883 1 93.5 215 GLU A CA 1
ATOM 1619 C C . GLU A 1 215 ? 20.031 -9.578 8.602 1 93.5 215 GLU A C 1
ATOM 1621 O O . GLU A 1 215 ? 18.812 -9.562 8.375 1 93.5 215 GLU A O 1
ATOM 1626 N N . LYS A 1 216 ? 20.812 -8.492 8.648 1 95.88 216 LYS A N 1
ATOM 1627 C CA . LYS A 1 216 ? 20.25 -7.176 8.367 1 95.88 216 LYS A CA 1
ATOM 1628 C C . LYS A 1 216 ? 20.391 -6.82 6.887 1 95.88 216 LYS A C 1
ATOM 1630 O O . LYS A 1 216 ? 20.922 -5.762 6.547 1 95.88 216 LYS A O 1
ATOM 1635 N N . TRP A 1 217 ? 19.844 -7.676 6.07 1 97.38 217 TRP A N 1
ATOM 1636 C CA . TRP A 1 217 ? 20.047 -7.566 4.629 1 97.38 217 TRP A CA 1
ATOM 1637 C C . TRP A 1 217 ? 19.391 -6.305 4.082 1 97.38 217 TRP A C 1
ATOM 1639 O O . TRP A 1 217 ? 19.75 -5.832 2.998 1 97.38 217 TRP A O 1
ATOM 1649 N N . GLY A 1 218 ? 18.406 -5.75 4.789 1 97.94 218 GLY A N 1
ATOM 1650 C CA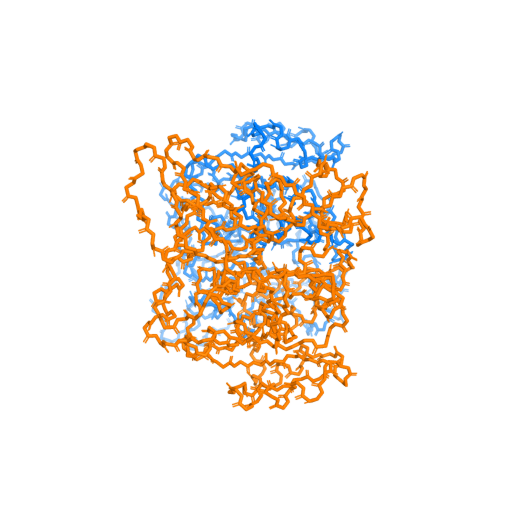 . GLY A 1 218 ? 17.844 -4.473 4.383 1 97.94 218 GLY A CA 1
ATOM 1651 C C . GLY A 1 218 ? 18.875 -3.361 4.32 1 97.94 218 GLY A C 1
ATOM 1652 O O . GLY A 1 218 ? 18.875 -2.557 3.385 1 97.94 218 GLY A O 1
ATOM 1653 N N . LYS A 1 219 ? 19.75 -3.277 5.316 1 97.81 219 LYS A N 1
ATOM 1654 C CA . LYS A 1 219 ? 20.812 -2.283 5.344 1 97.81 219 LYS A CA 1
ATOM 1655 C C . LYS A 1 219 ? 21.812 -2.51 4.207 1 97.81 219 LYS A C 1
ATOM 1657 O O . LYS A 1 219 ? 22.359 -1.555 3.66 1 97.81 219 LYS A O 1
ATOM 1662 N N . VAL A 1 220 ? 22.047 -3.83 3.885 1 98.38 220 VAL A N 1
ATOM 1663 C CA . VAL A 1 220 ? 22.938 -4.16 2.787 1 98.38 220 VAL A CA 1
ATOM 1664 C C . VAL A 1 220 ? 22.375 -3.635 1.473 1 98.38 220 VAL A C 1
ATOM 1666 O O . VAL A 1 220 ? 23.094 -3.057 0.659 1 98.38 220 VAL A O 1
ATOM 1669 N N . VAL A 1 221 ? 21.047 -3.764 1.267 1 98.62 221 VAL A N 1
ATOM 1670 C CA . VAL A 1 221 ? 20.391 -3.246 0.07 1 98.62 221 VAL A CA 1
ATOM 1671 C C . VAL A 1 221 ? 20.578 -1.732 -0.006 1 98.62 221 VAL A C 1
ATOM 1673 O O . VAL A 1 221 ? 20.875 -1.191 -1.07 1 98.62 221 VAL A O 1
ATOM 1676 N N . ARG A 1 222 ? 20.406 -1.034 1.127 1 98.06 222 ARG A N 1
ATOM 1677 C CA . ARG A 1 222 ? 20.594 0.412 1.172 1 98.06 222 ARG A CA 1
ATOM 1678 C C . ARG A 1 222 ? 22.016 0.79 0.746 1 98.06 222 ARG A C 1
ATOM 1680 O O . ARG A 1 222 ? 22.203 1.719 -0.041 1 98.06 222 ARG A O 1
ATOM 1687 N N . LYS A 1 223 ? 22.953 0.076 1.238 1 97.94 223 LYS A N 1
ATOM 1688 C CA . LYS A 1 223 ? 24.359 0.339 0.891 1 97.94 223 LYS A CA 1
ATOM 1689 C C . LYS A 1 223 ? 24.609 0.103 -0.596 1 97.94 223 LYS A C 1
ATOM 1691 O O . LYS A 1 223 ? 25.234 0.93 -1.265 1 97.94 223 LYS A O 1
ATOM 1696 N N . LEU A 1 224 ? 24.047 -1.013 -1.12 1 98.12 224 LEU A N 1
ATOM 1697 C CA . LEU A 1 224 ? 24.25 -1.394 -2.512 1 98.12 224 LEU A CA 1
ATOM 1698 C C . LEU A 1 224 ? 23.609 -0.379 -3.457 1 98.12 224 LEU A C 1
ATOM 1700 O O . LEU A 1 224 ? 24 -0.28 -4.621 1 98.12 224 LEU A O 1
ATOM 1704 N N . THR A 1 225 ? 22.641 0.36 -2.959 1 97.81 225 THR A N 1
ATOM 1705 C CA . THR A 1 225 ? 21.906 1.307 -3.797 1 97.81 225 THR A CA 1
ATOM 1706 C C . THR A 1 225 ? 22.328 2.74 -3.48 1 97.81 225 THR A C 1
ATOM 1708 O O . THR A 1 225 ? 21.578 3.684 -3.74 1 97.81 225 THR A O 1
ATOM 1711 N N . GLY A 1 226 ? 23.453 2.949 -2.838 1 96.5 226 GLY A N 1
ATOM 1712 C CA . GLY A 1 226 ? 23.969 4.277 -2.535 1 96.5 226 GLY A CA 1
ATOM 1713 C C . GLY A 1 226 ? 23.125 5.02 -1.514 1 96.5 226 GLY A C 1
ATOM 1714 O O . GLY A 1 226 ? 23 6.242 -1.578 1 96.5 226 GLY A O 1
ATOM 1715 N N . GLY A 1 227 ? 22.422 4.273 -0.733 1 96.56 227 GLY A N 1
ATOM 1716 C CA . GLY A 1 227 ? 21.625 4.875 0.328 1 96.56 227 GLY A CA 1
ATOM 1717 C C . GLY A 1 227 ? 20.188 5.145 -0.078 1 96.56 227 GLY A C 1
ATOM 1718 O O . GLY A 1 227 ? 19.359 5.512 0.757 1 96.56 227 GLY A O 1
ATOM 1719 N N . ARG A 1 228 ? 19.812 4.941 -1.286 1 96.81 228 ARG A N 1
ATOM 1720 C CA . ARG A 1 228 ? 18.484 5.273 -1.805 1 96.81 228 ARG A CA 1
ATOM 1721 C C . ARG A 1 228 ? 17.453 4.23 -1.382 1 96.81 228 ARG A C 1
ATOM 1723 O O . ARG A 1 228 ? 16.344 4.578 -0.987 1 96.81 228 ARG A O 1
ATOM 1730 N N . GLY A 1 229 ? 17.828 2.881 -1.469 1 98.19 229 GLY A N 1
ATOM 1731 C CA . GLY A 1 229 ? 16.906 1.772 -1.281 1 98.19 229 GLY A CA 1
ATOM 1732 C C . GLY A 1 229 ? 16.344 1.236 -2.586 1 98.19 229 GLY A C 1
ATOM 1733 O O . GLY A 1 229 ? 16.516 1.85 -3.641 1 98.19 229 GLY A O 1
ATOM 1734 N N . ALA A 1 230 ? 15.711 0.117 -2.463 1 98.81 230 ALA A N 1
ATOM 1735 C CA . ALA A 1 230 ? 15.117 -0.521 -3.635 1 98.81 230 ALA A CA 1
ATOM 1736 C C . ALA A 1 230 ? 13.773 0.107 -3.982 1 98.81 230 ALA A C 1
ATOM 1738 O O . ALA A 1 230 ? 13.062 0.593 -3.098 1 98.81 230 ALA A O 1
ATOM 1739 N N . ASP A 1 231 ? 13.43 0.107 -5.27 1 98.75 231 ASP A N 1
ATOM 1740 C CA . ASP A 1 231 ? 12.141 0.623 -5.719 1 98.75 231 ASP A CA 1
ATOM 1741 C C . ASP A 1 231 ? 11.008 -0.354 -5.387 1 98.75 231 ASP A C 1
ATOM 1743 O O . ASP A 1 231 ? 9.906 0.062 -5.039 1 98.75 231 ASP A O 1
ATOM 1747 N N . HIS A 1 232 ? 11.328 -1.646 -5.48 1 98.81 232 HIS A N 1
ATOM 1748 C CA . HIS A 1 232 ? 10.336 -2.699 -5.32 1 98.81 232 HIS A CA 1
ATOM 1749 C C . HIS A 1 232 ? 10.906 -3.887 -4.555 1 98.81 232 HIS A C 1
ATOM 1751 O O . HIS A 1 232 ? 12.062 -4.27 -4.766 1 98.81 232 HIS A O 1
ATOM 1757 N N . ILE A 1 233 ? 10.094 -4.426 -3.672 1 98.69 233 ILE A N 1
ATOM 1758 C CA . ILE A 1 233 ? 10.461 -5.648 -2.963 1 98.69 233 ILE A CA 1
ATOM 1759 C C . ILE A 1 233 ? 9.383 -6.711 -3.172 1 98.69 233 ILE A C 1
ATOM 1761 O O . ILE A 1 233 ? 8.203 -6.457 -2.932 1 98.69 233 ILE A O 1
ATOM 1765 N N . ILE A 1 234 ? 9.797 -7.848 -3.676 1 98.06 234 ILE A N 1
ATOM 1766 C CA . ILE A 1 234 ? 8.953 -9.039 -3.67 1 98.06 234 ILE A CA 1
ATOM 1767 C C . ILE A 1 234 ? 9.07 -9.742 -2.32 1 98.06 234 ILE A C 1
ATOM 1769 O O . ILE A 1 234 ? 10.047 -10.453 -2.066 1 98.06 234 ILE A O 1
ATOM 1773 N N . GLU A 1 235 ? 8.086 -9.516 -1.466 1 96.38 235 GLU A N 1
ATOM 1774 C CA . GLU A 1 235 ? 8.102 -9.992 -0.086 1 96.38 235 GLU A CA 1
ATOM 1775 C C . GLU A 1 235 ? 7.375 -11.328 0.045 1 96.38 235 GLU A C 1
ATOM 1777 O O . GLU A 1 235 ? 6.145 -11.375 0.107 1 96.38 235 GLU A O 1
ATOM 1782 N N . VAL A 1 236 ? 8.125 -12.414 0.09 1 92.81 236 VAL A N 1
ATOM 1783 C CA . VAL A 1 236 ? 7.516 -13.734 0.132 1 92.81 236 VAL A CA 1
ATOM 1784 C C . VAL A 1 236 ? 7.684 -14.336 1.524 1 92.81 236 VAL A C 1
ATOM 1786 O O . VAL A 1 236 ? 7.113 -15.391 1.825 1 92.81 236 VAL A O 1
ATOM 1789 N N . GLY A 1 237 ? 8.453 -13.711 2.375 1 84.06 237 GLY A N 1
ATOM 1790 C CA . GLY A 1 237 ? 8.727 -14.273 3.689 1 84.06 237 GLY A CA 1
ATOM 1791 C C . GLY A 1 237 ? 7.648 -13.969 4.707 1 84.06 237 GLY A C 1
ATOM 1792 O O . GLY A 1 237 ? 7.309 -14.82 5.531 1 84.06 237 GLY A O 1
ATOM 1793 N N . GLY A 1 238 ? 7.172 -12.82 4.656 1 73.25 238 GLY A N 1
ATOM 1794 C CA . GLY A 1 238 ? 6.145 -12.414 5.605 1 73.25 238 GLY A CA 1
ATOM 1795 C C . GLY A 1 238 ? 6.699 -11.656 6.797 1 73.25 238 GLY A C 1
ATOM 1796 O O . GLY A 1 238 ? 7.566 -10.789 6.641 1 73.25 238 GLY A O 1
ATOM 1797 N N . ALA A 1 239 ? 6.168 -11.992 7.973 1 67.19 239 ALA A N 1
ATOM 1798 C CA . ALA A 1 239 ? 6.387 -11.195 9.18 1 67.19 239 ALA A CA 1
ATOM 1799 C C . ALA A 1 239 ? 7.855 -11.203 9.586 1 67.19 239 ALA A C 1
ATOM 1801 O O . ALA A 1 239 ? 8.375 -10.195 10.062 1 67.19 239 ALA A O 1
ATOM 1802 N N . GLY A 1 240 ? 8.523 -12.219 9.242 1 75.56 240 GLY A N 1
ATOM 1803 C CA . GLY A 1 240 ? 9.906 -12.328 9.672 1 75.56 240 GLY A CA 1
ATOM 1804 C C . GLY A 1 240 ? 10.859 -11.492 8.828 1 75.56 240 GLY A C 1
ATOM 1805 O O . GLY A 1 240 ? 11.969 -11.188 9.258 1 75.56 240 GLY A O 1
ATOM 1806 N N . THR A 1 241 ? 10.414 -11.156 7.676 1 89 241 THR A N 1
ATOM 1807 C CA . THR A 1 241 ? 11.305 -10.445 6.762 1 89 241 THR A CA 1
ATOM 1808 C C . THR A 1 241 ? 10.758 -9.055 6.449 1 89 241 THR A C 1
ATOM 1810 O O . THR A 1 241 ? 11.484 -8.203 5.938 1 89 241 THR A O 1
ATOM 1813 N N . LEU A 1 242 ? 9.562 -8.82 6.812 1 91.12 242 LEU A N 1
ATOM 1814 C CA . LEU A 1 242 ? 8.891 -7.59 6.43 1 91.12 242 LEU A CA 1
ATOM 1815 C C . LEU A 1 242 ? 9.633 -6.371 6.969 1 91.12 242 LEU A C 1
ATOM 1817 O O . LEU A 1 242 ? 9.758 -5.359 6.277 1 91.12 242 LEU A O 1
ATOM 1821 N N . GLN A 1 243 ? 10.188 -6.488 8.156 1 91.56 243 GLN A N 1
ATOM 1822 C CA . GLN A 1 243 ? 10.922 -5.367 8.734 1 91.56 243 GLN A CA 1
ATOM 1823 C C . GLN A 1 243 ? 12.156 -5.031 7.898 1 91.56 243 GLN A C 1
ATOM 1825 O O . GLN A 1 243 ? 12.484 -3.859 7.707 1 91.56 243 GLN A O 1
ATOM 1830 N N . GLN A 1 244 ? 12.828 -6.059 7.465 1 94.94 244 GLN A N 1
ATOM 1831 C CA . GLN A 1 244 ? 13.984 -5.84 6.594 1 94.94 244 GLN A CA 1
ATOM 1832 C C . GLN A 1 244 ? 13.555 -5.258 5.25 1 94.94 244 GLN A C 1
ATOM 1834 O O . GLN A 1 244 ? 14.25 -4.418 4.68 1 94.94 244 GLN A O 1
ATOM 1839 N N . SER A 1 245 ? 12.414 -5.719 4.785 1 96.88 245 SER A N 1
ATOM 1840 C CA . SER A 1 245 ? 11.867 -5.172 3.547 1 96.88 245 SER A CA 1
ATOM 1841 C C . SER A 1 245 ? 11.586 -3.68 3.674 1 96.88 245 SER A C 1
ATOM 1843 O O . SER A 1 245 ? 11.914 -2.902 2.775 1 96.88 245 SER A O 1
ATOM 1845 N N . LEU A 1 246 ? 11.062 -3.293 4.809 1 95.62 246 LEU A N 1
ATOM 1846 C CA . LEU A 1 246 ? 10.734 -1.891 5.047 1 95.62 246 LEU A CA 1
ATOM 1847 C C . LEU A 1 246 ? 12.008 -1.052 5.176 1 95.62 246 LEU A C 1
ATOM 1849 O O . LEU A 1 246 ? 12.016 0.128 4.816 1 95.62 246 LEU A O 1
ATOM 1853 N N . THR A 1 247 ? 13.07 -1.638 5.633 1 96.5 247 THR A N 1
ATOM 1854 C CA . THR A 1 247 ? 14.367 -0.966 5.715 1 96.5 247 THR A CA 1
ATOM 1855 C C . THR A 1 247 ? 14.992 -0.835 4.328 1 96.5 247 THR A C 1
ATOM 1857 O O . THR A 1 247 ? 15.594 0.192 4.012 1 96.5 247 THR A O 1
ATOM 1860 N N . ALA A 1 248 ? 14.758 -1.813 3.482 1 98.12 248 ALA A N 1
ATOM 1861 C CA . ALA A 1 248 ? 15.438 -1.938 2.195 1 98.12 248 ALA A CA 1
ATOM 1862 C C . ALA A 1 248 ? 14.789 -1.038 1.145 1 98.12 248 ALA A C 1
ATOM 1864 O O . ALA A 1 248 ? 15.453 -0.6 0.202 1 98.12 248 ALA A O 1
ATOM 1865 N N . VAL A 1 249 ? 13.516 -0.829 1.281 1 98.5 249 VAL A N 1
ATOM 1866 C CA . VAL A 1 249 ? 12.773 -0.138 0.231 1 98.5 249 VAL A CA 1
ATOM 1867 C C . VAL A 1 249 ? 13.031 1.364 0.32 1 98.5 249 VAL A C 1
ATOM 1869 O O . VAL A 1 249 ? 13.18 1.911 1.415 1 98.5 249 VAL A O 1
ATOM 1872 N N . ARG A 1 250 ? 13.07 2.07 -0.78 1 98.19 250 ARG A N 1
ATOM 1873 C CA . ARG A 1 250 ? 13.297 3.512 -0.798 1 98.19 250 ARG A CA 1
ATOM 1874 C C . ARG A 1 250 ? 12.07 4.266 -0.295 1 98.19 250 ARG A C 1
ATOM 1876 O O . ARG A 1 250 ? 10.984 3.693 -0.187 1 98.19 250 ARG A O 1
ATOM 1883 N N . TYR A 1 251 ? 12.258 5.598 -0.034 1 97.94 251 TYR A N 1
ATOM 1884 C CA . TYR A 1 251 ? 11.109 6.461 0.22 1 97.94 251 TYR A CA 1
ATOM 1885 C C . TYR A 1 251 ? 10.125 6.418 -0.943 1 97.94 251 TYR A C 1
ATOM 1887 O O . TYR A 1 251 ? 10.516 6.562 -2.104 1 97.94 251 TYR A O 1
ATOM 1895 N N . GLY A 1 252 ? 8.914 6.125 -0.632 1 97.75 252 GLY A N 1
ATOM 1896 C CA . GLY A 1 252 ? 7.887 6.094 -1.662 1 97.75 252 GLY A CA 1
ATOM 1897 C C . GLY A 1 252 ? 7.898 4.812 -2.475 1 97.75 252 GLY A C 1
ATOM 1898 O O . GLY A 1 252 ? 7.152 4.684 -3.447 1 97.75 252 GLY A O 1
ATOM 1899 N N . GLY A 1 253 ? 8.781 3.855 -2.098 1 98.38 253 GLY A N 1
ATOM 1900 C CA . GLY A 1 253 ? 8.844 2.596 -2.822 1 98.38 253 GLY A CA 1
ATOM 1901 C C . GLY A 1 253 ? 7.715 1.647 -2.465 1 98.38 253 GLY A C 1
ATOM 1902 O O . GLY A 1 253 ? 6.82 2.002 -1.694 1 98.38 253 GLY A O 1
ATOM 1903 N N . GLN A 1 254 ? 7.762 0.407 -3.025 1 98.56 254 GLN A N 1
ATOM 1904 C CA . GLN A 1 254 ? 6.672 -0.547 -2.85 1 98.56 254 GLN A CA 1
ATOM 1905 C C . GLN A 1 254 ? 7.188 -1.88 -2.312 1 98.56 254 GLN A C 1
ATOM 1907 O O . GLN A 1 254 ? 8.18 -2.416 -2.818 1 98.56 254 GLN A O 1
ATOM 1912 N N . VAL A 1 255 ? 6.543 -2.336 -1.279 1 98 255 VAL A N 1
ATOM 1913 C CA . VAL A 1 255 ? 6.711 -3.705 -0.801 1 98 255 VAL A CA 1
ATOM 1914 C C . VAL A 1 255 ? 5.48 -4.535 -1.171 1 98 255 VAL A C 1
ATOM 1916 O O . VAL A 1 255 ? 4.375 -4.266 -0.694 1 98 255 VAL A O 1
ATOM 1919 N N . SER A 1 256 ? 5.66 -5.516 -2.047 1 98.19 256 SER A N 1
ATOM 1920 C CA . SER A 1 256 ? 4.582 -6.414 -2.438 1 98.19 256 SER A CA 1
ATOM 1921 C C . SER A 1 256 ? 4.527 -7.641 -1.53 1 98.19 256 SER A C 1
ATOM 1923 O O . SER A 1 256 ? 5.398 -8.508 -1.599 1 98.19 256 SER A O 1
ATOM 1925 N N . VAL A 1 257 ? 3.486 -7.695 -0.738 1 96.06 257 VAL A N 1
ATOM 1926 C CA . VAL A 1 257 ? 3.33 -8.789 0.219 1 96.06 257 VAL A CA 1
ATOM 1927 C C . VAL A 1 257 ? 2.664 -9.977 -0.463 1 96.06 257 VAL A C 1
ATOM 1929 O O . VAL A 1 257 ? 1.492 -9.914 -0.841 1 96.06 257 VAL A O 1
ATOM 1932 N N . ILE A 1 258 ? 3.369 -11.086 -0.559 1 94.44 258 ILE A N 1
ATOM 1933 C CA . ILE A 1 258 ? 2.936 -12.242 -1.331 1 94.44 258 ILE A CA 1
ATOM 1934 C C . ILE A 1 258 ? 2.906 -13.477 -0.434 1 94.44 258 ILE A C 1
ATOM 1936 O O . ILE A 1 258 ? 2.059 -14.359 -0.606 1 94.44 258 ILE A O 1
ATOM 1940 N N . GLY A 1 259 ? 3.832 -13.523 0.487 1 82.19 259 GLY A N 1
ATOM 1941 C CA . GLY A 1 259 ? 3.891 -14.773 1.222 1 82.19 259 GLY A CA 1
ATOM 1942 C C . GLY A 1 259 ? 4.16 -14.586 2.703 1 82.19 259 GLY A C 1
ATOM 1943 O O . GLY A 1 259 ? 4.449 -13.477 3.15 1 82.19 259 GLY A O 1
ATOM 1944 N N . VAL A 1 260 ? 3.928 -15.766 3.436 1 72.44 260 VAL A N 1
ATOM 1945 C CA . VAL A 1 260 ? 4.102 -15.773 4.883 1 72.44 260 VAL A CA 1
ATOM 1946 C C . VAL A 1 260 ? 5.016 -16.922 5.293 1 72.44 260 VAL A C 1
ATOM 1948 O O . VAL A 1 260 ? 4.758 -17.609 6.289 1 72.44 260 VAL A O 1
ATOM 1951 N N . LEU A 1 261 ? 5.984 -17.047 4.492 1 65.81 261 LEU A N 1
ATOM 1952 C CA . LEU A 1 261 ? 6.887 -18.188 4.66 1 65.81 261 LEU A CA 1
ATOM 1953 C C . LEU A 1 261 ? 7.543 -18.156 6.035 1 65.81 261 LEU A C 1
ATOM 1955 O O . LEU A 1 261 ? 7.891 -19.219 6.578 1 65.81 261 LEU A O 1
ATOM 1959 N N . SER A 1 262 ? 7.672 -17.016 6.574 1 50.72 262 SER A N 1
ATOM 1960 C CA . SER A 1 262 ? 8.352 -16.906 7.859 1 50.72 262 SER A CA 1
ATOM 1961 C C . SER A 1 262 ? 7.359 -16.672 8.992 1 50.72 262 SER A C 1
ATOM 1963 O O . SER A 1 262 ? 7.75 -16.266 10.094 1 50.72 262 SER A O 1
ATOM 1965 N N . GLY A 1 263 ? 6.09 -16.812 8.766 1 64.94 263 GLY A N 1
ATOM 1966 C CA . GLY A 1 263 ? 5.082 -16.609 9.797 1 64.94 263 GLY A CA 1
ATOM 1967 C C . GLY A 1 263 ? 4.039 -15.57 9.414 1 64.94 263 GLY A C 1
ATOM 1968 O O . GLY A 1 263 ? 4.227 -14.82 8.453 1 64.94 263 GLY A O 1
ATOM 1969 N N . VAL A 1 264 ? 2.992 -15.633 10.266 1 61.09 264 VAL A N 1
ATOM 1970 C CA . VAL A 1 264 ? 1.815 -14.852 9.891 1 61.09 264 VAL A CA 1
ATOM 1971 C C . VAL A 1 264 ? 1.698 -13.625 10.797 1 61.09 264 VAL A C 1
ATOM 1973 O O . VAL A 1 264 ? 1.134 -12.609 10.391 1 61.09 264 VAL A O 1
ATOM 1976 N N . ALA A 1 265 ? 2.248 -13.664 11.914 1 70.31 265 ALA A N 1
ATOM 1977 C CA . ALA A 1 265 ? 2.08 -12.555 12.852 1 70.31 265 ALA A CA 1
ATOM 1978 C C . ALA A 1 265 ? 3.379 -12.266 13.594 1 70.31 265 ALA A C 1
ATOM 1980 O O . ALA A 1 265 ? 4.016 -13.18 14.125 1 70.31 265 ALA A O 1
ATOM 1981 N N . GLN A 1 266 ? 3.871 -11.125 13.422 1 68.94 266 GLN A N 1
ATOM 1982 C CA . GLN A 1 266 ? 5.004 -10.633 14.195 1 68.94 266 GLN A CA 1
ATOM 1983 C C . GLN A 1 266 ? 4.836 -9.164 14.547 1 68.94 266 GLN A C 1
ATOM 1985 O O . GLN A 1 266 ? 3.979 -8.477 13.984 1 68.94 266 GLN A O 1
ATOM 1990 N N . LYS A 1 267 ? 5.598 -8.734 15.508 1 75.38 267 LYS A N 1
ATOM 1991 C CA . LYS A 1 267 ? 5.641 -7.309 15.82 1 75.38 267 LYS A CA 1
ATOM 1992 C C . LYS A 1 267 ? 6.176 -6.504 14.641 1 75.38 267 LYS A C 1
ATOM 1994 O O . LYS A 1 267 ? 7.277 -6.77 14.156 1 75.38 267 LYS A O 1
ATOM 1999 N N . LEU A 1 268 ? 5.238 -5.852 14.094 1 77.62 268 LEU A N 1
ATOM 2000 C CA . LEU A 1 268 ? 5.637 -5 12.977 1 77.62 268 LEU A CA 1
ATOM 2001 C C . LEU A 1 268 ? 5.629 -3.531 13.383 1 77.62 268 LEU A C 1
ATOM 2003 O O . LEU A 1 268 ? 4.652 -3.049 13.961 1 77.62 268 LEU A O 1
ATOM 2007 N N . ASN A 1 269 ? 6.809 -2.924 13.219 1 84.88 269 ASN A N 1
ATOM 2008 C CA . ASN A 1 269 ? 6.883 -1.474 13.359 1 84.88 269 ASN A CA 1
ATOM 2009 C C . ASN A 1 269 ? 6.375 -0.763 12.109 1 84.88 269 ASN A C 1
ATOM 2011 O O . ASN A 1 269 ? 7.012 -0.826 11.055 1 84.88 269 ASN A O 1
ATOM 2015 N N . VAL A 1 270 ? 5.246 -0.041 12.227 1 85.81 270 VAL A N 1
ATOM 2016 C CA . VAL A 1 270 ? 4.598 0.539 11.055 1 85.81 270 VAL A CA 1
ATOM 2017 C C . VAL A 1 270 ? 5.145 1.94 10.797 1 85.81 270 VAL A C 1
ATOM 2019 O O . VAL A 1 270 ? 4.82 2.566 9.789 1 85.81 270 VAL A O 1
ATOM 2022 N N . ILE A 1 271 ? 6.035 2.414 11.625 1 88.25 271 ILE A N 1
ATOM 2023 C CA . ILE A 1 271 ? 6.531 3.785 11.555 1 88.25 271 ILE A CA 1
ATOM 2024 C C . ILE A 1 271 ? 7.215 4.02 10.203 1 88.25 271 ILE A C 1
ATOM 2026 O O . ILE A 1 271 ? 6.957 5.023 9.539 1 88.25 271 ILE A O 1
ATOM 2030 N N . PRO A 1 272 ? 7.969 3.016 9.758 1 91.31 272 PRO A N 1
ATOM 2031 C CA . PRO A 1 272 ? 8.625 3.262 8.477 1 91.31 272 PRO A CA 1
ATOM 2032 C C . PRO A 1 272 ? 7.629 3.412 7.324 1 91.31 272 PRO A C 1
ATOM 2034 O O . PRO A 1 272 ? 7.887 4.152 6.375 1 91.31 272 PRO A O 1
ATOM 2037 N N . ILE A 1 273 ? 6.496 2.682 7.387 1 93.56 273 ILE A N 1
ATOM 2038 C CA . ILE A 1 273 ? 5.488 2.777 6.336 1 93.56 273 ILE A CA 1
ATOM 2039 C C . ILE A 1 273 ? 5.008 4.223 6.215 1 93.56 273 ILE A C 1
ATOM 2041 O O . ILE A 1 273 ? 4.961 4.777 5.113 1 93.56 273 ILE A O 1
ATOM 2045 N N . LEU A 1 274 ? 4.758 4.816 7.344 1 92 274 LEU A N 1
ATOM 2046 C CA . LEU A 1 274 ? 4.281 6.195 7.406 1 92 274 LEU A CA 1
ATOM 2047 C C . LEU A 1 274 ? 5.402 7.172 7.062 1 92 274 LEU A C 1
ATOM 2049 O O . LEU A 1 274 ? 5.277 7.961 6.125 1 92 274 LEU A O 1
ATOM 2053 N N . MET A 1 275 ? 6.566 7.066 7.715 1 93.81 275 MET A N 1
ATOM 2054 C CA . MET A 1 275 ? 7.625 8.07 7.699 1 93.81 275 MET A CA 1
ATOM 2055 C C . MET A 1 275 ? 8.367 8.062 6.367 1 93.81 275 MET A C 1
ATOM 2057 O O . MET A 1 275 ? 9.07 9.016 6.039 1 93.81 275 MET A O 1
ATOM 2061 N N . HIS A 1 276 ? 8.219 6.957 5.613 1 96 276 HIS A N 1
ATOM 2062 C CA . HIS A 1 276 ? 8.891 6.887 4.32 1 96 276 HIS A CA 1
ATOM 2063 C C . HIS A 1 276 ? 7.883 6.816 3.176 1 96 276 HIS A C 1
ATOM 2065 O O . HIS A 1 276 ? 8.258 6.574 2.027 1 96 276 HIS A O 1
ATOM 2071 N N . ASN A 1 277 ? 6.613 7.062 3.516 1 97.69 277 ASN A N 1
ATOM 2072 C CA . ASN A 1 277 ? 5.578 7.078 2.488 1 97.69 277 ASN A CA 1
ATOM 2073 C C . ASN A 1 277 ? 5.605 5.805 1.646 1 97.69 277 ASN A C 1
ATOM 2075 O O . ASN A 1 277 ? 5.539 5.867 0.417 1 97.69 277 ASN A O 1
ATOM 2079 N N . ILE A 1 278 ? 5.723 4.66 2.338 1 97.62 278 ILE A N 1
ATOM 2080 C CA . ILE A 1 278 ? 5.879 3.381 1.655 1 97.62 278 ILE A CA 1
ATOM 2081 C C . ILE A 1 278 ? 4.508 2.822 1.281 1 97.62 278 ILE A C 1
ATOM 2083 O O . ILE A 1 278 ? 3.549 2.951 2.045 1 97.62 278 ILE A O 1
ATOM 2087 N N . ARG A 1 279 ? 4.441 2.164 0.109 1 98 279 ARG A N 1
ATOM 2088 C CA . ARG A 1 279 ? 3.273 1.382 -0.284 1 98 279 ARG A CA 1
ATOM 2089 C C . ARG A 1 279 ? 3.477 -0.098 0.022 1 98 279 ARG A C 1
ATOM 2091 O O . ARG A 1 279 ? 4.402 -0.724 -0.498 1 98 279 ARG A O 1
ATOM 2098 N N . VAL A 1 280 ? 2.699 -0.609 0.903 1 96.81 280 VAL A N 1
ATOM 2099 C CA . VAL A 1 280 ? 2.613 -2.049 1.12 1 96.81 280 VAL A CA 1
ATOM 2100 C C . VAL A 1 280 ? 1.396 -2.609 0.387 1 96.81 280 VAL A C 1
ATOM 2102 O O . VAL A 1 280 ? 0.256 -2.26 0.707 1 96.81 280 VAL A O 1
ATOM 2105 N N . GLN A 1 281 ? 1.656 -3.441 -0.611 1 97.88 281 GLN A N 1
ATOM 2106 C CA . GLN A 1 281 ? 0.612 -3.936 -1.501 1 97.88 281 GLN A CA 1
ATOM 2107 C C . GLN A 1 281 ? 0.466 -5.449 -1.39 1 97.88 281 GLN A C 1
ATOM 2109 O O . GLN A 1 281 ? 1.41 -6.195 -1.667 1 97.88 281 GLN A O 1
ATOM 2114 N N . GLY A 1 282 ? -0.735 -5.836 -0.943 1 97.25 282 GLY A N 1
ATOM 2115 C CA . GLY A 1 282 ? -1.015 -7.258 -1.078 1 97.25 282 GLY A CA 1
ATOM 2116 C C . GLY A 1 282 ? -1.179 -7.699 -2.52 1 97.25 282 GLY A C 1
ATOM 2117 O O . GLY A 1 282 ? -1.785 -6.988 -3.326 1 97.25 282 GLY A O 1
ATOM 2118 N N . ILE A 1 283 ? -0.634 -8.867 -2.828 1 97.75 283 ILE A N 1
ATOM 2119 C CA . ILE A 1 283 ? -0.766 -9.414 -4.176 1 97.75 283 ILE A CA 1
ATOM 2120 C C . ILE A 1 283 ? -1.439 -10.781 -4.113 1 97.75 283 ILE A C 1
ATOM 2122 O O . ILE A 1 283 ? -0.879 -11.727 -3.561 1 97.75 283 ILE A O 1
ATOM 2126 N N . PHE A 1 284 ? -2.604 -10.883 -4.664 1 96.94 284 PHE A N 1
ATOM 2127 C CA . PHE A 1 284 ? -3.307 -12.156 -4.773 1 96.94 284 PHE A CA 1
ATOM 2128 C C . PHE A 1 284 ? -3.363 -12.625 -6.223 1 96.94 284 PHE A C 1
ATOM 2130 O O . PHE A 1 284 ? -4.379 -12.438 -6.898 1 96.94 284 PHE A O 1
ATOM 2137 N N . VAL A 1 285 ? -2.318 -13.117 -6.727 1 97.94 285 VAL A N 1
ATOM 2138 C CA . VAL A 1 285 ? -2.123 -13.695 -8.055 1 97.94 285 VAL A CA 1
ATOM 2139 C C . VAL A 1 285 ? -2.504 -12.672 -9.125 1 97.94 285 VAL A C 1
ATOM 2141 O O . VAL A 1 285 ? -1.722 -11.773 -9.438 1 97.94 285 VAL A O 1
ATOM 2144 N N . GLY A 1 286 ? -3.758 -12.844 -9.719 1 98.38 286 GLY A N 1
ATOM 2145 C CA . GLY A 1 286 ? -4.145 -11.883 -10.742 1 98.38 286 GLY A CA 1
ATOM 2146 C C . GLY A 1 286 ? -5.266 -12.383 -11.633 1 98.38 286 GLY A C 1
ATOM 2147 O O . GLY A 1 286 ? -5.664 -13.547 -11.539 1 98.38 286 GLY A O 1
ATOM 2148 N N . SER A 1 287 ? -5.762 -11.547 -12.461 1 98.69 287 SER A N 1
ATOM 2149 C CA . SER A 1 287 ? -6.898 -11.812 -13.344 1 98.69 287 SER A CA 1
ATOM 2150 C C . SER A 1 287 ? -6.449 -12.469 -14.641 1 98.69 287 SER A C 1
ATOM 2152 O O . SER A 1 287 ? -5.25 -12.562 -14.914 1 98.69 287 SER A O 1
ATOM 2154 N N . ARG A 1 288 ? -7.406 -12.906 -15.398 1 98.81 288 ARG A N 1
ATOM 2155 C CA . ARG A 1 288 ? -7.117 -13.43 -16.734 1 98.81 288 ARG A CA 1
ATOM 2156 C C . ARG A 1 288 ? -6.453 -12.367 -17.594 1 98.81 288 ARG A C 1
ATOM 2158 O O . ARG A 1 288 ? -5.496 -12.664 -18.312 1 98.81 288 ARG A O 1
ATOM 2165 N N . GLU A 1 289 ? -6.961 -11.148 -17.516 1 98.81 289 GLU A N 1
ATOM 2166 C CA . GLU A 1 289 ? -6.387 -10.062 -18.312 1 98.81 289 GLU A CA 1
ATOM 2167 C C . GLU A 1 289 ? -4.91 -9.859 -17.984 1 98.81 289 GLU A C 1
ATOM 2169 O O . GLU A 1 289 ? -4.09 -9.672 -18.891 1 98.81 289 GLU A O 1
ATOM 2174 N N . MET A 1 290 ? -4.617 -9.898 -16.734 1 98.75 290 MET A N 1
ATOM 2175 C CA . MET A 1 290 ? -3.225 -9.773 -16.328 1 98.75 290 MET A CA 1
ATOM 2176 C C . MET A 1 290 ? -2.387 -10.922 -16.859 1 98.75 290 MET A C 1
ATOM 2178 O O . MET A 1 290 ? -1.252 -10.719 -17.297 1 98.75 290 MET A O 1
ATOM 2182 N N . LEU A 1 291 ? -2.93 -12.141 -16.812 1 98.88 291 LEU A N 1
ATOM 2183 C CA . LEU A 1 291 ? -2.23 -13.305 -17.344 1 98.88 291 LEU A CA 1
ATOM 2184 C C . LEU A 1 291 ? -1.999 -13.156 -18.844 1 98.88 291 LEU A C 1
ATOM 2186 O O . LEU A 1 291 ? -0.917 -13.477 -19.344 1 98.88 291 LEU A O 1
ATOM 2190 N N . GLU A 1 292 ? -2.979 -12.688 -19.547 1 98.81 292 GLU A N 1
ATOM 2191 C CA . GLU A 1 292 ? -2.85 -12.484 -20.984 1 98.81 292 GLU A CA 1
ATOM 2192 C C . GLU A 1 292 ? -1.783 -11.438 -21.297 1 98.81 292 GLU A C 1
ATOM 2194 O O . GLU A 1 292 ? -1.003 -11.594 -22.234 1 98.81 292 GLU A O 1
ATOM 2199 N N . ASN A 1 293 ? -1.736 -10.336 -20.516 1 98.69 293 ASN A N 1
ATOM 2200 C CA . ASN A 1 293 ? -0.67 -9.344 -20.641 1 98.69 293 ASN A CA 1
ATOM 2201 C C . ASN A 1 293 ? 0.704 -9.969 -20.406 1 98.69 293 ASN A C 1
ATOM 2203 O O . ASN A 1 293 ? 1.644 -9.711 -21.172 1 98.69 293 ASN A O 1
ATOM 2207 N N . MET A 1 294 ? 0.744 -10.781 -19.406 1 98.81 294 MET A N 1
ATOM 2208 C CA . MET A 1 294 ? 1.987 -11.469 -19.062 1 98.81 294 MET A CA 1
ATOM 2209 C C . MET A 1 294 ? 2.428 -12.383 -20.188 1 98.81 294 MET A C 1
ATOM 2211 O O . MET A 1 294 ? 3.605 -12.414 -20.562 1 98.81 294 MET A O 1
ATOM 2215 N N . VAL A 1 295 ? 1.524 -13.109 -20.734 1 98.81 295 VAL A N 1
ATOM 2216 C CA . VAL A 1 295 ? 1.808 -14.055 -21.812 1 98.81 295 VAL A CA 1
ATOM 2217 C C . VAL A 1 295 ? 2.338 -13.305 -23.031 1 98.81 295 VAL A C 1
ATOM 2219 O O . VAL A 1 295 ? 3.291 -13.75 -23.688 1 98.81 295 VAL A O 1
ATOM 2222 N N . ARG A 1 296 ? 1.758 -12.164 -23.344 1 98.5 296 ARG A N 1
ATOM 2223 C CA . ARG A 1 296 ? 2.256 -11.352 -24.453 1 98.5 296 ARG A CA 1
ATOM 2224 C C . ARG A 1 296 ? 3.715 -10.961 -24.219 1 98.5 296 ARG A C 1
ATOM 2226 O O . ARG A 1 296 ? 4.527 -11.023 -25.156 1 98.5 296 ARG A O 1
ATOM 2233 N N . ALA A 1 297 ? 4 -10.609 -23.031 1 98.5 297 ALA A N 1
ATOM 2234 C CA . ALA A 1 297 ? 5.371 -10.227 -22.703 1 98.5 297 ALA A CA 1
ATOM 2235 C C . ALA A 1 297 ? 6.32 -11.414 -22.828 1 98.5 297 ALA A C 1
ATOM 2237 O O . ALA A 1 297 ? 7.43 -11.273 -23.344 1 98.5 297 ALA A O 1
ATOM 2238 N N . ILE A 1 298 ? 5.887 -12.516 -22.359 1 98.81 298 ILE A N 1
ATOM 2239 C CA . ILE A 1 298 ? 6.691 -13.734 -22.406 1 98.81 298 ILE A CA 1
ATOM 2240 C C . ILE A 1 298 ? 6.949 -14.133 -23.859 1 98.81 298 ILE A C 1
ATOM 2242 O O . ILE A 1 298 ? 8.07 -14.484 -24.219 1 98.81 298 ILE A O 1
ATOM 2246 N N . GLU A 1 299 ? 5.977 -13.977 -24.688 1 98.38 299 GLU A N 1
ATOM 2247 C CA . GLU A 1 299 ? 6.082 -14.352 -26.094 1 98.38 299 GLU A CA 1
ATOM 2248 C C . GLU A 1 299 ? 7.051 -13.445 -26.828 1 98.38 299 GLU A C 1
ATOM 2250 O O . GLU A 1 299 ? 7.957 -13.922 -27.516 1 98.38 299 GLU A O 1
ATOM 2255 N N . VAL A 1 300 ? 6.895 -12.188 -26.625 1 97.81 300 VAL A N 1
ATOM 2256 C CA . VAL A 1 300 ? 7.715 -11.211 -27.328 1 97.81 300 VAL A CA 1
ATOM 2257 C C . VAL A 1 300 ? 9.18 -11.391 -26.938 1 97.81 300 VAL A C 1
ATOM 2259 O O . VAL A 1 300 ? 10.07 -11.211 -27.781 1 97.81 300 VAL A O 1
ATOM 2262 N N . ASN A 1 301 ? 9.391 -11.875 -25.766 1 98.25 301 ASN A N 1
ATOM 2263 C CA . ASN A 1 301 ? 10.758 -11.922 -25.266 1 98.25 301 ASN A CA 1
ATOM 2264 C C . ASN A 1 301 ? 11.289 -13.352 -25.219 1 98.25 301 ASN A C 1
ATOM 2266 O O . ASN A 1 301 ? 12.414 -13.586 -24.781 1 98.25 301 ASN A O 1
ATOM 2270 N N . GLU A 1 302 ? 10.445 -14.281 -25.578 1 98.31 302 GLU A N 1
ATOM 2271 C CA . GLU A 1 302 ? 10.781 -15.703 -25.609 1 98.31 302 GLU A CA 1
ATOM 2272 C C . GLU A 1 302 ? 11.305 -16.172 -24.25 1 98.31 302 GLU A C 1
ATOM 2274 O O . GLU A 1 302 ? 12.273 -16.922 -24.188 1 98.31 302 GLU A O 1
ATOM 2279 N N . MET A 1 303 ? 10.719 -15.633 -23.219 1 98.44 303 MET A N 1
ATOM 2280 C CA . MET A 1 303 ? 11.094 -15.992 -21.859 1 98.44 303 MET A CA 1
ATOM 2281 C C . MET A 1 303 ? 10.703 -17.438 -21.547 1 98.44 303 MET A C 1
ATOM 2283 O O . MET A 1 303 ? 9.641 -17.891 -21.969 1 98.44 303 MET A O 1
ATOM 2287 N N . ARG A 1 304 ? 11.562 -18.141 -20.844 1 98.75 304 ARG A N 1
ATOM 2288 C CA . ARG A 1 304 ? 11.25 -19.484 -20.406 1 98.75 304 ARG A CA 1
ATOM 2289 C C . ARG A 1 304 ? 11.32 -19.594 -18.875 1 98.75 304 ARG A C 1
ATOM 2291 O O . ARG A 1 304 ? 12.273 -19.109 -18.266 1 98.75 304 ARG A O 1
ATOM 2298 N N . PRO A 1 305 ? 10.352 -20.219 -18.297 1 98.62 305 PRO A N 1
ATOM 2299 C CA . PRO A 1 305 ? 10.367 -20.422 -16.859 1 98.62 305 PRO A CA 1
ATOM 2300 C C . PRO A 1 305 ? 11.539 -21.297 -16.391 1 98.62 305 PRO A C 1
ATOM 2302 O O . PRO A 1 305 ? 12 -22.156 -17.156 1 98.62 305 PRO A O 1
ATOM 2305 N N . VAL A 1 306 ? 11.992 -21.016 -15.211 1 98.69 306 VAL A N 1
ATOM 2306 C CA . VAL A 1 306 ? 13 -21.875 -14.594 1 98.69 306 VAL A CA 1
ATOM 2307 C C . VAL A 1 306 ? 12.32 -23.047 -13.914 1 98.69 306 VAL A C 1
ATOM 2309 O O . VAL A 1 306 ? 11.727 -22.906 -12.844 1 98.69 306 VAL A O 1
ATOM 2312 N N . VAL A 1 307 ? 12.391 -24.203 -14.547 1 98.69 307 VAL A N 1
ATOM 2313 C CA . VAL A 1 307 ? 11.867 -25.438 -13.992 1 98.69 307 VAL A CA 1
ATOM 2314 C C . VAL A 1 307 ? 13.016 -26.281 -13.422 1 98.69 307 VAL A C 1
ATOM 2316 O O . VAL A 1 307 ? 13.883 -26.734 -14.172 1 98.69 307 VAL A O 1
ATOM 2319 N N . ASP A 1 308 ? 12.977 -26.406 -12.133 1 98.31 308 ASP A N 1
ATOM 2320 C CA . ASP A 1 308 ? 14.055 -27.109 -11.445 1 98.31 308 ASP A CA 1
ATOM 2321 C C . ASP A 1 308 ? 14 -28.609 -11.727 1 98.31 308 ASP A C 1
ATOM 2323 O O . ASP A 1 308 ? 15.008 -29.219 -12.078 1 98.31 308 ASP A O 1
ATOM 2327 N N . ARG A 1 309 ? 12.82 -29.219 -11.547 1 98.19 309 ARG A N 1
ATOM 2328 C CA . ARG A 1 309 ? 12.656 -30.656 -11.68 1 98.19 309 ARG A CA 1
ATOM 2329 C C . ARG A 1 309 ? 11.25 -31.016 -12.141 1 98.19 309 ARG A C 1
ATOM 2331 O O . ARG A 1 309 ? 10.281 -30.359 -11.758 1 98.19 309 ARG A O 1
ATOM 2338 N N . VAL A 1 310 ? 11.164 -32.031 -12.984 1 98.75 310 VAL A N 1
ATOM 2339 C CA . VAL A 1 310 ? 9.898 -32.594 -13.445 1 98.75 310 VAL A CA 1
ATOM 2340 C C . VAL A 1 310 ? 9.711 -34 -12.867 1 98.75 310 VAL A C 1
ATOM 2342 O O . VAL A 1 310 ? 10.594 -34.844 -12.992 1 98.75 310 VAL A O 1
ATOM 2345 N N . PHE A 1 311 ? 8.633 -34.219 -12.203 1 98.75 311 PHE A N 1
ATOM 2346 C CA . PHE A 1 311 ? 8.242 -35.531 -11.656 1 98.75 311 PHE A CA 1
ATOM 2347 C C . PHE A 1 311 ? 7.148 -36.156 -12.492 1 98.75 311 PHE A C 1
ATOM 2349 O O . PHE A 1 311 ? 6.438 -35.469 -13.227 1 98.75 311 PHE A O 1
ATOM 2356 N N . GLU A 1 312 ? 7.035 -37.469 -12.352 1 98.62 312 GLU A N 1
ATOM 2357 C CA . GLU A 1 312 ? 5.93 -38.188 -13 1 98.62 312 GLU A CA 1
ATOM 2358 C C . GLU A 1 312 ? 4.672 -38.125 -12.141 1 98.62 312 GLU A C 1
ATOM 2360 O O . GLU A 1 312 ? 4.742 -37.875 -10.938 1 98.62 312 GLU A O 1
ATOM 2365 N N . PHE A 1 313 ? 3.543 -38.406 -12.727 1 98.31 313 PHE A N 1
ATOM 2366 C CA . PHE A 1 313 ? 2.244 -38.312 -12.07 1 98.31 313 PHE A CA 1
ATOM 2367 C C . PHE A 1 313 ? 2.227 -39.125 -10.781 1 98.31 313 PHE A C 1
ATOM 2369 O O . PHE A 1 313 ? 1.738 -38.625 -9.75 1 98.31 313 PHE A O 1
ATOM 2376 N N . GLY A 1 314 ? 2.777 -40.25 -10.836 1 97.75 314 GLY A N 1
ATOM 2377 C CA . GLY A 1 314 ? 2.797 -41.125 -9.68 1 97.75 314 GLY A CA 1
ATOM 2378 C C . GLY A 1 314 ? 3.705 -40.625 -8.57 1 97.75 314 GLY A C 1
ATOM 2379 O O . GLY A 1 314 ? 3.678 -41.156 -7.457 1 97.75 314 GLY A O 1
ATOM 2380 N N . GLU A 1 315 ? 4.492 -39.562 -8.836 1 98 315 GLU A N 1
ATOM 2381 C CA . GLU A 1 315 ? 5.469 -39.031 -7.887 1 98 315 GLU A CA 1
ATOM 2382 C C . GLU A 1 315 ? 5.016 -37.688 -7.324 1 98 315 GLU A C 1
ATOM 2384 O O . GLU A 1 315 ? 5.84 -36.875 -6.922 1 98 315 GLU A O 1
ATOM 2389 N N . ALA A 1 316 ? 3.713 -37.469 -7.355 1 98 316 ALA A N 1
ATOM 2390 C CA . ALA A 1 316 ? 3.189 -36.156 -6.926 1 98 316 ALA A CA 1
ATOM 2391 C C . ALA A 1 316 ? 3.564 -35.875 -5.477 1 98 316 ALA A C 1
ATOM 2393 O O . ALA A 1 316 ? 3.906 -34.75 -5.133 1 98 316 ALA A O 1
ATOM 2394 N N . ARG A 1 317 ? 3.5 -36.875 -4.613 1 97 317 ARG A N 1
ATOM 2395 C CA . ARG A 1 317 ? 3.871 -36.688 -3.215 1 97 317 ARG A CA 1
ATOM 2396 C C . ARG A 1 317 ? 5.348 -36.344 -3.082 1 97 317 ARG A C 1
ATOM 2398 O O . ARG A 1 317 ? 5.715 -35.469 -2.285 1 97 317 ARG A O 1
ATOM 2405 N N . GLU A 1 318 ? 6.176 -37.031 -3.803 1 97.25 318 GLU A N 1
ATOM 2406 C CA . GLU A 1 318 ? 7.609 -36.75 -3.793 1 97.25 318 GLU A CA 1
ATOM 2407 C C . GLU A 1 318 ? 7.898 -35.312 -4.258 1 97.25 318 GLU A C 1
ATOM 2409 O O . GLU A 1 318 ? 8.805 -34.656 -3.738 1 97.25 318 GLU A O 1
ATOM 2414 N N . ALA A 1 319 ? 7.176 -34.875 -5.246 1 97.75 319 ALA A N 1
ATOM 2415 C CA . ALA A 1 319 ? 7.328 -33.5 -5.734 1 97.75 319 ALA A CA 1
ATOM 2416 C C . ALA A 1 319 ? 7.059 -32.5 -4.625 1 97.75 319 ALA A C 1
ATOM 2418 O O . ALA A 1 319 ? 7.809 -31.531 -4.453 1 97.75 319 ALA A O 1
ATOM 2419 N N . LEU A 1 320 ? 6.004 -32.719 -3.854 1 97.31 320 LEU A N 1
ATOM 2420 C CA . LEU A 1 320 ? 5.637 -31.844 -2.758 1 97.31 320 LEU A CA 1
ATOM 2421 C C . LEU A 1 320 ? 6.688 -31.875 -1.655 1 97.31 320 LEU A C 1
ATOM 2423 O O . LEU A 1 320 ? 7.043 -30.828 -1.098 1 97.31 320 LEU A O 1
ATOM 2427 N N . GLU A 1 321 ? 7.195 -33.031 -1.326 1 96.75 321 GLU A N 1
ATOM 2428 C CA . GLU A 1 321 ? 8.234 -33.188 -0.31 1 96.75 321 GLU A CA 1
ATOM 2429 C C . GLU A 1 321 ? 9.523 -32.469 -0.737 1 96.75 321 GLU A C 1
ATOM 2431 O O . GLU A 1 321 ? 10.195 -31.859 0.085 1 96.75 321 GLU A O 1
ATOM 2436 N N . TYR A 1 322 ? 9.812 -32.625 -1.992 1 96.81 322 TYR A N 1
ATOM 2437 C CA . TYR A 1 322 ? 10.977 -31.938 -2.551 1 96.81 322 TYR A CA 1
ATOM 2438 C C . TYR A 1 322 ? 10.859 -30.438 -2.404 1 96.81 322 TYR A C 1
ATOM 2440 O O . TYR A 1 322 ? 11.805 -29.766 -1.989 1 96.81 322 TYR A O 1
ATOM 2448 N N . MET A 1 323 ? 9.711 -29.875 -2.705 1 95.06 323 MET A N 1
ATOM 2449 C CA . MET A 1 323 ? 9.453 -28.438 -2.58 1 95.06 323 MET A CA 1
ATOM 2450 C C . MET A 1 323 ? 9.508 -28 -1.12 1 95.06 323 MET A C 1
ATOM 2452 O O . MET A 1 323 ? 10.094 -26.969 -0.797 1 95.06 323 MET A O 1
ATOM 2456 N N . LYS A 1 324 ? 8.922 -28.766 -0.277 1 93.12 324 LYS A N 1
ATOM 2457 C CA . LYS A 1 324 ? 8.859 -28.438 1.146 1 93.12 324 LYS A CA 1
ATOM 2458 C C . LYS A 1 324 ? 10.258 -28.375 1.755 1 93.12 324 LYS A C 1
ATOM 2460 O O . LYS A 1 324 ? 10.508 -27.594 2.67 1 93.12 324 LYS A O 1
ATOM 2465 N N . ALA A 1 325 ? 11.172 -29.141 1.216 1 92.69 325 ALA A N 1
ATOM 2466 C CA . ALA A 1 325 ? 12.531 -29.219 1.733 1 92.69 325 ALA A CA 1
ATOM 2467 C C . ALA A 1 325 ? 13.336 -27.969 1.344 1 92.69 325 ALA A C 1
ATOM 2469 O O . ALA A 1 325 ? 14.422 -27.734 1.87 1 92.69 325 ALA A O 1
ATOM 2470 N N . GLY A 1 326 ? 12.797 -27.141 0.437 1 90.19 326 GLY A N 1
ATOM 2471 C CA . GLY A 1 326 ? 13.445 -25.906 0.05 1 90.19 326 GLY A CA 1
ATOM 2472 C C . GLY A 1 326 ? 14.672 -26.109 -0.821 1 90.19 326 GLY A C 1
ATOM 2473 O O . GLY A 1 326 ? 15.531 -25.234 -0.918 1 90.19 326 GLY A O 1
ATOM 2474 N N . LYS A 1 327 ? 14.781 -27.188 -1.453 1 87.94 327 LYS A N 1
ATOM 2475 C CA . LYS A 1 327 ? 15.953 -27.531 -2.248 1 87.94 327 LYS A CA 1
ATOM 2476 C C . LYS A 1 327 ? 15.812 -27.031 -3.684 1 87.94 327 LYS A C 1
ATOM 2478 O O . LYS A 1 327 ? 16.797 -26.906 -4.402 1 87.94 327 LYS A O 1
ATOM 2483 N N . HIS A 1 328 ? 14.633 -26.781 -4.035 1 93.81 328 HIS A N 1
ATOM 2484 C CA . HIS A 1 328 ? 14.359 -26.484 -5.438 1 93.81 328 HIS A CA 1
ATOM 2485 C C . HIS A 1 328 ? 14.805 -25.062 -5.793 1 93.81 328 HIS A C 1
ATOM 2487 O O . HIS A 1 328 ? 14.992 -24.219 -4.91 1 93.81 328 HIS A O 1
ATOM 2493 N N . PHE A 1 329 ? 15.109 -24.797 -7.02 1 97.44 329 PHE A N 1
ATOM 2494 C CA . PHE A 1 329 ? 15.445 -23.531 -7.676 1 97.44 329 PHE A CA 1
ATOM 2495 C C . PHE A 1 329 ? 14.445 -23.219 -8.781 1 97.44 329 PHE A C 1
ATOM 2497 O O . PHE A 1 329 ? 14.531 -23.766 -9.883 1 97.44 329 PHE A O 1
ATOM 2504 N N . GLY A 1 330 ? 13.539 -22.344 -8.469 1 97.75 330 GLY A N 1
ATOM 2505 C CA . GLY A 1 330 ? 12.422 -22.094 -9.375 1 97.75 330 GLY A CA 1
ATOM 2506 C C . GLY A 1 330 ? 11.242 -23.016 -9.133 1 97.75 330 GLY A C 1
ATOM 2507 O O . GLY A 1 330 ? 10.797 -23.172 -7.992 1 97.75 330 GLY A O 1
ATOM 2508 N N . LYS A 1 331 ? 10.688 -23.547 -10.156 1 98.56 331 LYS A N 1
ATOM 2509 C CA . LYS A 1 331 ? 9.445 -24.281 -10.047 1 98.56 331 LYS A CA 1
ATOM 2510 C C . LYS A 1 331 ? 9.695 -25.797 -10.133 1 98.56 331 LYS A C 1
ATOM 2512 O O . LYS A 1 331 ? 10.672 -26.234 -10.742 1 98.56 331 LYS A O 1
ATOM 2517 N N . VAL A 1 332 ? 8.812 -26.5 -9.508 1 98.5 332 VAL A N 1
ATOM 2518 C CA . VAL A 1 332 ? 8.688 -27.938 -9.633 1 98.5 332 VAL A CA 1
ATOM 2519 C C . VAL A 1 332 ? 7.441 -28.281 -10.445 1 98.5 332 VAL A C 1
ATOM 2521 O O . VAL A 1 332 ? 6.434 -27.578 -10.367 1 98.5 332 VAL A O 1
ATOM 2524 N N . VAL A 1 333 ? 7.531 -29.391 -11.258 1 98.81 333 VAL A N 1
ATOM 2525 C CA . VAL A 1 333 ? 6.414 -29.734 -12.133 1 98.81 333 VAL A CA 1
ATOM 2526 C C . VAL A 1 333 ? 6.105 -31.234 -12.008 1 98.81 333 VAL A C 1
ATOM 2528 O O . VAL A 1 333 ? 7 -32.031 -11.75 1 98.81 333 VAL A O 1
ATOM 2531 N N . VAL A 1 334 ? 4.848 -31.562 -12.125 1 98.88 334 VAL A N 1
ATOM 2532 C CA . VAL A 1 334 ? 4.387 -32.938 -12.234 1 98.88 334 VAL A CA 1
ATOM 2533 C C . VAL A 1 334 ? 3.775 -33.188 -13.609 1 98.88 334 VAL A C 1
ATOM 2535 O O . VAL A 1 334 ? 2.787 -32.562 -13.977 1 98.88 334 VAL A O 1
ATOM 2538 N N . ARG A 1 335 ? 4.352 -34.062 -14.328 1 98.69 335 ARG A N 1
ATOM 2539 C CA . ARG A 1 335 ? 3.801 -34.469 -15.625 1 98.69 335 ARG A CA 1
ATOM 2540 C C . ARG A 1 335 ? 2.58 -35.344 -15.453 1 98.69 335 ARG A C 1
ATOM 2542 O O . ARG A 1 335 ? 2.576 -36.25 -14.609 1 98.69 335 ARG A O 1
ATOM 2549 N N . ILE A 1 336 ? 1.561 -35.125 -16.281 1 98.5 336 ILE A N 1
ATOM 2550 C CA . ILE A 1 336 ? 0.309 -35.875 -16.172 1 98.5 336 ILE A CA 1
ATOM 2551 C C . ILE A 1 336 ? 0.087 -36.688 -17.438 1 98.5 336 ILE A C 1
ATOM 2553 O O . ILE A 1 336 ? 0.246 -36.156 -18.547 1 98.5 336 ILE A O 1
ATOM 2557 N N . MET B 1 1 ? 12.086 39.281 17.391 1 97.06 1 MET B N 1
ATOM 2558 C CA . MET B 1 1 ? 10.75 38.719 17.219 1 97.06 1 MET B CA 1
ATOM 2559 C C . MET B 1 1 ? 10.422 37.75 18.359 1 97.06 1 MET B C 1
ATOM 2561 O O . MET B 1 1 ? 11.328 37.156 18.938 1 97.06 1 MET B O 1
ATOM 2565 N N . LYS B 1 2 ? 9.148 37.719 18.656 1 98.31 2 LYS B N 1
ATOM 2566 C CA . LYS B 1 2 ? 8.688 36.719 19.609 1 98.31 2 LYS B CA 1
ATOM 2567 C C . LYS B 1 2 ? 8.516 35.375 18.938 1 98.31 2 LYS B C 1
ATOM 2569 O O . LYS B 1 2 ? 8.117 35.281 17.781 1 98.31 2 LYS B O 1
ATOM 2574 N N . ALA B 1 3 ? 8.836 34.312 19.656 1 98.5 3 ALA B N 1
ATOM 2575 C CA . ALA B 1 3 ? 8.633 32.938 19.219 1 98.5 3 ALA B CA 1
ATOM 2576 C C . ALA B 1 3 ? 8.547 31.969 20.406 1 98.5 3 ALA B C 1
ATOM 2578 O O . ALA B 1 3 ? 8.82 32.375 21.547 1 98.5 3 ALA B O 1
ATOM 2579 N N . TYR B 1 4 ? 8.023 30.859 20.203 1 98.56 4 TYR B N 1
ATOM 2580 C CA . TYR B 1 4 ? 8.18 29.766 21.141 1 98.56 4 TYR B CA 1
ATOM 2581 C C . TYR B 1 4 ? 9.234 28.766 20.656 1 98.56 4 TYR B C 1
ATOM 2583 O O . TYR B 1 4 ? 9.312 28.469 19.469 1 98.56 4 TYR B O 1
ATOM 2591 N N . GLN B 1 5 ? 10.047 28.281 21.5 1 97.81 5 GLN B N 1
ATOM 2592 C CA . GLN B 1 5 ? 11.008 27.266 21.125 1 97.81 5 GLN B CA 1
ATOM 2593 C C . GLN B 1 5 ? 11.172 26.234 22.234 1 97.81 5 GLN B C 1
ATOM 2595 O O . GLN B 1 5 ? 10.859 26.5 23.391 1 97.81 5 GLN B O 1
ATOM 2600 N N . ILE B 1 6 ? 11.492 25.031 21.797 1 97.56 6 ILE B N 1
ATOM 2601 C CA . ILE B 1 6 ? 12.008 24.031 22.719 1 97.56 6 ILE B CA 1
ATOM 2602 C C . ILE B 1 6 ? 13.492 24.281 22.984 1 97.56 6 ILE B C 1
ATOM 2604 O O . ILE B 1 6 ? 14.297 24.312 22.062 1 97.56 6 ILE B O 1
ATOM 2608 N N . GLN B 1 7 ? 13.797 24.469 24.281 1 95.31 7 GLN B N 1
ATOM 2609 C CA . GLN B 1 7 ? 15.188 24.812 24.562 1 95.31 7 GLN B CA 1
ATOM 2610 C C . GLN B 1 7 ? 15.742 23.922 25.672 1 95.31 7 GLN B C 1
ATOM 2612 O O . GLN B 1 7 ? 15.008 23.5 26.562 1 95.31 7 GLN B O 1
ATOM 2617 N N . ASP B 1 8 ? 17.031 23.594 25.688 1 92 8 ASP B N 1
ATOM 2618 C CA . ASP B 1 8 ? 17.828 22.891 26.688 1 92 8 ASP B CA 1
ATOM 2619 C C . ASP B 1 8 ? 17.516 21.391 26.672 1 92 8 ASP B C 1
ATOM 2621 O O . ASP B 1 8 ? 18.438 20.578 26.672 1 92 8 ASP B O 1
ATOM 2625 N N . ASP B 1 9 ? 16.203 21.062 26.688 1 95.94 9 ASP B N 1
ATOM 2626 C CA . ASP B 1 9 ? 15.766 19.672 26.656 1 95.94 9 ASP B CA 1
ATOM 2627 C C . ASP B 1 9 ? 14.344 19.547 26.109 1 95.94 9 ASP B C 1
ATOM 2629 O O . ASP B 1 9 ? 13.656 20.562 25.938 1 95.94 9 ASP B O 1
ATOM 2633 N N . PHE B 1 10 ? 14 18.375 25.812 1 96.88 10 PHE B N 1
ATOM 2634 C CA . PHE B 1 10 ? 12.641 18.125 25.359 1 96.88 10 PHE B CA 1
ATOM 2635 C C . PHE B 1 10 ? 11.641 18.25 26.5 1 96.88 10 PHE B C 1
ATOM 2637 O O . PHE B 1 10 ? 12.039 18.281 27.672 1 96.88 10 PHE B O 1
ATOM 2644 N N . GLY B 1 11 ? 10.352 18.359 26.125 1 96.62 11 GLY B N 1
ATOM 2645 C CA . GLY B 1 11 ? 9.297 18.438 27.125 1 96.62 11 GLY B CA 1
ATOM 2646 C C . GLY B 1 11 ? 8.586 19.766 27.141 1 96.62 11 GLY B C 1
ATOM 2647 O O . GLY B 1 11 ? 9.211 20.812 26.922 1 96.62 11 GLY B O 1
ATOM 2648 N N . LEU B 1 12 ? 7.391 19.703 27.547 1 95.75 12 LEU B N 1
ATOM 2649 C CA . LEU B 1 12 ? 6.531 20.891 27.531 1 95.75 12 LEU B CA 1
ATOM 2650 C C . LEU B 1 12 ? 7.078 21.953 28.469 1 95.75 12 LEU B C 1
ATOM 2652 O O . LEU B 1 12 ? 6.875 23.156 28.234 1 95.75 12 LEU B O 1
ATOM 2656 N N . ASP B 1 13 ? 7.742 21.578 29.5 1 95.81 13 ASP B N 1
ATOM 2657 C CA . ASP B 1 13 ? 8.32 22.531 30.438 1 95.81 13 ASP B CA 1
ATOM 2658 C C . ASP B 1 13 ? 9.43 23.344 29.797 1 95.81 13 ASP B C 1
ATOM 2660 O O . ASP B 1 13 ? 9.766 24.438 30.281 1 95.81 13 ASP B O 1
ATOM 2664 N N . ASN B 1 14 ? 10.023 22.797 28.766 1 97.31 14 ASN B N 1
ATOM 2665 C CA . ASN B 1 14 ? 11.125 23.469 28.062 1 97.31 14 ASN B CA 1
ATOM 2666 C C . ASN B 1 14 ? 10.633 24.188 26.812 1 97.31 14 ASN B C 1
ATOM 2668 O O . ASN B 1 14 ? 11.438 24.688 26.031 1 97.31 14 ASN B O 1
ATOM 2672 N N . PHE B 1 15 ? 9.367 24.141 26.578 1 97.88 15 PHE B N 1
ATOM 2673 C CA . PHE B 1 15 ? 8.688 24.922 25.562 1 97.88 15 PHE B CA 1
ATOM 2674 C C . PHE B 1 15 ? 8.383 26.328 26.078 1 97.88 15 PHE B C 1
ATOM 2676 O O . PHE B 1 15 ? 7.449 26.516 26.859 1 97.88 15 PHE B O 1
ATOM 2683 N N . LYS B 1 16 ? 9.148 27.344 25.594 1 97.06 16 LYS B N 1
ATOM 2684 C CA . LYS B 1 16 ? 9.117 28.656 26.219 1 97.06 16 LYS B CA 1
ATOM 2685 C C . LYS B 1 16 ? 9.039 29.766 25.172 1 97.06 16 LYS B C 1
ATOM 2687 O O . LYS B 1 16 ? 9.594 29.625 24.078 1 97.06 16 LYS B O 1
ATOM 2692 N N . GLN B 1 17 ? 8.406 30.797 25.562 1 97.75 17 GLN B N 1
ATOM 2693 C CA . GLN B 1 17 ? 8.438 32 24.734 1 97.75 17 GLN B CA 1
ATOM 2694 C C . GLN B 1 17 ? 9.805 32.688 24.812 1 97.75 17 GLN B C 1
ATOM 2696 O O . GLN B 1 17 ? 10.375 32.812 25.906 1 97.75 17 GLN B O 1
ATOM 2701 N N . VAL B 1 18 ? 10.273 33.062 23.672 1 97.69 18 VAL B N 1
ATOM 2702 C CA . VAL B 1 18 ? 11.594 33.688 23.625 1 97.69 18 VAL B CA 1
ATOM 2703 C C . VAL B 1 18 ? 11.555 34.906 22.688 1 97.69 18 VAL B C 1
ATOM 2705 O O . VAL B 1 18 ? 10.57 35.125 21.984 1 97.69 18 VAL B O 1
ATOM 2708 N N . GLU B 1 19 ? 12.633 35.688 22.812 1 97.75 19 GLU B N 1
ATOM 2709 C CA . GLU B 1 19 ? 12.898 36.75 21.844 1 97.75 19 GLU B CA 1
ATOM 2710 C C . GLU B 1 19 ? 14.109 36.406 20.984 1 97.75 19 GLU B C 1
ATOM 2712 O O . GLU B 1 19 ? 15.164 36.031 21.5 1 97.75 19 GLU B O 1
ATOM 2717 N N . ARG B 1 20 ? 13.875 36.438 19.688 1 96.62 20 ARG B N 1
ATOM 2718 C CA . ARG B 1 20 ? 14.938 36.219 18.703 1 96.62 20 ARG B CA 1
ATOM 2719 C C . ARG B 1 20 ? 15.078 37.438 17.781 1 96.62 20 ARG B C 1
ATOM 2721 O O . ARG B 1 20 ? 14.156 38.25 17.656 1 96.62 20 ARG B O 1
ATOM 2728 N N . PRO B 1 21 ? 16.328 37.625 17.281 1 96.56 21 PRO B N 1
ATOM 2729 C CA . PRO B 1 21 ? 16.438 38.688 16.281 1 96.56 21 PRO B CA 1
ATOM 2730 C C . PRO B 1 21 ? 15.484 38.469 15.102 1 96.56 21 PRO B C 1
ATOM 2732 O O . PRO B 1 21 ? 15.227 37.344 14.695 1 96.56 21 PRO B O 1
ATOM 2735 N N . ASP B 1 22 ? 14.984 39.531 14.555 1 95.94 22 ASP B N 1
ATOM 2736 C CA . ASP B 1 22 ? 14.164 39.438 13.352 1 95.94 22 ASP B CA 1
ATOM 2737 C C . ASP B 1 22 ? 14.977 38.906 12.172 1 95.94 22 ASP B C 1
ATOM 2739 O O . ASP B 1 22 ? 16.062 39.438 11.883 1 95.94 22 ASP B O 1
ATOM 2743 N N . PRO B 1 23 ? 14.453 37.969 11.492 1 97.31 23 PRO B N 1
ATOM 2744 C CA . PRO B 1 23 ? 15.156 37.531 10.289 1 97.31 23 PRO B CA 1
ATOM 2745 C C . PRO B 1 23 ? 15.031 38.5 9.125 1 97.31 23 PRO B C 1
ATOM 2747 O O . PRO B 1 23 ? 14.062 39.25 9.055 1 97.31 23 PRO B O 1
ATOM 2750 N N . THR B 1 24 ? 16.016 38.531 8.32 1 97.44 24 THR B N 1
ATOM 2751 C CA . THR B 1 24 ? 16.016 39.281 7.066 1 97.44 24 THR B CA 1
ATOM 2752 C C . THR B 1 24 ? 16.125 38.344 5.871 1 97.44 24 THR B C 1
ATOM 2754 O O . THR B 1 24 ? 17.016 37.5 5.82 1 97.44 24 THR B O 1
ATOM 2757 N N . PRO B 1 25 ? 15.234 38.469 4.938 1 98.31 25 PRO B N 1
ATOM 2758 C CA . PRO B 1 25 ? 15.258 37.5 3.822 1 98.31 25 PRO B CA 1
ATOM 2759 C C . PRO B 1 25 ? 16.438 37.75 2.883 1 98.31 25 PRO B C 1
ATOM 2761 O O . PRO B 1 25 ? 16.703 38.875 2.492 1 98.31 25 PRO B O 1
ATOM 2764 N N . GLY B 1 26 ? 17.172 36.719 2.604 1 98.38 26 GLY B N 1
ATOM 2765 C CA . GLY B 1 26 ? 18.156 36.719 1.54 1 98.38 26 GLY B CA 1
ATOM 2766 C C . GLY B 1 26 ? 17.562 36.438 0.172 1 98.38 26 GLY B C 1
ATOM 2767 O O . GLY B 1 26 ? 16.344 36.406 0.012 1 98.38 26 GLY B O 1
ATOM 2768 N N . PRO B 1 27 ? 18.469 36.281 -0.845 1 98.31 27 PRO B N 1
ATOM 2769 C CA . PRO B 1 27 ? 17.984 36 -2.195 1 98.31 27 PRO B CA 1
ATOM 2770 C C . PRO B 1 27 ? 17.062 34.781 -2.242 1 98.31 27 PRO B C 1
ATOM 2772 O O . PRO B 1 27 ? 17.406 33.719 -1.704 1 98.31 27 PRO B O 1
ATOM 2775 N N . GLY B 1 28 ? 15.867 35 -2.877 1 98.44 28 GLY B N 1
ATOM 2776 C CA . GLY B 1 28 ? 14.922 33.906 -3.068 1 98.44 28 GLY B CA 1
ATOM 2777 C C . GLY B 1 28 ? 14.078 33.625 -1.841 1 98.44 28 GLY B C 1
ATOM 2778 O O . GLY B 1 28 ? 13.188 32.781 -1.874 1 98.44 28 GLY B O 1
ATOM 2779 N N . GLN B 1 29 ? 14.242 34.406 -0.777 1 98.69 29 GLN B N 1
ATOM 2780 C CA . GLN B 1 29 ? 13.57 34.094 0.479 1 98.69 29 GLN B CA 1
ATOM 2781 C C . GLN B 1 29 ? 12.422 35.062 0.734 1 98.69 29 GLN B C 1
ATOM 2783 O O . GLN B 1 29 ? 12.43 36.188 0.218 1 98.69 29 GLN B O 1
ATOM 2788 N N . VAL B 1 30 ? 11.484 34.594 1.477 1 98.75 30 VAL B N 1
ATOM 2789 C CA . VAL B 1 30 ? 10.281 35.344 1.84 1 98.75 30 VAL B CA 1
ATOM 2790 C C . VAL B 1 30 ? 10.125 35.344 3.359 1 98.75 30 VAL B C 1
ATOM 2792 O O . VAL B 1 30 ? 10.219 34.312 4.012 1 98.75 30 VAL B O 1
ATOM 2795 N N . LEU B 1 31 ? 9.969 36.531 3.844 1 98.81 31 LEU B N 1
ATOM 2796 C CA . LEU B 1 31 ? 9.641 36.688 5.258 1 98.81 31 LEU B CA 1
ATOM 2797 C C . LEU B 1 31 ? 8.133 36.781 5.461 1 98.81 31 LEU B C 1
ATOM 2799 O O . LEU B 1 31 ? 7.5 37.688 4.934 1 98.81 31 LEU B O 1
ATOM 2803 N N . VAL B 1 32 ? 7.613 35.875 6.156 1 98.88 32 VAL B N 1
ATOM 2804 C CA . VAL B 1 32 ? 6.176 35.875 6.406 1 98.88 32 VAL B CA 1
ATOM 2805 C C . VAL B 1 32 ? 5.895 36.375 7.828 1 98.88 32 VAL B C 1
ATOM 2807 O O . VAL B 1 32 ? 6.43 35.812 8.797 1 98.88 32 VAL B O 1
ATOM 2810 N N . ARG B 1 33 ? 5.129 37.438 7.98 1 98.88 33 ARG B N 1
ATOM 2811 C CA . ARG B 1 33 ? 4.578 37.812 9.273 1 98.88 33 ARG B CA 1
ATOM 2812 C C . ARG B 1 33 ? 3.416 36.906 9.664 1 98.88 33 ARG B C 1
ATOM 2814 O O . ARG B 1 33 ? 2.318 37.031 9.117 1 98.88 33 ARG B O 1
ATOM 2821 N N . MET B 1 34 ? 3.707 36.031 10.562 1 98.88 34 MET B N 1
ATOM 2822 C CA . MET B 1 34 ? 2.74 35 10.906 1 98.88 34 MET B CA 1
ATOM 2823 C C . MET B 1 34 ? 1.55 35.594 11.648 1 98.88 34 MET B C 1
ATOM 2825 O O . MET B 1 34 ? 1.718 36.469 12.5 1 98.88 34 MET B O 1
ATOM 2829 N N . LYS B 1 35 ? 0.386 35.094 11.336 1 98.94 35 LYS B N 1
ATOM 2830 C CA . LYS B 1 35 ? -0.844 35.562 11.977 1 98.94 35 LYS B CA 1
ATOM 2831 C C . LYS B 1 35 ? -1.48 34.469 12.805 1 98.94 35 LYS B C 1
ATOM 2833 O O . LYS B 1 35 ? -2.191 34.719 13.773 1 98.94 35 LYS B O 1
ATOM 2838 N N . ALA B 1 36 ? -1.254 33.25 12.453 1 98.94 36 ALA B N 1
ATOM 2839 C CA . ALA B 1 36 ? -1.792 32.094 13.156 1 98.94 36 ALA B CA 1
ATOM 2840 C C . ALA B 1 36 ? -0.927 30.844 12.922 1 98.94 36 ALA B C 1
ATOM 2842 O O . ALA B 1 36 ? -0.267 30.734 11.891 1 98.94 36 ALA B O 1
ATOM 2843 N N . ALA B 1 37 ? -0.85 29.984 13.828 1 98.81 37 ALA B N 1
ATOM 2844 C CA . ALA B 1 37 ? -0.262 28.656 13.742 1 98.81 37 ALA B CA 1
ATOM 2845 C C . ALA B 1 37 ? -1.211 27.594 14.305 1 98.81 37 ALA B C 1
ATOM 2847 O O . ALA B 1 37 ? -2.076 27.906 15.125 1 98.81 37 ALA B O 1
ATOM 2848 N N . SER B 1 38 ? -1.167 26.438 13.828 1 98.75 38 SER B N 1
ATOM 2849 C CA . SER B 1 38 ? -2.023 25.359 14.281 1 98.75 38 SER B CA 1
ATOM 2850 C C . SER B 1 38 ? -1.205 24.109 14.617 1 98.75 38 SER B C 1
ATOM 2852 O O . SER B 1 38 ? -0.502 23.578 13.766 1 98.75 38 SER B O 1
ATOM 2854 N N . PRO B 1 39 ? -1.257 23.641 15.859 1 97.81 39 PRO B N 1
ATOM 2855 C CA . PRO B 1 39 ? -0.489 22.453 16.234 1 97.81 39 PRO B CA 1
ATOM 2856 C C . PRO B 1 39 ? -1.115 21.156 15.703 1 97.81 39 PRO B C 1
ATOM 2858 O O . PRO B 1 39 ? -2.34 21.078 15.578 1 97.81 39 PRO B O 1
ATOM 2861 N N . ASN B 1 40 ? -0.275 20.266 15.375 1 96.38 40 ASN B N 1
ATOM 2862 C CA . ASN B 1 40 ? -0.616 18.875 15.07 1 96.38 40 ASN B CA 1
ATOM 2863 C C . ASN B 1 40 ? -0.086 17.922 16.125 1 96.38 40 ASN B C 1
ATOM 2865 O O . ASN B 1 40 ? 0.773 18.297 16.938 1 96.38 40 ASN B O 1
ATOM 2869 N N . PHE B 1 41 ? -0.61 16.75 16.141 1 93.12 41 PHE B N 1
ATOM 2870 C CA . PHE B 1 41 ? -0.118 15.773 17.109 1 93.12 41 PHE B CA 1
ATOM 2871 C C . PHE B 1 41 ? 1.383 15.57 16.953 1 93.12 41 PHE B C 1
ATOM 2873 O O . PHE B 1 41 ? 2.09 15.352 17.938 1 93.12 41 PHE B O 1
ATOM 2880 N N . ARG B 1 42 ? 1.865 15.586 15.758 1 93.56 42 ARG B N 1
ATOM 2881 C CA . ARG B 1 42 ? 3.301 15.477 15.523 1 93.56 42 ARG B CA 1
ATOM 2882 C C . ARG B 1 42 ? 4.07 16.547 16.297 1 93.56 42 ARG B C 1
ATOM 2884 O O . ARG B 1 42 ? 5.195 16.312 16.734 1 93.56 42 ARG B O 1
ATOM 2891 N N . ASP B 1 43 ? 3.518 17.719 16.469 1 96.31 43 ASP B N 1
ATOM 2892 C CA . ASP B 1 43 ? 4.195 18.812 17.156 1 96.31 43 ASP B CA 1
ATOM 2893 C C . ASP B 1 43 ? 4.352 18.5 18.641 1 96.31 43 ASP B C 1
ATOM 2895 O O . ASP B 1 43 ? 5.379 18.828 19.25 1 96.31 43 ASP B O 1
ATOM 2899 N N . ILE B 1 44 ? 3.318 17.875 19.188 1 94.81 44 ILE B N 1
ATOM 2900 C CA . ILE B 1 44 ? 3.408 17.453 20.578 1 94.81 44 ILE B CA 1
ATOM 2901 C C . ILE B 1 44 ? 4.516 16.406 20.734 1 94.81 44 ILE B C 1
ATOM 2903 O O . ILE B 1 44 ? 5.352 16.5 21.641 1 94.81 44 ILE B O 1
ATOM 2907 N N . LEU B 1 45 ? 4.523 15.43 19.812 1 94.44 45 LEU B N 1
ATOM 2908 C CA . LEU B 1 45 ? 5.547 14.398 19.859 1 94.44 45 LEU B CA 1
ATOM 2909 C C . LEU B 1 45 ? 6.941 15 19.688 1 94.44 45 LEU B C 1
ATOM 2911 O O . LEU B 1 45 ? 7.898 14.547 20.328 1 94.44 45 LEU B O 1
ATOM 2915 N N . MET B 1 46 ? 7.078 16.016 18.844 1 95.88 46 MET B N 1
ATOM 2916 C CA . MET B 1 46 ? 8.352 16.703 18.641 1 95.88 46 MET B CA 1
ATOM 2917 C C . MET B 1 46 ? 8.812 17.391 19.906 1 95.88 46 MET B C 1
ATOM 2919 O O . MET B 1 46 ? 9.969 17.25 20.312 1 95.88 46 MET B O 1
ATOM 2923 N N . ILE B 1 47 ? 7.922 18.047 20.531 1 97.25 47 ILE B N 1
ATOM 2924 C CA . ILE B 1 47 ? 8.227 18.797 21.75 1 97.25 47 ILE B CA 1
ATOM 2925 C C . ILE B 1 47 ? 8.648 17.828 22.844 1 97.25 47 ILE B C 1
ATOM 2927 O O . ILE B 1 47 ? 9.57 18.109 23.609 1 97.25 47 ILE B O 1
ATOM 2931 N N . GLU B 1 48 ? 8.047 16.672 22.844 1 95.81 48 GLU B N 1
ATOM 2932 C CA . GLU B 1 48 ? 8.289 15.688 23.891 1 95.81 48 GLU B CA 1
ATOM 2933 C C . GLU B 1 48 ? 9.508 14.828 23.562 1 95.81 48 GLU B C 1
ATOM 2935 O O . GLU B 1 48 ? 9.906 13.977 24.359 1 95.81 48 GLU B O 1
ATOM 2940 N N . GLY B 1 49 ? 10.086 14.945 22.391 1 94.88 49 GLY B N 1
ATOM 2941 C CA . GLY B 1 49 ? 11.266 14.188 22 1 94.88 49 GLY B CA 1
ATOM 2942 C C . GLY B 1 49 ? 10.938 12.797 21.5 1 94.88 49 GLY B C 1
ATOM 2943 O O . GLY B 1 49 ? 11.828 11.961 21.344 1 94.88 49 GLY B O 1
ATOM 2944 N N . GLN B 1 50 ? 9.664 12.578 21.25 1 91.69 50 GLN B N 1
ATOM 2945 C CA . GLN B 1 50 ? 9.219 11.242 20.859 1 91.69 50 GLN B CA 1
ATOM 2946 C C . GLN B 1 50 ? 9.195 11.102 19.328 1 91.69 50 GLN B C 1
ATOM 2948 O O . GLN B 1 50 ? 9.234 9.992 18.812 1 91.69 50 GLN B O 1
ATOM 2953 N N . TYR B 1 51 ? 9.102 12.219 18.656 1 91.19 51 TYR B N 1
ATOM 2954 C CA . TYR B 1 51 ? 9.078 12.195 17.203 1 91.19 51 TYR B CA 1
ATOM 2955 C C . TYR B 1 51 ? 10.469 11.969 16.625 1 91.19 51 TYR B C 1
ATOM 2957 O O . TYR B 1 51 ? 10.648 11.18 15.703 1 91.19 51 TYR B O 1
ATOM 2965 N N . ASN B 1 52 ? 11.461 12.602 17.125 1 92.56 52 ASN B N 1
ATOM 2966 C CA . ASN B 1 52 ? 12.883 12.508 16.812 1 92.56 52 ASN B CA 1
ATOM 2967 C C . ASN B 1 52 ? 13.742 12.836 18.031 1 92.56 52 ASN B C 1
ATOM 2969 O O . ASN B 1 52 ? 14.086 14 18.266 1 92.56 52 ASN B O 1
ATOM 2973 N N . PRO B 1 53 ? 14.18 11.828 18.703 1 91.62 53 PRO B N 1
ATOM 2974 C CA . PRO B 1 53 ? 14.945 12.07 19.938 1 91.62 53 PRO B CA 1
ATOM 2975 C C . PRO B 1 53 ? 16.297 12.727 19.672 1 91.62 53 PRO B C 1
ATOM 2977 O O . PRO B 1 53 ? 16.938 13.219 20.594 1 91.62 53 PRO B O 1
ATOM 2980 N N . ARG B 1 54 ? 16.797 12.781 18.469 1 93.12 54 ARG B N 1
ATOM 2981 C CA . ARG B 1 54 ? 18.109 13.336 18.156 1 93.12 54 ARG B CA 1
ATOM 2982 C C . ARG B 1 54 ? 17.984 14.734 17.562 1 93.12 54 ARG B C 1
ATOM 2984 O O . ARG B 1 54 ? 18.953 15.305 17.078 1 93.12 54 ARG B O 1
ATOM 2991 N N . GLN B 1 55 ? 16.75 15.32 17.516 1 96.06 55 GLN B N 1
ATOM 2992 C CA . GLN B 1 55 ? 16.516 16.672 17 1 96.06 55 GLN B CA 1
ATOM 2993 C C . GLN B 1 55 ? 17.391 17.688 17.703 1 96.06 55 GLN B C 1
ATOM 2995 O O . GLN B 1 55 ? 17.391 17.781 18.938 1 96.06 55 GLN B O 1
ATOM 3000 N N . PRO B 1 56 ? 18.219 18.469 16.938 1 96.38 56 PRO B N 1
ATOM 3001 C CA . PRO B 1 56 ? 18.984 19.547 17.578 1 96.38 56 PRO B CA 1
ATOM 3002 C C . PRO B 1 56 ? 18.094 20.609 18.203 1 96.38 56 PRO B C 1
ATOM 3004 O O . PRO B 1 56 ? 17.047 20.953 17.641 1 96.38 56 PRO B O 1
ATOM 3007 N N . LEU B 1 57 ? 18.516 21.156 19.281 1 96.75 57 LEU B N 1
ATOM 3008 C CA . LEU B 1 57 ? 17.828 22.219 20 1 96.75 57 LEU B CA 1
ATOM 3009 C C . LEU B 1 57 ? 18.719 23.453 20.094 1 96.75 57 LEU B C 1
ATOM 3011 O O . LEU B 1 57 ? 19.953 23.344 20.125 1 96.75 57 LEU B O 1
ATOM 3015 N N . PRO B 1 58 ? 18.188 24.641 20.172 1 97.69 58 PRO B N 1
ATOM 3016 C CA . PRO B 1 58 ? 16.75 24.922 20.281 1 97.69 58 PRO B CA 1
ATOM 3017 C C . PRO B 1 58 ? 16.016 24.781 18.953 1 97.69 58 PRO B C 1
ATOM 3019 O O . PRO B 1 58 ? 16.625 24.859 17.891 1 97.69 58 PRO B O 1
ATOM 3022 N N . LEU B 1 59 ? 14.609 24.547 18.953 1 98.25 59 LEU B N 1
ATOM 3023 C CA . LEU B 1 59 ? 13.742 24.406 17.781 1 98.25 59 LEU B CA 1
ATOM 3024 C C . LEU B 1 59 ? 12.43 25.156 17.984 1 98.25 59 LEU B C 1
ATOM 3026 O O . LEU B 1 59 ? 11.812 25.047 19.047 1 98.25 59 LEU B O 1
ATOM 3030 N N . ILE B 1 60 ? 12.094 25.984 17.047 1 98.56 60 ILE B N 1
ATOM 3031 C CA . ILE B 1 60 ? 10.719 26.484 17 1 98.56 60 ILE B CA 1
ATOM 3032 C C . ILE B 1 60 ? 9.797 25.406 16.438 1 98.56 60 ILE B C 1
ATOM 3034 O O . ILE B 1 60 ? 9.898 25.062 15.258 1 98.56 60 ILE B O 1
ATOM 3038 N N . PRO B 1 61 ? 8.844 24.859 17.234 1 98.12 61 PRO B N 1
ATOM 3039 C CA . PRO B 1 61 ? 7.965 23.797 16.75 1 98.12 61 PRO B CA 1
ATOM 3040 C C . PRO B 1 61 ? 6.777 24.344 15.953 1 98.12 61 PRO B C 1
ATOM 3042 O O . PRO B 1 61 ? 6.816 25.484 15.477 1 98.12 61 PRO B O 1
ATOM 3045 N N . PHE B 1 62 ? 5.742 23.516 15.656 1 97.94 62 PHE B N 1
ATOM 3046 C CA . PHE B 1 62 ? 4.555 23.766 14.844 1 97.94 62 PHE B CA 1
ATOM 3047 C C . PHE B 1 62 ? 4.902 23.781 13.359 1 97.94 62 PHE B C 1
ATOM 3049 O O . PHE B 1 62 ? 5.754 24.547 12.922 1 97.94 62 PHE B O 1
ATOM 3056 N N . SER B 1 63 ? 4.195 22.922 12.641 1 96.38 63 SER B N 1
ATOM 3057 C CA . SER B 1 63 ? 4.492 22.812 11.219 1 96.38 63 SER B CA 1
ATOM 3058 C C . SER B 1 63 ? 3.518 23.625 10.383 1 96.38 63 SER B C 1
ATOM 3060 O O . SER B 1 63 ? 3.756 23.859 9.195 1 96.38 63 SER B O 1
ATOM 3062 N N . ASP B 1 64 ? 2.424 24.109 10.992 1 97.44 64 ASP B N 1
ATOM 3063 C CA . ASP B 1 64 ? 1.347 24.781 10.266 1 97.44 64 ASP B CA 1
ATOM 3064 C C . ASP B 1 64 ? 1.245 26.25 10.664 1 97.44 64 ASP B C 1
ATOM 3066 O O . ASP B 1 64 ? 1.316 26.578 11.852 1 97.44 64 ASP B O 1
ATOM 3070 N N . GLY B 1 65 ? 1.019 27 9.68 1 98.5 65 GLY B N 1
ATOM 3071 C CA . GLY B 1 65 ? 0.749 28.406 9.945 1 98.5 65 GLY B CA 1
ATOM 3072 C C . GLY B 1 65 ? 0.344 29.172 8.703 1 98.5 65 GLY B C 1
ATOM 3073 O O . GLY B 1 65 ? 0.305 28.625 7.605 1 98.5 65 GLY B O 1
ATOM 3074 N N . ALA B 1 66 ? -0.033 30.375 8.93 1 98.88 66 ALA B N 1
ATOM 3075 C CA . ALA B 1 66 ? -0.411 31.297 7.859 1 98.88 66 ALA B CA 1
ATOM 3076 C C . ALA B 1 66 ? -0.134 32.75 8.258 1 98.88 66 ALA B C 1
ATOM 3078 O O . ALA B 1 66 ? -0.152 33.094 9.438 1 98.88 66 ALA B O 1
ATOM 3079 N N . GLY B 1 67 ? 0.143 33.5 7.27 1 98.88 67 GLY B N 1
ATOM 3080 C CA . GLY B 1 67 ? 0.434 34.906 7.523 1 98.88 67 GLY B CA 1
ATOM 3081 C C . GLY B 1 67 ? 0.476 35.75 6.262 1 98.88 67 GLY B C 1
ATOM 3082 O O . GLY B 1 67 ? -0.168 35.406 5.266 1 98.88 67 GLY B O 1
ATOM 3083 N N . GLU B 1 68 ? 1.139 36.844 6.48 1 98.81 68 GLU B N 1
ATOM 3084 C CA . GLU B 1 68 ? 1.276 37.812 5.395 1 98.81 68 GLU B CA 1
ATOM 3085 C C . GLU B 1 68 ? 2.742 38.031 5.023 1 98.81 68 GLU B C 1
ATOM 3087 O O . GLU B 1 68 ? 3.6 38.125 5.902 1 98.81 68 GLU B O 1
ATOM 3092 N N . VAL B 1 69 ? 2.98 38.062 3.695 1 98.88 69 VAL B N 1
ATOM 3093 C CA . VAL B 1 69 ? 4.34 38.375 3.266 1 98.88 69 VAL B CA 1
ATOM 3094 C C . VAL B 1 69 ? 4.742 39.75 3.744 1 98.88 69 VAL B C 1
ATOM 3096 O O . VAL B 1 69 ? 4.125 40.75 3.357 1 98.88 69 VAL B O 1
ATOM 3099 N N . ALA B 1 70 ? 5.727 39.844 4.516 1 98.81 70 ALA B N 1
ATOM 3100 C CA . ALA B 1 70 ? 6.191 41.094 5.094 1 98.81 70 ALA B CA 1
ATOM 3101 C C . ALA B 1 70 ? 7.309 41.688 4.25 1 98.81 70 ALA B C 1
ATOM 3103 O O . ALA B 1 70 ? 7.395 42.938 4.105 1 98.81 70 ALA B O 1
ATOM 3104 N N . GLU B 1 71 ? 8.219 40.844 3.83 1 98.75 71 GLU B N 1
ATOM 3105 C CA . GLU B 1 71 ? 9.383 41.219 3.033 1 98.75 71 GLU B CA 1
ATOM 3106 C C . GLU B 1 71 ? 9.781 40.094 2.07 1 98.75 71 GLU B C 1
ATOM 3108 O O . GLU B 1 71 ? 9.523 38.938 2.33 1 98.75 71 GLU B O 1
ATOM 3113 N N . VAL B 1 72 ? 10.383 40.5 0.946 1 98.69 72 VAL B N 1
ATOM 3114 C CA . VAL B 1 72 ? 10.898 39.531 -0.002 1 98.69 72 VAL B CA 1
ATOM 3115 C C . VAL B 1 72 ? 12.352 39.844 -0.337 1 98.69 72 VAL B C 1
ATOM 3117 O O . VAL B 1 72 ? 12.742 41 -0.375 1 98.69 72 VAL B O 1
ATOM 3120 N N . GLY B 1 73 ? 13.141 38.781 -0.477 1 98.5 73 GLY B N 1
ATOM 3121 C CA . GLY B 1 73 ? 14.516 38.969 -0.895 1 98.5 73 GLY B CA 1
ATOM 3122 C C . GLY B 1 73 ? 14.672 39.125 -2.395 1 98.5 73 GLY B C 1
ATOM 3123 O O . GLY B 1 73 ? 13.688 39.094 -3.133 1 98.5 73 GLY B O 1
ATOM 3124 N N . GLU B 1 74 ? 15.914 39.312 -2.773 1 98.19 74 GLU B N 1
ATOM 3125 C CA . GLU B 1 74 ? 16.234 39.5 -4.184 1 98.19 74 GLU B CA 1
ATOM 3126 C C . GLU B 1 74 ? 15.805 38.281 -5.012 1 98.19 74 GLU B C 1
ATOM 3128 O O . GLU B 1 74 ? 16 37.156 -4.598 1 98.19 74 GLU B O 1
ATOM 3133 N N . GLY B 1 75 ? 15.148 38.562 -6.141 1 98.12 75 GLY B N 1
ATOM 3134 C CA . GLY B 1 75 ? 14.852 37.5 -7.098 1 98.12 75 GLY B CA 1
ATOM 3135 C C . GLY B 1 75 ? 13.531 36.781 -6.82 1 98.12 75 GLY B C 1
ATOM 3136 O O . GLY B 1 75 ? 13.141 35.875 -7.562 1 98.12 75 GLY B O 1
ATOM 3137 N N . VAL B 1 76 ? 12.812 37.156 -5.793 1 98.44 76 VAL B N 1
ATOM 3138 C CA . VAL B 1 76 ? 11.523 36.562 -5.496 1 98.44 76 VAL B CA 1
ATOM 3139 C C . VAL B 1 76 ? 10.484 37.031 -6.508 1 98.44 76 VAL B C 1
ATOM 3141 O O . VAL B 1 76 ? 10.359 38.25 -6.766 1 98.44 76 VAL B O 1
ATOM 3144 N N . GLU B 1 77 ? 9.742 36.062 -7.117 1 98 77 GLU B N 1
ATOM 3145 C CA . GLU B 1 77 ? 8.758 36.406 -8.141 1 98 77 GLU B CA 1
ATOM 3146 C C . GLU B 1 77 ? 7.414 35.719 -7.855 1 98 77 GLU B C 1
ATOM 3148 O O . GLU B 1 77 ? 6.391 36.125 -8.414 1 98 77 GLU B O 1
ATOM 3153 N N . ARG B 1 78 ? 7.375 34.781 -6.973 1 97.94 78 ARG B N 1
ATOM 3154 C CA . ARG B 1 78 ? 6.191 33.938 -6.805 1 97.94 78 ARG B CA 1
ATOM 3155 C C . ARG B 1 78 ? 5.148 34.625 -5.934 1 97.94 78 ARG B C 1
ATOM 3157 O O . ARG B 1 78 ? 3.953 34.344 -6.043 1 97.94 78 ARG B O 1
ATOM 3164 N N . VAL B 1 79 ? 5.664 35.531 -5.055 1 98.56 79 VAL B N 1
ATOM 3165 C CA . VAL B 1 79 ? 4.781 36.281 -4.152 1 98.56 79 VAL B CA 1
ATOM 3166 C C . VAL B 1 79 ? 5.285 37.719 -3.99 1 98.56 79 VAL B C 1
ATOM 3168 O O . VAL B 1 79 ? 6.406 38.031 -4.391 1 98.56 79 VAL B O 1
ATOM 3171 N N . GLU B 1 80 ? 4.414 38.531 -3.393 1 98.5 80 GLU B N 1
ATOM 3172 C CA . GLU B 1 80 ? 4.785 39.906 -3.102 1 98.5 80 GLU B CA 1
ATOM 3173 C C . GLU B 1 80 ? 4.328 40.312 -1.705 1 98.5 80 GLU B C 1
ATOM 3175 O O . GLU B 1 80 ? 3.492 39.656 -1.097 1 98.5 80 GLU B O 1
ATOM 3180 N N . VAL B 1 81 ? 4.898 41.406 -1.261 1 98.75 81 VAL B N 1
ATOM 3181 C CA . VAL B 1 81 ? 4.559 41.938 0.056 1 98.75 81 VAL B CA 1
ATOM 3182 C C . VAL B 1 81 ? 3.053 42.188 0.149 1 98.75 81 VAL B C 1
ATOM 3184 O O . VAL B 1 81 ? 2.447 42.75 -0.765 1 98.75 81 VAL B O 1
ATOM 3187 N N . GLY B 1 82 ? 2.436 41.656 1.19 1 98.75 82 GLY B N 1
ATOM 3188 C CA . GLY B 1 82 ? 1.005 41.812 1.395 1 98.75 82 GLY B CA 1
ATOM 3189 C C . GLY B 1 82 ? 0.203 40.562 1.058 1 98.75 82 GLY B C 1
ATOM 3190 O O . GLY B 1 82 ? -0.951 40.438 1.47 1 98.75 82 GLY B O 1
ATOM 3191 N N . ASP B 1 83 ? 0.799 39.656 0.259 1 98.81 83 ASP B N 1
ATOM 3192 C CA . ASP B 1 83 ? 0.109 38.438 -0.072 1 98.81 83 ASP B CA 1
ATOM 3193 C C . ASP B 1 83 ? -0.169 37.594 1.183 1 98.81 83 ASP B C 1
ATOM 3195 O O . ASP B 1 83 ? 0.68 37.5 2.072 1 98.81 83 ASP B O 1
ATOM 3199 N N . ARG B 1 84 ? -1.356 37 1.313 1 98.88 84 ARG B N 1
ATOM 3200 C CA . ARG B 1 84 ? -1.689 36.031 2.355 1 98.88 84 ARG B CA 1
ATOM 3201 C C . ARG B 1 84 ? -1.233 34.625 1.968 1 98.88 84 ARG B C 1
ATOM 3203 O O . ARG B 1 84 ? -1.657 34.094 0.94 1 98.88 84 ARG B O 1
ATOM 3210 N N . VAL B 1 85 ? -0.332 34.031 2.773 1 98.94 85 VAL B N 1
ATOM 3211 C CA . VAL B 1 85 ? 0.29 32.781 2.348 1 98.94 85 VAL B CA 1
ATOM 3212 C C . VAL B 1 85 ? 0.364 31.812 3.525 1 98.94 85 VAL B C 1
ATOM 3214 O O . VAL B 1 85 ? 0.18 32.219 4.676 1 98.94 85 VAL B O 1
ATOM 3217 N N . MET B 1 86 ? 0.551 30.609 3.26 1 98.88 86 MET B N 1
ATOM 3218 C CA . MET B 1 86 ? 0.898 29.562 4.223 1 98.88 86 MET B CA 1
ATOM 3219 C C . MET B 1 86 ? 2.141 28.797 3.777 1 98.88 86 MET B C 1
ATOM 3221 O O . MET B 1 86 ? 2.266 28.438 2.605 1 98.88 86 MET B O 1
ATOM 3225 N N . PRO B 1 87 ? 3.16 28.719 4.637 1 98.81 87 PRO B N 1
ATOM 3226 C CA . PRO B 1 87 ? 4.312 27.875 4.305 1 98.81 87 PRO B CA 1
ATOM 3227 C C . PRO B 1 87 ? 3.939 26.406 4.156 1 98.81 87 PRO B C 1
ATOM 3229 O O . PRO B 1 87 ? 3.092 25.891 4.895 1 98.81 87 PRO B O 1
ATOM 3232 N N . ILE B 1 88 ? 4.562 25.75 3.205 1 98.75 88 ILE B N 1
ATOM 3233 C CA . ILE B 1 88 ? 4.285 24.328 3.035 1 98.75 88 ILE B CA 1
ATOM 3234 C C . ILE B 1 88 ? 5.055 23.516 4.074 1 98.75 88 ILE B C 1
ATOM 3236 O O . ILE B 1 88 ? 6.082 23.969 4.59 1 98.75 88 ILE B O 1
ATOM 3240 N N . PHE B 1 89 ? 4.652 22.375 4.352 1 98.44 89 PHE B N 1
ATOM 3241 C CA . PHE B 1 89 ? 5.184 21.516 5.402 1 98.44 89 PHE B CA 1
ATOM 3242 C C . PHE B 1 89 ? 6.637 21.141 5.117 1 98.44 89 PHE B C 1
ATOM 3244 O O . PHE B 1 89 ? 7.516 21.391 5.945 1 98.44 89 PHE B O 1
ATOM 3251 N N . ALA B 1 90 ? 6.844 20.469 3.982 1 98.5 90 ALA B N 1
ATOM 3252 C CA . ALA B 1 90 ? 8.188 20.141 3.498 1 98.5 90 ALA B CA 1
ATOM 3253 C C . ALA B 1 90 ? 8.648 21.172 2.463 1 98.5 90 ALA B C 1
ATOM 3255 O O . ALA B 1 90 ? 8.219 21.125 1.308 1 98.5 90 ALA B O 1
ATOM 3256 N N . GLN B 1 91 ? 9.578 21.969 2.857 1 98.38 91 GLN B N 1
ATOM 3257 C CA . GLN B 1 91 ? 9.906 23.188 2.121 1 98.38 91 GLN B CA 1
ATOM 3258 C C . GLN B 1 91 ? 10.555 22.859 0.78 1 98.38 91 GLN B C 1
ATOM 3260 O O . GLN B 1 91 ? 10.445 23.625 -0.175 1 98.38 91 GLN B O 1
ATOM 3265 N N . ASP B 1 92 ? 11.141 21.625 0.653 1 97.75 92 ASP B N 1
ATOM 3266 C CA . ASP B 1 92 ? 11.836 21.266 -0.581 1 97.75 92 ASP B CA 1
ATOM 3267 C C . ASP B 1 92 ? 11.039 20.25 -1.392 1 97.75 92 ASP B C 1
ATOM 3269 O O . ASP B 1 92 ? 11.531 19.719 -2.383 1 97.75 92 ASP B O 1
ATOM 3273 N N . TRP B 1 93 ? 9.836 19.922 -0.951 1 98.44 93 TRP B N 1
ATOM 3274 C CA . TRP B 1 93 ? 9.016 18.984 -1.714 1 98.44 93 TRP B CA 1
ATOM 3275 C C . TRP B 1 93 ? 7.992 19.734 -2.568 1 98.44 93 TRP B C 1
ATOM 3277 O O . TRP B 1 93 ? 6.812 19.797 -2.217 1 98.44 93 TRP B O 1
ATOM 3287 N N . ILE B 1 94 ? 8.43 20.156 -3.717 1 98.5 94 ILE B N 1
ATOM 3288 C CA . ILE B 1 94 ? 7.605 20.984 -4.59 1 98.5 94 ILE B CA 1
ATOM 3289 C C . ILE B 1 94 ? 6.641 20.094 -5.375 1 98.5 94 ILE B C 1
ATOM 3291 O O . ILE B 1 94 ? 5.453 20.406 -5.488 1 98.5 94 ILE B O 1
ATOM 3295 N N . ALA B 1 95 ? 7.176 19.031 -5.965 1 97.94 95 ALA B N 1
ATOM 3296 C CA . ALA B 1 95 ? 6.418 18.047 -6.734 1 97.94 95 ALA B CA 1
ATOM 3297 C C . ALA B 1 95 ? 7.176 16.719 -6.824 1 97.94 95 ALA B C 1
ATOM 3299 O O . ALA B 1 95 ? 8.359 16.656 -6.484 1 97.94 95 ALA B O 1
ATOM 3300 N N . GLY B 1 96 ? 6.48 15.727 -7.25 1 95.75 96 GLY B N 1
ATOM 3301 C CA . GLY B 1 96 ? 7.137 14.461 -7.523 1 95.75 96 GLY B CA 1
ATOM 3302 C C . GLY B 1 96 ? 7.184 13.539 -6.316 1 95.75 96 GLY B C 1
ATOM 3303 O O . GLY B 1 96 ? 6.422 13.719 -5.363 1 95.75 96 GLY B O 1
ATOM 3304 N N . GLU B 1 97 ? 8.039 12.586 -6.332 1 95.44 97 GLU B N 1
ATOM 3305 C CA . GLU B 1 97 ? 8.102 11.508 -5.348 1 95.44 97 GLU B CA 1
ATOM 3306 C C . GLU B 1 97 ? 8.75 11.984 -4.051 1 95.44 97 GLU B C 1
ATOM 3308 O O . GLU B 1 97 ? 9.578 12.898 -4.066 1 95.44 97 GLU B O 1
ATOM 3313 N N . PRO B 1 98 ? 8.383 11.406 -2.967 1 96.44 98 PRO B N 1
ATOM 3314 C CA . PRO B 1 98 ? 9.078 11.719 -1.717 1 96.44 98 PRO B CA 1
ATOM 3315 C C . PRO B 1 98 ? 10.531 11.258 -1.728 1 96.44 98 PRO B C 1
ATOM 3317 O O . PRO B 1 98 ? 10.898 10.359 -2.49 1 96.44 98 PRO B O 1
ATOM 3320 N N . SER B 1 99 ? 11.344 11.891 -0.908 1 96.06 99 SER B N 1
ATOM 3321 C CA . SER B 1 99 ? 12.734 11.516 -0.697 1 96.06 99 SER B CA 1
ATOM 3322 C C . SER B 1 99 ? 13.219 11.93 0.689 1 96.06 99 SER B C 1
ATOM 3324 O O . SER B 1 99 ? 12.609 12.781 1.334 1 96.06 99 SER B O 1
ATOM 3326 N N . ARG B 1 100 ? 14.281 11.32 1.063 1 93.94 100 ARG B N 1
ATOM 3327 C CA . ARG B 1 100 ? 14.875 11.648 2.354 1 93.94 100 ARG B CA 1
ATOM 3328 C C . ARG B 1 100 ? 15.227 13.133 2.434 1 93.94 100 ARG B C 1
ATOM 3330 O O . ARG B 1 100 ? 14.969 13.781 3.449 1 93.94 100 ARG B O 1
ATOM 3337 N N . ALA B 1 101 ? 15.773 13.625 1.383 1 95.12 101 ALA B N 1
ATOM 3338 C CA . ALA B 1 101 ? 16.188 15.031 1.341 1 95.12 101 ALA B CA 1
ATOM 3339 C C . ALA B 1 101 ? 14.984 15.953 1.512 1 95.12 101 ALA B C 1
ATOM 3341 O O . ALA B 1 101 ? 15.047 16.938 2.258 1 95.12 101 ALA B O 1
ATOM 3342 N N . ARG B 1 102 ? 13.922 15.641 0.873 1 95.94 102 ARG B N 1
ATOM 3343 C CA . ARG B 1 102 ? 12.703 16.438 0.966 1 95.94 102 ARG B CA 1
ATOM 3344 C C . ARG B 1 102 ? 12.117 16.375 2.371 1 95.94 102 ARG B C 1
ATOM 3346 O O . ARG B 1 102 ? 11.672 17.391 2.91 1 95.94 102 ARG B O 1
ATOM 3353 N N . PHE B 1 103 ? 12.227 15.25 3 1 95.25 103 PHE B N 1
ATOM 3354 C CA . PHE B 1 103 ? 11.641 15.055 4.32 1 95.25 103 PHE B CA 1
ATOM 3355 C C . PHE B 1 103 ? 12.484 15.727 5.395 1 95.25 103 PHE B C 1
ATOM 3357 O O . PHE B 1 103 ? 12.008 15.977 6.504 1 95.25 103 PHE B O 1
ATOM 3364 N N . LYS B 1 104 ? 13.688 16.156 5.07 1 95.75 104 LYS B N 1
ATOM 3365 C CA . LYS B 1 104 ? 14.555 16.891 5.988 1 95.75 104 LYS B CA 1
ATOM 3366 C C . LYS B 1 104 ? 14.266 18.391 5.957 1 95.75 104 LYS B C 1
ATOM 3368 O O . LYS B 1 104 ? 14.828 19.156 6.742 1 95.75 104 LYS B O 1
ATOM 3373 N N . SER B 1 105 ? 13.352 18.75 5.16 1 97.88 105 SER B N 1
ATOM 3374 C CA . SER B 1 105 ? 13.039 20.172 5.016 1 97.88 105 SER B CA 1
ATOM 3375 C C . SER B 1 105 ? 11.703 20.516 5.652 1 97.88 105 SER B C 1
ATOM 3377 O O . SER B 1 105 ? 11.047 21.484 5.254 1 97.88 105 SER B O 1
ATOM 3379 N N . THR B 1 106 ? 11.273 19.734 6.617 1 98.12 106 THR B N 1
ATOM 3380 C CA . THR B 1 106 ? 9.953 19.938 7.219 1 98.12 106 THR B CA 1
ATOM 3381 C C . THR B 1 106 ? 10.016 21.031 8.281 1 98.12 106 THR B C 1
ATOM 3383 O O . THR B 1 106 ? 10.992 21.125 9.031 1 98.12 106 THR B O 1
ATOM 3386 N N . LEU B 1 107 ? 8.992 21.812 8.414 1 98.44 107 LEU B N 1
ATOM 3387 C CA . LEU B 1 107 ? 8.867 22.875 9.422 1 98.44 107 LEU B CA 1
ATOM 3388 C C . LEU B 1 107 ? 8.469 22.281 10.773 1 98.44 107 LEU B C 1
ATOM 339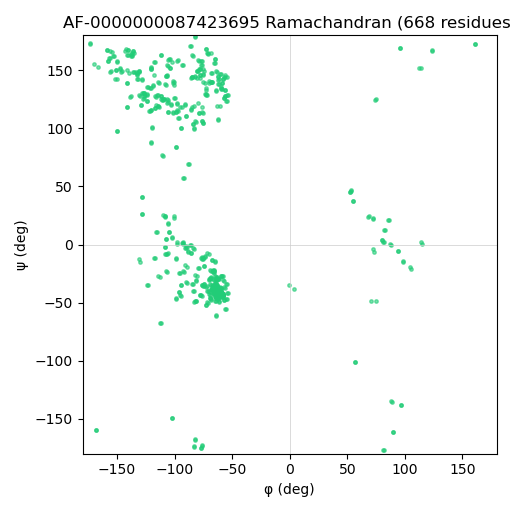0 O O . LEU B 1 107 ? 7.66 21.359 10.844 1 98.44 107 LEU B O 1
ATOM 3394 N N . GLY B 1 108 ? 8.859 22.859 11.852 1 97.5 108 GLY B N 1
ATOM 3395 C CA . GLY B 1 108 ? 8.508 22.453 13.203 1 97.5 108 GLY B CA 1
ATOM 3396 C C . GLY B 1 108 ? 9.219 21.188 13.641 1 97.5 108 GLY B C 1
ATOM 3397 O O . GLY B 1 108 ? 8.805 20.547 14.609 1 97.5 108 GLY B O 1
ATOM 3398 N N . GLY B 1 109 ? 9.922 20.656 12.555 1 72 109 GLY B N 1
ATOM 3399 C CA . GLY B 1 109 ? 11.047 19.875 13.023 1 72 109 GLY B CA 1
ATOM 3400 C C . GLY B 1 109 ? 12.039 19.531 11.922 1 72 109 GLY B C 1
ATOM 3401 O O . GLY B 1 109 ? 13.219 19.875 12.023 1 72 109 GLY B O 1
ATOM 3402 N N . PRO B 1 110 ? 13.062 19.297 11.641 1 95.75 110 PRO B N 1
ATOM 3403 C CA . PRO B 1 110 ? 14.422 19.641 11.211 1 95.75 110 PRO B CA 1
ATOM 3404 C C . PRO B 1 110 ? 14.609 21.141 11 1 95.75 110 PRO B C 1
ATOM 3406 O O . PRO B 1 110 ? 15.68 21.688 11.297 1 95.75 110 PRO B O 1
ATOM 3409 N N . LEU B 1 111 ? 13.609 21.875 10.523 1 97.81 111 LEU B N 1
ATOM 3410 C CA . LEU B 1 111 ? 13.656 23.328 10.391 1 97.81 111 LEU B CA 1
ATOM 3411 C C . LEU B 1 111 ? 12.797 24 11.461 1 97.81 111 LEU B C 1
ATOM 3413 O O . LEU B 1 111 ? 11.898 23.375 12.023 1 97.81 111 LEU B O 1
ATOM 3417 N N . ASP B 1 112 ? 13.047 25.156 11.727 1 98.19 112 ASP B N 1
ATOM 3418 C CA . ASP B 1 112 ? 12.18 25.938 12.609 1 98.19 112 ASP B CA 1
ATOM 3419 C C . ASP B 1 112 ? 10.766 26.047 12.031 1 98.19 112 ASP B C 1
ATOM 3421 O O . ASP B 1 112 ? 10.594 26.219 10.828 1 98.19 112 ASP B O 1
ATOM 3425 N N . GLY B 1 113 ? 9.797 26.078 12.969 1 98.44 113 GLY B N 1
ATOM 3426 C CA . GLY B 1 113 ? 8.398 26 12.562 1 98.44 113 GLY B CA 1
ATOM 3427 C C . GLY B 1 113 ? 7.695 27.344 12.586 1 98.44 113 GLY B C 1
ATOM 3428 O O . GLY B 1 113 ? 8.305 28.375 12.32 1 98.44 113 GLY B O 1
ATOM 3429 N N . ALA B 1 114 ? 6.414 27.25 12.859 1 98.44 114 ALA B N 1
ATOM 3430 C CA . ALA B 1 114 ? 5.535 28.359 12.469 1 98.44 114 ALA B CA 1
ATOM 3431 C C . ALA B 1 114 ? 5.113 29.172 13.688 1 98.44 114 ALA B C 1
ATOM 3433 O O . ALA B 1 114 ? 4.527 30.25 13.547 1 98.44 114 ALA B O 1
ATOM 3434 N N . ILE B 1 115 ? 5.434 28.75 14.93 1 98.75 115 ILE B N 1
ATOM 3435 C CA . ILE B 1 115 ? 4.941 29.5 16.078 1 98.75 115 ILE B CA 1
ATOM 3436 C C . ILE B 1 115 ? 5.926 30.609 16.438 1 98.75 115 ILE B C 1
ATOM 3438 O O . ILE B 1 115 ? 6.543 30.594 17.5 1 98.75 115 ILE B O 1
ATOM 3442 N N . ALA B 1 116 ? 5.996 31.562 15.586 1 98.75 116 ALA B N 1
ATOM 3443 C CA . ALA B 1 116 ? 6.844 32.75 15.672 1 98.75 116 ALA B CA 1
ATOM 3444 C C . ALA B 1 116 ? 6.195 33.938 14.961 1 98.75 116 ALA B C 1
ATOM 3446 O O . ALA B 1 116 ? 5.34 33.75 14.086 1 98.75 116 ALA B O 1
ATOM 3447 N N . GLU B 1 117 ? 6.598 35.094 15.336 1 98.81 117 GLU B N 1
ATOM 3448 C CA . GLU B 1 117 ? 6.043 36.281 14.695 1 98.81 117 GLU B CA 1
ATOM 3449 C C . GLU B 1 117 ? 6.43 36.344 13.219 1 98.81 117 GLU B C 1
ATOM 3451 O O . GLU B 1 117 ? 5.66 36.844 12.391 1 98.81 117 GLU B O 1
ATOM 3456 N N . TYR B 1 118 ? 7.668 35.844 12.938 1 98.75 118 TYR B N 1
ATOM 3457 C CA . TYR B 1 118 ? 8.156 35.812 11.562 1 98.75 118 TYR B CA 1
ATOM 3458 C C . TYR B 1 118 ? 8.75 34.469 11.219 1 98.75 118 TYR B C 1
ATOM 3460 O O . TYR B 1 118 ? 9.422 33.844 12.047 1 98.75 118 TYR B O 1
ATOM 3468 N N . VAL B 1 119 ? 8.539 34.031 10.055 1 98.62 119 VAL B N 1
ATOM 3469 C CA . VAL B 1 119 ? 9.102 32.781 9.531 1 98.62 119 VAL B CA 1
ATOM 3470 C C . VAL B 1 119 ? 9.75 33.062 8.172 1 98.62 119 VAL B C 1
ATOM 3472 O O . VAL B 1 119 ? 9.156 33.719 7.309 1 98.62 119 VAL B O 1
ATOM 3475 N N . LEU B 1 120 ? 10.953 32.656 8.062 1 98.44 120 LEU B N 1
ATOM 3476 C CA . LEU B 1 120 ? 11.719 32.812 6.832 1 98.44 120 LEU B CA 1
ATOM 3477 C C . LEU B 1 120 ? 11.695 31.516 6.008 1 98.44 120 LEU B C 1
ATOM 3479 O O . LEU B 1 120 ? 12.094 30.453 6.492 1 98.44 120 LEU B O 1
ATOM 3483 N N . VAL B 1 121 ? 11.195 31.594 4.754 1 98.31 121 VAL B N 1
ATOM 3484 C CA . VAL B 1 121 ? 11.117 30.406 3.906 1 98.31 121 VAL B CA 1
ATOM 3485 C C . VAL B 1 121 ? 11.547 30.766 2.484 1 98.31 121 VAL B C 1
ATOM 3487 O O . VAL B 1 121 ? 11.695 31.938 2.145 1 98.31 121 VAL B O 1
ATOM 3490 N N . ASP B 1 122 ? 11.844 29.719 1.699 1 97.94 122 ASP B N 1
ATOM 3491 C CA . ASP B 1 122 ? 12.07 29.906 0.269 1 97.94 122 ASP B CA 1
ATOM 3492 C C . ASP B 1 122 ? 10.781 30.297 -0.441 1 97.94 122 ASP B C 1
ATOM 3494 O O . ASP B 1 122 ? 9.688 29.859 -0.063 1 97.94 122 ASP B O 1
ATOM 3498 N N . GLN B 1 123 ? 10.844 31.094 -1.5 1 98.19 123 GLN B N 1
ATOM 3499 C CA . GLN B 1 123 ? 9.656 31.516 -2.23 1 98.19 123 GLN B CA 1
ATOM 3500 C C . GLN B 1 123 ? 8.883 30.328 -2.771 1 98.19 123 GLN B C 1
ATOM 3502 O O . GLN B 1 123 ? 7.66 30.391 -2.943 1 98.19 123 GLN B O 1
ATOM 3507 N N . LYS B 1 124 ? 9.578 29.203 -3.033 1 97.88 124 LYS B N 1
ATOM 3508 C CA . LYS B 1 124 ? 8.914 28 -3.539 1 97.88 124 LYS B CA 1
ATOM 3509 C C . LYS B 1 124 ? 8.148 27.297 -2.43 1 97.88 124 LYS B C 1
ATOM 3511 O O . LYS B 1 124 ? 7.309 26.422 -2.703 1 97.88 124 LYS B O 1
ATOM 3516 N N . GLY B 1 125 ? 8.391 27.703 -1.184 1 98.25 125 GLY B N 1
ATOM 3517 C CA . GLY B 1 125 ? 7.84 27 -0.04 1 98.25 125 GLY B CA 1
ATOM 3518 C C . GLY B 1 125 ? 6.621 27.672 0.555 1 98.25 125 GLY B C 1
ATOM 3519 O O . GLY B 1 125 ? 6.34 27.531 1.745 1 98.25 125 GLY B O 1
ATOM 3520 N N . VAL B 1 126 ? 5.895 28.469 -0.245 1 98.44 126 VAL B N 1
ATOM 3521 C CA . VAL B 1 126 ? 4.684 29.125 0.244 1 98.44 126 VAL B CA 1
ATOM 3522 C C . VAL B 1 126 ? 3.561 28.953 -0.777 1 98.44 126 VAL B C 1
ATOM 3524 O O . VAL B 1 126 ? 3.814 28.875 -1.98 1 98.44 126 VAL B O 1
ATOM 3527 N N . VAL B 1 127 ? 2.346 28.891 -0.292 1 98.81 127 VAL B N 1
ATOM 3528 C CA . VAL B 1 127 ? 1.146 28.828 -1.12 1 98.81 127 VAL B CA 1
ATOM 3529 C C . VAL B 1 127 ? 0.159 29.906 -0.688 1 98.81 127 VAL B C 1
ATOM 3531 O O . VAL B 1 127 ? -0.083 30.094 0.507 1 98.81 127 VAL B O 1
ATOM 3534 N N . PRO B 1 128 ? -0.34 30.656 -1.618 1 98.75 128 PRO B N 1
ATOM 3535 C CA . PRO B 1 128 ? -1.405 31.594 -1.263 1 98.75 128 PRO B CA 1
ATOM 3536 C C . PRO B 1 128 ? -2.607 30.906 -0.617 1 98.75 128 PRO B C 1
ATOM 3538 O O . PRO B 1 128 ? -2.941 29.781 -0.975 1 98.75 128 PRO B O 1
ATOM 3541 N N . ILE B 1 129 ? -3.211 31.547 0.303 1 98.31 129 ILE B N 1
ATOM 3542 C CA . ILE B 1 129 ? -4.359 30.938 0.968 1 98.31 129 ILE B CA 1
ATOM 3543 C C . ILE B 1 129 ? -5.648 31.375 0.27 1 98.31 129 ILE B C 1
ATOM 3545 O O . ILE B 1 129 ? -5.699 32.438 -0.351 1 98.31 129 ILE B O 1
ATOM 3549 N N . PRO B 1 130 ? -6.711 30.594 0.347 1 98 130 PRO B N 1
ATOM 3550 C CA . PRO B 1 130 ? -8 31 -0.214 1 98 130 PRO B CA 1
ATOM 3551 C C . PRO B 1 130 ? -8.516 32.312 0.37 1 98 130 PRO B C 1
ATOM 3553 O O . PRO B 1 130 ? -8.406 32.531 1.578 1 98 130 PRO B O 1
ATOM 3556 N N . GLU B 1 131 ? -9.117 33.094 -0.441 1 98 131 GLU B N 1
ATOM 3557 C CA . GLU B 1 131 ? -9.562 34.406 -0.032 1 98 131 GLU B CA 1
ATOM 3558 C C . GLU B 1 131 ? -10.641 34.344 1.051 1 98 131 GLU B C 1
ATOM 3560 O O . GLU B 1 131 ? -10.703 35.188 1.933 1 98 131 GLU B O 1
ATOM 3565 N N . HIS B 1 132 ? -11.398 33.281 0.969 1 98.56 132 HIS B N 1
ATOM 3566 C CA . HIS B 1 132 ? -12.547 33.219 1.865 1 98.56 132 HIS B CA 1
ATOM 3567 C C . HIS B 1 132 ? -12.148 32.688 3.238 1 98.56 132 HIS B C 1
ATOM 3569 O O . HIS B 1 132 ? -12.961 32.656 4.164 1 98.56 132 HIS B O 1
ATOM 3575 N N . LEU B 1 133 ? -10.898 32.312 3.434 1 98.88 133 LEU B N 1
ATOM 3576 C CA . LEU B 1 133 ? -10.469 31.734 4.707 1 98.88 133 LEU B CA 1
ATOM 3577 C C . LEU B 1 133 ? -9.742 32.781 5.551 1 98.88 133 LEU B C 1
ATOM 3579 O O . LEU B 1 133 ? -8.984 33.594 5.02 1 98.88 133 LEU B O 1
ATOM 3583 N N . SER B 1 134 ? -9.984 32.781 6.848 1 98.88 134 SER B N 1
ATOM 3584 C CA . SER B 1 134 ? -9.18 33.562 7.797 1 98.88 134 SER B CA 1
ATOM 3585 C C . SER B 1 134 ? -7.781 32.938 7.93 1 98.88 134 SER B C 1
ATOM 3587 O O . SER B 1 134 ? -7.52 31.844 7.441 1 98.88 134 SER B O 1
ATOM 3589 N N . PHE B 1 135 ? -6.871 33.719 8.508 1 98.88 135 PHE B N 1
ATOM 3590 C CA . PHE B 1 135 ? -5.539 33.188 8.773 1 98.88 135 PHE B CA 1
ATOM 3591 C C . PHE B 1 135 ? -5.621 31.969 9.695 1 98.88 135 PHE B C 1
ATOM 3593 O O . PHE B 1 135 ? -4.867 31 9.531 1 98.88 135 PHE B O 1
ATOM 3600 N N . GLU B 1 136 ? -6.578 32.031 10.695 1 98.81 136 GLU B N 1
ATOM 3601 C CA . GLU B 1 136 ? -6.762 30.922 11.617 1 98.81 136 GLU B CA 1
ATOM 3602 C C . GLU B 1 136 ? -7.172 29.656 10.883 1 98.81 136 GLU B C 1
ATOM 3604 O O . GLU B 1 136 ? -6.629 28.578 11.141 1 98.81 136 GLU B O 1
ATOM 3609 N N . GLU B 1 137 ? -8.062 29.75 9.945 1 98.88 137 GLU B N 1
ATOM 3610 C CA . GLU B 1 137 ? -8.516 28.609 9.156 1 98.88 137 GLU B CA 1
ATOM 3611 C C . GLU B 1 137 ? -7.41 28.125 8.219 1 98.88 137 GLU B C 1
ATOM 3613 O O . GLU B 1 137 ? -7.148 26.922 8.141 1 98.88 137 GLU B O 1
ATOM 3618 N N . ALA B 1 138 ? -6.711 29.031 7.586 1 98.88 138 ALA B N 1
ATOM 3619 C CA . ALA B 1 138 ? -5.672 28.688 6.617 1 98.88 138 ALA B CA 1
ATOM 3620 C C . ALA B 1 138 ? -4.492 28 7.301 1 98.88 138 ALA B C 1
ATOM 3622 O O . ALA B 1 138 ? -3.855 27.109 6.715 1 98.88 138 ALA B O 1
ATOM 3623 N N . ALA B 1 139 ? -4.27 28.344 8.547 1 98.88 139 ALA B N 1
ATOM 3624 C CA . ALA B 1 139 ? -3.143 27.797 9.305 1 98.88 139 ALA B CA 1
ATOM 3625 C C . ALA B 1 139 ? -3.307 26.297 9.516 1 98.88 139 ALA B C 1
ATOM 3627 O O . ALA B 1 139 ? -2.346 25.609 9.852 1 98.88 139 ALA B O 1
ATOM 3628 N N . THR B 1 140 ? -4.508 25.766 9.289 1 98.81 140 THR B N 1
ATOM 3629 C CA . THR B 1 140 ? -4.773 24.359 9.57 1 98.81 140 THR B CA 1
ATOM 3630 C C . THR B 1 140 ? -4.531 23.5 8.328 1 98.81 140 THR B C 1
ATOM 3632 O O . THR B 1 140 ? -4.613 22.281 8.391 1 98.81 140 THR B O 1
ATOM 3635 N N . LEU B 1 141 ? -4.125 24.047 7.223 1 98.88 141 LEU B N 1
ATOM 3636 C CA . LEU B 1 141 ? -4.203 23.359 5.93 1 98.88 141 LEU B CA 1
ATOM 3637 C C . LEU B 1 141 ? -2.895 22.656 5.609 1 98.88 141 LEU B C 1
ATOM 3639 O O . LEU B 1 141 ? -2.9 21.547 5.082 1 98.88 141 LEU B O 1
ATOM 3643 N N . PRO B 1 142 ? -1.731 23.156 5.957 1 98.75 142 PRO B N 1
ATOM 3644 C CA . PRO B 1 142 ? -0.481 22.672 5.363 1 98.75 142 PRO B CA 1
ATOM 3645 C C . PRO B 1 142 ? -0.14 21.25 5.781 1 98.75 142 PRO B C 1
ATOM 3647 O O . PRO B 1 142 ? 0.525 20.516 5.031 1 98.75 142 PRO B O 1
ATOM 3650 N N . CYS B 1 143 ? -0.601 20.844 6.965 1 98.31 143 CYS B N 1
ATOM 3651 C CA . CYS B 1 143 ? -0.21 19.516 7.418 1 98.31 143 CYS B CA 1
ATOM 3652 C C . CYS B 1 143 ? -1.413 18.578 7.469 1 98.31 143 CYS B C 1
ATOM 3654 O O . CYS B 1 143 ? -1.575 17.734 6.598 1 98.31 143 CYS B O 1
ATOM 3656 N N . ALA B 1 144 ? -2.371 18.812 8.383 1 98 144 ALA B N 1
ATOM 3657 C CA . ALA B 1 144 ? -3.486 17.906 8.609 1 98 144 ALA B CA 1
ATOM 3658 C C . ALA B 1 144 ? -4.383 17.812 7.379 1 98 144 ALA B C 1
ATOM 3660 O O . ALA B 1 144 ? -4.711 16.719 6.918 1 98 144 ALA B O 1
ATOM 3661 N N . ALA B 1 145 ? -4.75 18.953 6.84 1 98.81 145 ALA B N 1
ATOM 3662 C CA . ALA B 1 145 ? -5.605 18.953 5.656 1 98.81 145 ALA B CA 1
ATOM 3663 C C . ALA B 1 145 ? -4.91 18.281 4.473 1 98.81 145 ALA B C 1
ATOM 3665 O O . ALA B 1 145 ? -5.5 17.453 3.783 1 98.81 145 ALA B O 1
ATOM 3666 N N . LEU B 1 146 ? -3.658 18.688 4.277 1 98.88 146 LEU B N 1
ATOM 3667 C CA . LEU B 1 146 ? -2.908 18.141 3.15 1 98.88 146 LEU B CA 1
ATOM 3668 C C . LEU B 1 146 ? -2.719 16.641 3.299 1 98.88 146 LEU B C 1
ATOM 3670 O O . LEU B 1 146 ? -2.732 15.906 2.307 1 98.88 146 LEU B O 1
ATOM 3674 N N . THR B 1 147 ? -2.549 16.172 4.523 1 98.62 147 THR B N 1
ATOM 3675 C CA . THR B 1 147 ? -2.436 14.742 4.797 1 98.62 147 THR B CA 1
ATOM 3676 C C . THR B 1 147 ? -3.707 14.016 4.375 1 98.62 147 THR B C 1
ATOM 3678 O O . THR B 1 147 ? -3.645 12.992 3.684 1 98.62 147 THR B O 1
ATOM 3681 N N . ALA B 1 148 ? -4.852 14.531 4.789 1 98.75 148 ALA B N 1
ATOM 3682 C CA . ALA B 1 148 ? -6.129 13.93 4.43 1 98.75 148 ALA B CA 1
ATOM 3683 C C . ALA B 1 148 ? -6.348 13.969 2.922 1 98.75 148 ALA B C 1
ATOM 3685 O O . ALA B 1 148 ? -6.816 12.992 2.33 1 98.75 148 ALA B O 1
ATOM 3686 N N . TRP B 1 149 ? -5.996 15.086 2.297 1 98.88 149 TRP B N 1
ATOM 3687 C CA . TRP B 1 149 ? -6.133 15.234 0.853 1 98.88 149 TRP B CA 1
ATOM 3688 C C . TRP B 1 149 ? -5.258 14.227 0.115 1 98.88 149 TRP B C 1
ATOM 3690 O O . TRP B 1 149 ? -5.711 13.57 -0.826 1 98.88 149 TRP B O 1
ATOM 3700 N N . ASN B 1 150 ? -4.023 14.148 0.599 1 98.69 150 ASN B N 1
ATOM 3701 C CA . ASN B 1 150 ? -3.096 13.195 0.003 1 98.69 150 ASN B CA 1
ATOM 3702 C C . ASN B 1 150 ? -3.631 11.766 0.087 1 98.69 150 ASN B C 1
ATOM 3704 O O . ASN B 1 150 ? -3.633 11.039 -0.908 1 98.69 150 ASN B O 1
ATOM 3708 N N . ALA B 1 151 ? -4.191 11.391 1.181 1 98.62 151 ALA B N 1
ATOM 3709 C CA . ALA B 1 151 ? -4.707 10.047 1.418 1 98.62 151 ALA B CA 1
ATOM 3710 C C . ALA B 1 151 ? -5.906 9.75 0.521 1 98.62 151 ALA B C 1
ATOM 3712 O O . ALA B 1 151 ? -6.035 8.648 -0.018 1 98.62 151 ALA B O 1
ATOM 3713 N N . LEU B 1 152 ? -6.773 10.727 0.335 1 98.75 152 LEU B N 1
ATOM 3714 C CA . LEU B 1 152 ? -8.055 10.453 -0.307 1 98.75 152 LEU B CA 1
ATOM 3715 C C . LEU B 1 152 ? -7.996 10.773 -1.798 1 98.75 152 LEU B C 1
ATOM 3717 O O . LEU B 1 152 ? -8.5 10.008 -2.621 1 98.75 152 LEU B O 1
ATOM 3721 N N . ALA B 1 153 ? -7.34 11.883 -2.129 1 98.38 153 ALA B N 1
ATOM 3722 C CA . ALA B 1 153 ? -7.426 12.359 -3.506 1 98.38 153 ALA B CA 1
ATOM 3723 C C . ALA B 1 153 ? -6.203 11.93 -4.312 1 98.38 153 ALA B C 1
ATOM 3725 O O . ALA B 1 153 ? -6.328 11.508 -5.461 1 98.38 153 ALA B O 1
ATOM 3726 N N . GLU B 1 154 ? -5.027 12.125 -3.723 1 97.38 154 GLU B N 1
ATOM 3727 C CA . GLU B 1 154 ? -3.803 11.922 -4.492 1 97.38 154 GLU B CA 1
ATOM 3728 C C . GLU B 1 154 ? -3.42 10.445 -4.539 1 97.38 154 GLU B C 1
ATOM 3730 O O . GLU B 1 154 ? -3.26 9.875 -5.621 1 97.38 154 GLU B O 1
ATOM 3735 N N . HIS B 1 155 ? -3.402 9.766 -3.389 1 96.31 155 HIS B N 1
ATOM 3736 C CA . HIS B 1 155 ? -3.049 8.352 -3.336 1 96.31 155 HIS B CA 1
ATOM 3737 C C . HIS B 1 155 ? -4.297 7.473 -3.354 1 96.31 155 HIS B C 1
ATOM 3739 O O . HIS B 1 155 ? -4.219 6.289 -3.689 1 96.31 155 HIS B O 1
ATOM 3745 N N . GLY B 1 156 ? -5.418 8.047 -2.908 1 96.19 156 GLY B N 1
ATOM 3746 C CA . GLY B 1 156 ? -6.617 7.238 -2.758 1 96.19 156 GLY B CA 1
ATOM 3747 C C . GLY B 1 156 ? -7.473 7.199 -4.012 1 96.19 156 GLY B C 1
ATOM 3748 O O . GLY B 1 156 ? -8.211 6.238 -4.238 1 96.19 156 GLY B O 1
ATOM 3749 N N . ASP B 1 157 ? -7.465 8.328 -4.75 1 96.44 157 ASP B N 1
ATOM 3750 C CA . ASP B 1 157 ? -8.305 8.453 -5.938 1 96.44 157 ASP B CA 1
ATOM 3751 C C . ASP B 1 157 ? -9.766 8.141 -5.613 1 96.44 157 ASP B C 1
ATOM 3753 O O . ASP B 1 157 ? -10.391 7.305 -6.266 1 96.44 157 ASP B O 1
ATOM 3757 N N . VAL B 1 158 ? -10.25 8.688 -4.566 1 97.94 158 VAL B N 1
ATOM 3758 C CA . VAL B 1 158 ? -11.617 8.477 -4.109 1 97.94 158 VAL B CA 1
ATOM 3759 C C . VAL B 1 158 ? -12.602 8.914 -5.195 1 97.94 158 VAL B C 1
ATOM 3761 O O . VAL B 1 158 ? -12.391 9.93 -5.852 1 97.94 158 VAL B O 1
ATOM 3764 N N . LYS B 1 159 ? -13.641 8.117 -5.371 1 96.94 159 LYS B N 1
ATOM 3765 C CA . LYS B 1 159 ? -14.711 8.414 -6.32 1 96.94 159 LYS B CA 1
ATOM 3766 C C . LYS B 1 159 ? -16.047 8.594 -5.609 1 96.94 159 LYS B C 1
ATOM 3768 O O . LYS B 1 159 ? -16.234 8.086 -4.5 1 96.94 159 LYS B O 1
ATOM 3773 N N . ALA B 1 160 ? -16.844 9.305 -6.359 1 98.12 160 ALA B N 1
ATOM 3774 C CA . ALA B 1 160 ? -18.219 9.406 -5.848 1 98.12 160 ALA B CA 1
ATOM 3775 C C . ALA B 1 160 ? -18.828 8.023 -5.641 1 98.12 160 ALA B C 1
ATOM 3777 O O . ALA B 1 160 ? -18.672 7.141 -6.488 1 98.12 160 ALA B O 1
ATOM 3778 N N . GLY B 1 161 ? -19.438 7.848 -4.496 1 98.19 161 GLY B N 1
ATOM 3779 C CA . GLY B 1 161 ? -20.078 6.574 -4.184 1 98.19 161 GLY B CA 1
ATOM 3780 C C . GLY B 1 161 ? -19.203 5.676 -3.318 1 98.19 161 GLY B C 1
ATOM 3781 O O . GLY B 1 161 ? -19.703 4.703 -2.744 1 98.19 161 GLY B O 1
ATOM 3782 N N . ASP B 1 162 ? -17.891 5.961 -3.178 1 98.69 162 ASP B N 1
ATOM 3783 C CA . ASP B 1 162 ? -17.016 5.195 -2.295 1 98.69 162 ASP B CA 1
ATOM 3784 C C . ASP B 1 162 ? -17.438 5.352 -0.835 1 98.69 162 ASP B C 1
ATOM 3786 O O . ASP B 1 162 ? -18.156 6.293 -0.485 1 98.69 162 ASP B O 1
ATOM 3790 N N . VAL B 1 163 ? -17 4.418 -0.043 1 98.88 163 VAL B N 1
ATOM 3791 C CA . VAL B 1 163 ? -17.156 4.516 1.404 1 98.88 163 VAL B CA 1
ATOM 3792 C C . VAL B 1 163 ? -15.805 4.773 2.055 1 98.88 163 VAL B C 1
ATOM 3794 O O . VAL B 1 163 ? -14.852 4.023 1.837 1 98.88 163 VAL B O 1
ATOM 3797 N N . VAL B 1 164 ? -15.75 5.855 2.838 1 98.94 164 VAL B N 1
ATOM 3798 C CA . VAL B 1 164 ? -14.531 6.25 3.539 1 98.94 164 VAL B CA 1
ATOM 3799 C C . VAL B 1 164 ? -14.75 6.137 5.047 1 98.94 164 VAL B C 1
ATOM 3801 O O . VAL B 1 164 ? -15.75 6.617 5.574 1 98.94 164 VAL B O 1
ATOM 3804 N N . VAL B 1 165 ? -13.812 5.43 5.75 1 98.88 165 VAL B N 1
ATOM 3805 C CA . VAL B 1 165 ? -13.828 5.41 7.207 1 98.88 165 VAL B CA 1
ATOM 3806 C C . VAL B 1 165 ? -12.789 6.387 7.75 1 98.88 165 VAL B C 1
ATOM 3808 O O . VAL B 1 165 ? -11.617 6.34 7.359 1 98.88 165 VAL B O 1
ATOM 3811 N N . CYS B 1 166 ? -13.211 7.273 8.594 1 98.62 166 CYS B N 1
ATOM 3812 C CA . CYS B 1 166 ? -12.305 8.172 9.312 1 98.62 166 CYS B CA 1
ATOM 3813 C C . CYS B 1 166 ? -12.281 7.844 10.797 1 98.62 166 CYS B C 1
ATOM 3815 O O . CYS B 1 166 ? -13.336 7.746 11.438 1 98.62 166 CYS B O 1
ATOM 3817 N N . GLN B 1 167 ? -11.086 7.664 11.305 1 97.31 167 GLN B N 1
ATOM 3818 C CA . GLN B 1 167 ? -10.922 7.312 12.711 1 97.31 167 GLN B CA 1
ATOM 3819 C C . GLN B 1 167 ? -10.773 8.562 13.57 1 97.31 167 GLN B C 1
ATOM 3821 O O . GLN B 1 167 ? -9.836 9.344 13.391 1 97.31 167 GLN B O 1
ATOM 3826 N N . GLY B 1 168 ? -11.672 8.719 14.508 1 95.88 168 GLY B N 1
ATOM 3827 C CA . GLY B 1 168 ? -11.602 9.859 15.398 1 95.88 168 GLY B CA 1
ATOM 3828 C C . GLY B 1 168 ? -12.164 11.133 14.797 1 95.88 168 GLY B C 1
ATOM 3829 O O . GLY B 1 168 ? -12.75 11.102 13.711 1 95.88 168 GLY B O 1
ATOM 3830 N N . THR B 1 169 ? -12.031 12.219 15.602 1 97.44 169 THR B N 1
ATOM 3831 C CA . THR B 1 169 ? -12.555 13.508 15.172 1 97.44 169 THR B CA 1
ATOM 3832 C C . THR B 1 169 ? -11.477 14.586 15.289 1 97.44 169 THR B C 1
ATOM 3834 O O . THR B 1 169 ? -11.789 15.766 15.508 1 97.44 169 THR B O 1
ATOM 3837 N N . GLY B 1 170 ? -10.242 14.141 15.203 1 96.19 170 GLY B N 1
ATOM 3838 C CA . GLY B 1 170 ? -9.141 15.086 15.164 1 96.19 170 GLY B CA 1
ATOM 3839 C C . GLY B 1 170 ? -8.984 15.766 13.82 1 96.19 170 GLY B C 1
ATOM 3840 O O . GLY B 1 170 ? -9.836 15.625 12.945 1 96.19 170 GLY B O 1
ATOM 3841 N N . GLY B 1 171 ? -7.922 16.531 13.68 1 96.81 171 GLY B N 1
ATOM 3842 C CA . GLY B 1 171 ? -7.715 17.359 12.5 1 96.81 171 GLY B CA 1
ATOM 3843 C C . GLY B 1 171 ? -7.75 16.562 11.203 1 96.81 171 GLY B C 1
ATOM 3844 O O . GLY B 1 171 ? -8.578 16.828 10.336 1 96.81 171 GLY B O 1
ATOM 3845 N N . VAL B 1 172 ? -6.906 15.508 11.086 1 97.88 172 VAL B N 1
ATOM 3846 C CA . VAL B 1 172 ? -6.82 14.719 9.867 1 97.88 172 VAL B CA 1
ATOM 3847 C C . VAL B 1 172 ? -8.172 14.078 9.57 1 97.88 172 VAL B C 1
ATOM 3849 O O . VAL B 1 172 ? -8.641 14.102 8.43 1 97.88 172 VAL B O 1
ATOM 3852 N N . SER B 1 173 ? -8.852 13.594 10.547 1 98.25 173 SER B N 1
ATOM 3853 C CA . SER B 1 173 ? -10.109 12.883 10.375 1 98.25 173 SER B CA 1
ATOM 3854 C C . SER B 1 173 ? -11.227 13.836 9.961 1 98.25 173 SER B C 1
ATOM 3856 O O . SER B 1 173 ? -12.055 13.492 9.117 1 98.25 173 SER B O 1
AT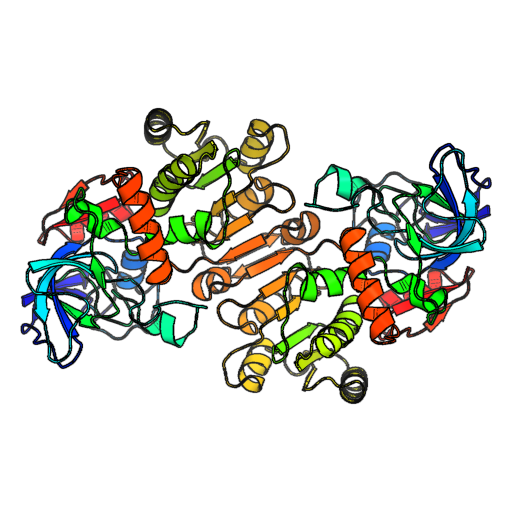OM 3858 N N . MET B 1 174 ? -11.219 14.984 10.555 1 98.62 174 MET B N 1
ATOM 3859 C CA . MET B 1 174 ? -12.266 15.938 10.203 1 98.62 174 MET B CA 1
ATOM 3860 C C . MET B 1 174 ? -12.07 16.469 8.789 1 98.62 174 MET B C 1
ATOM 3862 O O . MET B 1 174 ? -13.039 16.672 8.055 1 98.62 174 MET B O 1
ATOM 3866 N N . PHE B 1 175 ? -10.812 16.734 8.43 1 98.81 175 PHE B N 1
ATOM 3867 C CA . PHE B 1 175 ? -10.562 17.047 7.023 1 98.81 175 PHE B CA 1
ATOM 3868 C C . PHE B 1 175 ? -10.93 15.875 6.129 1 98.81 175 PHE B C 1
ATOM 3870 O O . PHE B 1 175 ? -11.438 16.062 5.02 1 98.81 175 PHE B O 1
ATOM 3877 N N . GLY B 1 176 ? -10.648 14.633 6.621 1 98.81 176 GLY B N 1
ATOM 3878 C CA . GLY B 1 176 ? -11.078 13.445 5.898 1 98.81 176 GLY B CA 1
ATOM 3879 C C . GLY B 1 176 ? -12.562 13.422 5.613 1 98.81 176 GLY B C 1
ATOM 3880 O O . GLY B 1 176 ? -12.984 13.133 4.492 1 98.81 176 GLY B O 1
ATOM 3881 N N . LEU B 1 177 ? -13.375 13.727 6.633 1 98.81 177 LEU B N 1
ATOM 3882 C CA . LEU B 1 177 ? -14.82 13.812 6.473 1 98.81 177 LEU B CA 1
ATOM 3883 C C . LEU B 1 177 ? -15.18 14.82 5.387 1 98.81 177 LEU B C 1
ATOM 3885 O O . LEU B 1 177 ? -15.938 14.508 4.465 1 98.81 177 LEU B O 1
ATOM 3889 N N . GLN B 1 178 ? -14.602 15.945 5.449 1 98.81 178 GLN B N 1
ATOM 3890 C CA . GLN B 1 178 ? -14.969 17.031 4.539 1 98.81 178 GLN B CA 1
ATOM 3891 C C . GLN B 1 178 ? -14.539 16.719 3.109 1 98.81 178 GLN B C 1
ATOM 3893 O O . GLN B 1 178 ? -15.305 16.906 2.168 1 98.81 178 GLN B O 1
ATOM 3898 N N . PHE B 1 179 ? -13.297 16.25 2.916 1 98.88 179 PHE B N 1
ATOM 3899 C CA . PHE B 1 179 ? -12.805 15.953 1.573 1 98.88 179 PHE B CA 1
ATOM 3900 C C . PHE B 1 179 ? -13.547 14.766 0.976 1 98.88 179 PHE B C 1
ATOM 3902 O O . PHE B 1 179 ? -13.82 14.734 -0.227 1 98.88 179 PHE B O 1
ATOM 3909 N N . ALA B 1 180 ? -13.852 13.727 1.829 1 98.81 180 ALA B N 1
ATOM 3910 C CA . ALA B 1 180 ? -14.633 12.602 1.325 1 98.81 180 ALA B CA 1
ATOM 3911 C C . ALA B 1 180 ? -15.984 13.07 0.783 1 98.81 180 ALA B C 1
ATOM 3913 O O . ALA B 1 180 ? -16.406 12.648 -0.296 1 98.81 180 ALA B O 1
ATOM 3914 N N . GLN B 1 181 ? -16.609 13.945 1.522 1 98.44 181 GLN B N 1
ATOM 3915 C CA . GLN B 1 181 ? -17.891 14.492 1.08 1 98.44 181 GLN B CA 1
ATOM 3916 C C . GLN B 1 181 ? -17.734 15.297 -0.205 1 98.44 181 GLN B C 1
ATOM 3918 O O . GLN B 1 181 ? -18.547 15.18 -1.124 1 98.44 181 GLN B O 1
ATOM 3923 N N . LEU B 1 182 ? -16.703 16.094 -0.218 1 98 182 LEU B N 1
ATOM 3924 C CA . LEU B 1 182 ? -16.422 16.906 -1.402 1 98 182 LEU B CA 1
ATOM 3925 C C . LEU B 1 182 ? -16.25 16.016 -2.631 1 98 182 LEU B C 1
ATOM 3927 O O . LEU B 1 182 ? -16.625 16.406 -3.74 1 98 182 LEU B O 1
ATOM 3931 N N . LEU B 1 183 ? -15.766 14.805 -2.449 1 98.19 183 LEU B N 1
ATOM 3932 C CA . LEU B 1 183 ? -15.469 13.883 -3.539 1 98.19 183 LEU B CA 1
ATOM 3933 C C . LEU B 1 183 ? -16.656 12.969 -3.812 1 98.19 183 LEU B C 1
ATOM 3935 O O . LEU B 1 183 ? -16.578 12.078 -4.66 1 98.19 183 LEU B O 1
ATOM 3939 N N . GLY B 1 184 ? -17.766 13.141 -3.088 1 98.31 184 GLY B N 1
ATOM 3940 C CA . GLY B 1 184 ? -19 12.414 -3.348 1 98.31 184 GLY B CA 1
ATOM 3941 C C . GLY B 1 184 ? -19.047 11.055 -2.664 1 98.31 184 GLY B C 1
ATOM 3942 O O . GLY B 1 184 ? -19.797 10.172 -3.076 1 98.31 184 GLY B O 1
ATOM 3943 N N . ALA B 1 185 ? -18.219 10.898 -1.612 1 98.62 185 ALA B N 1
ATOM 3944 C CA . ALA B 1 185 ? -18.156 9.609 -0.918 1 98.62 185 ALA B CA 1
ATOM 3945 C C . ALA B 1 185 ? -19.031 9.625 0.332 1 98.62 185 ALA B C 1
ATOM 3947 O O . ALA B 1 185 ? -19.359 10.688 0.861 1 98.62 185 ALA B O 1
ATOM 3948 N N . GLU B 1 186 ? -19.391 8.461 0.746 1 98.5 186 GLU B N 1
ATOM 3949 C CA . GLU B 1 186 ? -20.016 8.25 2.049 1 98.5 186 GLU B CA 1
ATOM 3950 C C . GLU B 1 186 ? -18.953 8.102 3.146 1 98.5 186 GLU B C 1
ATOM 3952 O O . GLU B 1 186 ? -17.906 7.488 2.932 1 98.5 186 GLU B O 1
ATOM 3957 N N . VAL B 1 187 ? -19.312 8.656 4.332 1 98.88 187 VAL B N 1
ATOM 3958 C CA . VAL B 1 187 ? -18.297 8.648 5.371 1 98.88 187 VAL B CA 1
ATOM 3959 C C . VAL B 1 187 ? -18.844 7.957 6.621 1 98.88 187 VAL B C 1
ATOM 3961 O O . VAL B 1 187 ? -19.938 8.258 7.074 1 98.88 187 VAL B O 1
ATOM 3964 N N . ILE B 1 188 ? -18.078 7 7.129 1 98.88 188 ILE B N 1
ATOM 3965 C CA . ILE B 1 188 ? -18.281 6.391 8.438 1 98.88 188 ILE B CA 1
ATOM 3966 C C . ILE B 1 188 ? -17.219 6.891 9.414 1 98.88 188 ILE B C 1
ATOM 3968 O O . ILE B 1 188 ? -16.016 6.785 9.148 1 98.88 188 ILE B O 1
ATOM 3972 N N . MET B 1 189 ? -17.688 7.449 10.57 1 98.62 189 MET B N 1
ATOM 3973 C CA . MET B 1 189 ? -16.766 7.988 11.562 1 98.62 189 MET B CA 1
ATOM 3974 C C . MET B 1 189 ? -16.703 7.09 12.797 1 98.62 189 MET B C 1
ATOM 3976 O O . MET B 1 189 ? -17.734 6.57 13.242 1 98.62 189 MET B O 1
ATOM 3980 N N . THR B 1 190 ? -15.492 6.879 13.297 1 97.88 190 THR B N 1
ATOM 3981 C CA . THR B 1 190 ? -15.391 6.254 14.609 1 97.88 190 THR B CA 1
ATOM 3982 C C . THR B 1 190 ? -14.977 7.277 15.664 1 97.88 190 THR B C 1
ATOM 3984 O O . THR B 1 190 ? -14.258 8.227 15.367 1 97.88 190 THR B O 1
ATOM 3987 N N . SER B 1 191 ? -15.438 7.18 16.844 1 97.06 191 SER B N 1
ATOM 3988 C CA . SER B 1 191 ? -15.086 8.031 17.984 1 97.06 191 SER B CA 1
ATOM 3989 C C . SER B 1 191 ? -15.375 7.332 19.312 1 97.06 191 SER B C 1
ATOM 3991 O O . SER B 1 191 ? -16.094 6.332 19.344 1 97.06 191 SER B O 1
ATOM 3993 N N . SER B 1 192 ? -14.727 7.77 20.297 1 95.12 192 SER B N 1
ATOM 3994 C CA . SER B 1 192 ? -15.047 7.273 21.641 1 95.12 192 SER B CA 1
ATOM 3995 C C . SER B 1 192 ? -16.156 8.102 22.297 1 95.12 192 SER B C 1
ATOM 3997 O O . SER B 1 192 ? -16.594 7.797 23.406 1 95.12 192 SER B O 1
ATOM 3999 N N . SER B 1 193 ? -16.578 9.195 21.672 1 97.25 193 SER B N 1
ATOM 4000 C CA . SER B 1 193 ? -17.531 10.148 22.234 1 97.25 193 SER B CA 1
ATOM 4001 C C . SER B 1 193 ? -18.828 10.164 21.438 1 97.25 193 SER B C 1
ATOM 4003 O O . SER B 1 193 ? -18.828 10.531 20.25 1 97.25 193 SER B O 1
ATOM 4005 N N . ASN B 1 194 ? -19.922 9.828 22.125 1 97.69 194 ASN B N 1
ATOM 4006 C CA . ASN B 1 194 ? -21.219 9.898 21.469 1 97.69 194 ASN B CA 1
ATOM 4007 C C . ASN B 1 194 ? -21.562 11.328 21.062 1 97.69 194 ASN B C 1
ATOM 4009 O O . ASN B 1 194 ? -22.188 11.555 20.031 1 97.69 194 ASN B O 1
ATOM 4013 N N . GLU B 1 195 ? -21.141 12.219 21.891 1 97.94 195 GLU B N 1
ATOM 4014 C CA . GLU B 1 195 ? -21.375 13.625 21.578 1 97.94 195 GLU B CA 1
ATOM 4015 C C . GLU B 1 195 ? -20.703 14.031 20.281 1 97.94 195 GLU B C 1
ATOM 4017 O O . GLU B 1 195 ? -21.297 14.711 19.438 1 97.94 195 GLU B O 1
ATOM 4022 N N . LYS B 1 196 ? -19.484 13.625 20.062 1 98.19 196 LYS B N 1
ATOM 4023 C CA . LYS B 1 196 ? -18.75 13.945 18.844 1 98.19 196 LYS B CA 1
ATOM 4024 C C . LYS B 1 196 ? -19.359 13.234 17.625 1 98.19 196 LYS B C 1
ATOM 4026 O O . LYS B 1 196 ? -19.391 13.789 16.531 1 98.19 196 LYS B O 1
ATOM 4031 N N . LEU B 1 197 ? -19.859 12.023 17.891 1 98.5 197 LEU B N 1
ATOM 4032 C CA . LEU B 1 197 ? -20.5 11.281 16.797 1 98.5 197 LEU B CA 1
ATOM 4033 C C . LEU B 1 197 ? -21.797 11.969 16.359 1 98.5 197 LEU B C 1
ATOM 4035 O O . LEU B 1 197 ? -22.125 11.969 15.172 1 98.5 197 LEU B O 1
ATOM 4039 N N . GLU B 1 198 ? -22.516 12.523 17.297 1 98.44 198 GLU B N 1
ATOM 4040 C CA . GLU B 1 198 ? -23.688 13.297 16.938 1 98.44 198 GLU B CA 1
ATOM 4041 C C . GLU B 1 198 ? -23.328 14.516 16.094 1 98.44 198 GLU B C 1
ATOM 4043 O O . GLU B 1 198 ? -24.031 14.852 15.141 1 98.44 198 GLU B O 1
ATOM 4048 N N . ARG B 1 199 ? -22.25 15.148 16.469 1 98.25 199 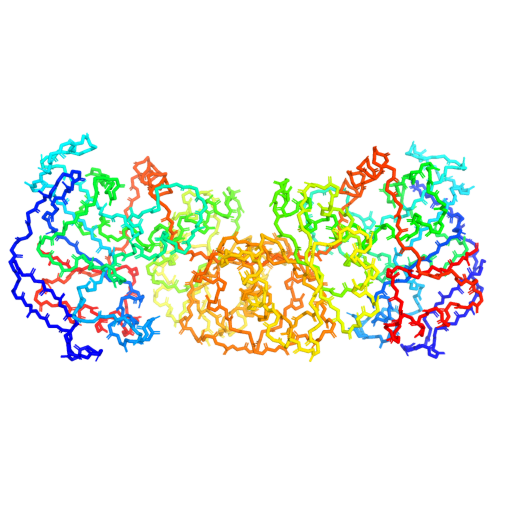ARG B N 1
ATOM 4049 C CA . ARG B 1 199 ? -21.797 16.344 15.742 1 98.25 199 ARG B CA 1
ATOM 4050 C C . ARG B 1 199 ? -21.422 16 14.305 1 98.25 199 ARG B C 1
ATOM 4052 O O . ARG B 1 199 ? -21.781 16.719 13.375 1 98.25 199 ARG B O 1
ATOM 4059 N N . VAL B 1 200 ? -20.688 14.914 14.109 1 98.5 200 VAL B N 1
ATOM 4060 C CA . VAL B 1 200 ? -20.266 14.57 12.758 1 98.5 200 VAL B CA 1
ATOM 4061 C C . VAL B 1 200 ? -21.484 14.102 11.945 1 98.5 200 VAL B C 1
ATOM 4063 O O . VAL B 1 200 ? -21.516 14.258 10.727 1 98.5 200 VAL B O 1
ATOM 4066 N N . ALA B 1 201 ? -22.484 13.492 12.578 1 98.56 201 ALA B N 1
ATOM 4067 C CA . ALA B 1 201 ? -23.734 13.164 11.875 1 98.56 201 ALA B CA 1
ATOM 4068 C C . ALA B 1 201 ? -24.391 14.414 11.305 1 98.56 201 ALA B C 1
ATOM 4070 O O . ALA B 1 201 ? -24.875 14.398 10.172 1 98.56 201 ALA B O 1
ATOM 4071 N N . GLN B 1 202 ? -24.375 15.461 12.109 1 98.38 202 GLN B N 1
ATOM 4072 C CA . GLN B 1 202 ? -24.953 16.734 11.664 1 98.38 202 GLN B CA 1
ATOM 4073 C C . GLN B 1 202 ? -24.141 17.312 10.516 1 98.38 202 GLN B C 1
ATOM 4075 O O . GLN B 1 202 ? -24.656 18.094 9.703 1 98.38 202 GLN B O 1
ATOM 4080 N N . MET B 1 203 ? -22.906 16.875 10.453 1 98.25 203 MET B N 1
ATOM 4081 C CA . MET B 1 203 ? -22.031 17.375 9.406 1 98.25 203 MET B CA 1
ATOM 4082 C C . MET B 1 203 ? -22.109 16.5 8.164 1 98.25 203 MET B C 1
ATOM 4084 O O . MET B 1 203 ? -21.406 16.734 7.18 1 98.25 203 MET B O 1
ATOM 4088 N N . GLY B 1 204 ? -22.859 15.438 8.234 1 98.19 204 GLY B N 1
ATOM 4089 C CA . GLY B 1 204 ? -23.125 14.688 7.016 1 98.19 204 GLY B CA 1
ATOM 4090 C C . GLY B 1 204 ? -22.531 13.289 7.031 1 98.19 204 GLY B C 1
ATOM 4091 O O . GLY B 1 204 ? -22.656 12.547 6.051 1 98.19 204 GLY B O 1
ATOM 4092 N N . ALA B 1 205 ? -21.875 12.906 8.109 1 98.5 205 ALA B N 1
ATOM 4093 C CA . ALA B 1 205 ? -21.438 11.516 8.203 1 98.5 205 ALA B CA 1
ATOM 4094 C C . ALA B 1 205 ? -22.625 10.555 8.133 1 98.5 205 ALA B C 1
ATOM 4096 O O . ALA B 1 205 ? -23.641 10.773 8.789 1 98.5 205 ALA B O 1
ATOM 4097 N N . SER B 1 206 ? -22.469 9.539 7.379 1 98.12 206 SER B N 1
ATOM 4098 C CA . SER B 1 206 ? -23.578 8.609 7.18 1 98.12 206 SER B CA 1
ATOM 4099 C C . SER B 1 206 ? -23.766 7.703 8.398 1 98.12 206 SER B C 1
ATOM 4101 O O . SER B 1 206 ? -24.875 7.285 8.695 1 98.12 206 SER B O 1
ATOM 4103 N N . HIS B 1 207 ? -22.641 7.348 9.023 1 98.25 207 HIS B N 1
ATOM 4104 C CA . HIS B 1 207 ? -22.688 6.496 10.211 1 98.25 207 HIS B CA 1
ATOM 4105 C C . HIS B 1 207 ? -21.594 6.871 11.203 1 98.25 207 HIS B C 1
ATOM 4107 O O . HIS B 1 207 ? -20.562 7.438 10.812 1 98.25 207 HIS B O 1
ATOM 4113 N N . GLY B 1 208 ? -21.906 6.664 12.469 1 98.44 208 GLY B N 1
ATOM 4114 C CA . GLY B 1 208 ? -20.938 6.781 13.547 1 98.44 208 GLY B CA 1
ATOM 4115 C C . GLY B 1 208 ? -20.828 5.523 14.391 1 98.44 208 GLY B C 1
ATOM 4116 O O . GLY B 1 208 ? -21.844 4.871 14.672 1 98.44 208 GLY B O 1
ATOM 4117 N N . ILE B 1 209 ? -19.609 5.125 14.695 1 98.5 209 ILE B N 1
ATOM 4118 C CA . ILE B 1 209 ? -19.375 3.953 15.531 1 98.5 209 ILE B CA 1
ATOM 4119 C C . ILE B 1 209 ? -18.578 4.359 16.781 1 98.5 209 ILE B C 1
ATOM 4121 O O . ILE B 1 209 ? -17.469 4.879 16.672 1 98.5 209 ILE B O 1
ATOM 4125 N N . ASN B 1 210 ? -19.156 4.23 17.922 1 98.31 210 ASN B N 1
ATOM 4126 C CA . ASN B 1 210 ? -18.406 4.375 19.172 1 98.31 210 ASN B CA 1
ATOM 4127 C C . ASN B 1 210 ? -17.562 3.141 19.453 1 98.31 210 ASN B C 1
ATOM 4129 O O . ASN B 1 210 ? -18.078 2.096 19.828 1 98.31 210 ASN B O 1
ATOM 4133 N N . TYR B 1 211 ? -16.25 3.273 19.266 1 94.75 211 TYR B N 1
ATOM 4134 C CA . TYR B 1 211 ? -15.391 2.096 19.312 1 94.75 211 TYR B CA 1
ATOM 4135 C C . TYR B 1 211 ? -15.219 1.616 20.75 1 94.75 211 TYR B C 1
ATOM 4137 O O . TYR B 1 211 ? -14.648 0.547 20.984 1 94.75 211 TYR B O 1
ATOM 4145 N N . ARG B 1 212 ? -15.648 2.4 21.75 1 94.94 212 ARG B N 1
ATOM 4146 C CA . ARG B 1 212 ? -15.688 1.918 23.125 1 94.94 212 ARG B CA 1
ATOM 4147 C C . ARG B 1 212 ? -16.812 0.903 23.328 1 94.94 212 ARG B C 1
ATOM 4149 O O . ARG B 1 212 ? -16.672 -0.044 24.094 1 94.94 212 ARG B O 1
ATOM 4156 N N . ASP B 1 213 ? -17.828 1.165 22.656 1 96.06 213 ASP B N 1
ATOM 4157 C CA . ASP B 1 213 ? -18.984 0.27 22.719 1 96.06 213 ASP B CA 1
ATOM 4158 C C . ASP B 1 213 ? -18.828 -0.893 21.734 1 96.06 213 ASP B C 1
ATOM 4160 O O . ASP B 1 213 ? -19.328 -1.993 21.984 1 96.06 213 ASP B O 1
ATOM 4164 N N . GLU B 1 214 ? -18.203 -0.597 20.625 1 95.81 214 GLU B N 1
ATOM 4165 C CA . GLU B 1 214 ? -17.953 -1.568 19.562 1 95.81 214 GLU B CA 1
ATOM 4166 C C . GLU B 1 214 ? -16.469 -1.716 19.297 1 95.81 214 GLU B C 1
ATOM 4168 O O . GLU B 1 214 ? -15.945 -1.154 18.328 1 95.81 214 GLU B O 1
ATOM 4173 N N . GLU B 1 215 ? -15.914 -2.584 20.031 1 93.5 215 GLU B N 1
ATOM 4174 C CA . GLU B 1 215 ? -14.469 -2.754 19.922 1 93.5 215 GLU B CA 1
ATOM 4175 C C . GLU B 1 215 ? -14.086 -3.316 18.547 1 93.5 215 GLU B C 1
ATOM 4177 O O . GLU B 1 215 ? -13.031 -2.969 18 1 93.5 215 GLU B O 1
ATOM 4182 N N . LYS B 1 216 ? -14.969 -4.195 18.031 1 95.88 216 LYS B N 1
ATOM 4183 C CA . LYS B 1 216 ? -14.734 -4.773 16.719 1 95.88 216 LYS B CA 1
ATOM 4184 C C . LYS B 1 216 ? -15.414 -3.949 15.625 1 95.88 216 LYS B C 1
ATOM 4186 O O . LYS B 1 216 ? -16.188 -4.48 14.82 1 95.88 216 LYS B O 1
ATOM 4191 N N . TRP B 1 217 ? -15.047 -2.691 15.594 1 97.38 217 TRP B N 1
ATOM 4192 C CA . TRP B 1 217 ? -15.734 -1.74 14.727 1 97.38 217 TRP B CA 1
ATOM 4193 C C . TRP B 1 217 ? -15.5 -2.078 13.258 1 97.38 217 TRP B C 1
ATOM 4195 O O . TRP B 1 217 ? -16.266 -1.653 12.391 1 97.38 217 TRP B O 1
ATOM 4205 N N . GLY B 1 218 ? -14.422 -2.812 12.953 1 97.94 218 GLY B N 1
ATOM 4206 C CA . GLY B 1 218 ? -14.227 -3.277 11.586 1 97.94 218 GLY B CA 1
ATOM 4207 C C . GLY B 1 218 ? -15.375 -4.125 11.07 1 97.94 218 GLY B C 1
ATOM 4208 O O . GLY B 1 218 ? -15.805 -3.973 9.93 1 97.94 218 GLY B O 1
ATOM 4209 N N . LYS B 1 219 ? -15.867 -5.051 11.891 1 97.81 219 LYS B N 1
ATOM 4210 C CA . LYS B 1 219 ? -17 -5.895 11.531 1 97.81 219 LYS B CA 1
ATOM 4211 C C . LYS B 1 219 ? -18.266 -5.062 11.344 1 97.81 219 LYS B C 1
ATOM 4213 O O . LYS B 1 219 ? -19.109 -5.379 10.5 1 97.81 219 LYS B O 1
ATOM 4218 N N . VAL B 1 220 ? -18.406 -3.988 12.203 1 98.38 220 VAL B N 1
ATOM 4219 C CA . VAL B 1 220 ? -19.547 -3.104 12.086 1 98.38 220 VAL B CA 1
ATOM 4220 C C . VAL B 1 220 ? -19.531 -2.402 10.734 1 98.38 220 VAL B C 1
ATOM 4222 O O . VAL B 1 220 ? -20.562 -2.301 10.062 1 98.38 220 VAL B O 1
ATOM 4225 N N . VAL B 1 221 ? -18.344 -1.959 10.273 1 98.62 221 VAL B N 1
ATOM 4226 C CA . VAL B 1 221 ? -18.219 -1.326 8.969 1 98.62 221 VAL B CA 1
ATOM 4227 C C . VAL B 1 221 ? -18.641 -2.303 7.871 1 98.62 221 VAL B C 1
ATOM 4229 O O . VAL B 1 221 ? -19.359 -1.929 6.945 1 98.62 221 VAL B O 1
ATOM 4232 N N . ARG B 1 222 ? -18.203 -3.568 7.977 1 98.12 222 ARG B N 1
ATOM 4233 C CA . ARG B 1 222 ? -18.594 -4.59 7.008 1 98.12 222 ARG B CA 1
ATOM 4234 C C . ARG B 1 222 ? -20.109 -4.742 6.945 1 98.12 222 ARG B C 1
ATOM 4236 O O . ARG B 1 222 ? -20.688 -4.812 5.859 1 98.12 222 ARG B O 1
ATOM 4243 N N . LYS B 1 223 ? -20.719 -4.777 8.07 1 97.94 223 LYS B N 1
ATOM 4244 C CA . LYS B 1 223 ? -22.172 -4.91 8.133 1 97.94 223 LYS B CA 1
ATOM 4245 C C . LYS B 1 223 ? -22.859 -3.703 7.5 1 97.94 223 LYS B C 1
ATOM 4247 O O . LYS B 1 223 ? -23.797 -3.857 6.703 1 97.94 223 LYS B O 1
ATOM 4252 N N . LEU B 1 224 ? -22.344 -2.492 7.824 1 98.12 224 LEU B N 1
ATOM 4253 C CA . LEU B 1 224 ? -22.953 -1.252 7.344 1 98.12 224 LEU B CA 1
ATOM 4254 C C . LEU B 1 224 ? -22.828 -1.136 5.828 1 98.12 224 LEU B C 1
ATOM 4256 O O . LEU B 1 224 ? -23.578 -0.406 5.191 1 98.12 224 LEU B O 1
ATOM 4260 N N . THR B 1 225 ? -21.859 -1.844 5.258 1 97.81 225 THR B N 1
ATOM 4261 C CA . THR B 1 225 ? -21.609 -1.748 3.824 1 97.81 225 THR B CA 1
ATOM 4262 C C . THR B 1 225 ? -22.109 -2.994 3.102 1 97.81 225 THR B C 1
ATOM 4264 O O . THR B 1 225 ? -21.641 -3.316 2.008 1 97.81 225 THR B O 1
ATOM 4267 N N . GLY B 1 226 ? -22.969 -3.768 3.709 1 96.5 226 GLY B N 1
ATOM 4268 C CA . GLY B 1 226 ? -23.547 -4.949 3.09 1 96.5 226 GLY B CA 1
ATOM 4269 C C . GLY B 1 226 ? -22.531 -6.066 2.879 1 96.5 226 GLY B C 1
ATOM 4270 O O . GLY B 1 226 ? -22.625 -6.82 1.91 1 96.5 226 GLY B O 1
ATOM 4271 N N . GLY B 1 227 ? -21.516 -6.035 3.66 1 96.56 227 GLY B N 1
ATOM 4272 C CA . GLY B 1 227 ? -20.516 -7.09 3.592 1 96.56 227 GLY B CA 1
ATOM 4273 C C . GLY B 1 227 ? -19.344 -6.754 2.678 1 96.56 227 GLY B C 1
ATOM 4274 O O . GLY B 1 227 ? -18.359 -7.484 2.629 1 96.56 227 GLY B O 1
ATOM 4275 N N . ARG B 1 228 ? -19.359 -5.676 1.985 1 96.88 228 ARG B N 1
ATOM 4276 C CA . ARG B 1 228 ? -18.359 -5.312 0.994 1 96.88 228 ARG B CA 1
ATOM 4277 C C . ARG B 1 228 ? -17.094 -4.773 1.665 1 96.88 228 ARG B C 1
ATOM 4279 O O . ARG B 1 228 ? -15.984 -5.125 1.276 1 96.88 228 ARG B O 1
ATOM 4286 N N . GLY B 1 229 ? -17.266 -3.867 2.723 1 98.19 229 GLY B N 1
ATOM 4287 C CA . GLY B 1 229 ? -16.188 -3.131 3.34 1 98.19 229 GLY B CA 1
ATOM 4288 C C . GLY B 1 229 ? -16 -1.734 2.771 1 98.19 229 GLY B C 1
ATOM 4289 O O . GLY B 1 229 ? -16.609 -1.395 1.751 1 98.19 229 GLY B O 1
ATOM 4290 N N . ALA B 1 230 ? -15.203 -0.981 3.447 1 98.81 230 ALA B N 1
ATOM 4291 C CA . ALA B 1 230 ? -14.945 0.391 3.021 1 98.81 230 ALA B CA 1
ATOM 4292 C C . ALA B 1 230 ? -13.906 0.43 1.904 1 98.81 230 ALA B C 1
ATOM 4294 O O . ALA B 1 230 ? -13.023 -0.429 1.839 1 98.81 230 ALA B O 1
ATOM 4295 N N . ASP B 1 231 ? -14.016 1.423 1.027 1 98.75 231 ASP B N 1
ATOM 4296 C CA . ASP B 1 231 ? -13.039 1.605 -0.045 1 98.75 231 ASP B CA 1
ATOM 4297 C C . ASP B 1 231 ? -11.734 2.186 0.491 1 98.75 231 ASP B C 1
ATOM 4299 O O . ASP B 1 231 ? -10.648 1.821 0.028 1 98.75 231 ASP B O 1
ATOM 4303 N N . HIS B 1 232 ? -11.867 3.064 1.489 1 98.81 232 HIS B N 1
ATOM 4304 C CA . HIS B 1 232 ? -10.727 3.795 2.029 1 98.81 232 HIS B CA 1
ATOM 4305 C C . HIS B 1 232 ? -10.828 3.932 3.545 1 98.81 232 HIS B C 1
ATOM 4307 O O . HIS B 1 232 ? -11.914 4.164 4.082 1 98.81 232 HIS B O 1
ATOM 4313 N N . ILE B 1 233 ? -9.695 3.766 4.199 1 98.69 233 ILE B N 1
ATOM 4314 C CA . ILE B 1 233 ? -9.617 4.004 5.637 1 98.69 233 ILE B CA 1
ATOM 4315 C C . ILE B 1 233 ? -8.523 5.02 5.934 1 98.69 233 ILE B C 1
ATOM 4317 O O . ILE B 1 233 ? -7.379 4.855 5.504 1 98.69 233 ILE B O 1
ATOM 4321 N N . ILE B 1 234 ? -8.891 6.082 6.602 1 98.06 234 ILE B N 1
ATOM 4322 C CA . ILE B 1 234 ? -7.93 7 7.203 1 98.06 234 ILE B CA 1
ATOM 4323 C C . ILE B 1 234 ? -7.484 6.461 8.562 1 98.06 234 ILE B C 1
ATOM 4325 O O . ILE B 1 234 ? -8.195 6.602 9.555 1 98.06 234 ILE B O 1
ATOM 4329 N N . GLU B 1 235 ? -6.316 5.828 8.57 1 96.44 235 GLU B N 1
ATOM 4330 C CA . GLU B 1 235 ? -5.801 5.133 9.75 1 96.44 235 GLU B CA 1
ATOM 4331 C C . GLU B 1 235 ? -4.883 6.039 10.562 1 96.44 235 GLU B C 1
ATOM 4333 O O . GLU B 1 235 ? -3.709 6.211 10.219 1 96.44 235 GLU B O 1
ATOM 4338 N N . VAL B 1 236 ? -5.395 6.613 11.633 1 92.94 236 VAL B N 1
ATOM 4339 C CA . VAL B 1 236 ? -4.613 7.559 12.422 1 92.94 236 VAL B CA 1
ATOM 4340 C C . VAL B 1 236 ? -4.215 6.918 13.75 1 92.94 236 VAL B C 1
ATOM 4342 O O . VAL B 1 236 ? -3.42 7.484 14.508 1 92.94 236 VAL B O 1
ATOM 4345 N N . GLY B 1 237 ? -4.742 5.758 14.047 1 84.31 237 GLY B N 1
ATOM 4346 C CA . GLY B 1 237 ? -4.477 5.129 15.336 1 84.31 237 GLY B CA 1
ATOM 4347 C C . GLY B 1 237 ? -3.18 4.34 15.359 1 84.31 237 GLY B C 1
ATOM 4348 O O . GLY B 1 237 ? -2.469 4.336 16.359 1 84.31 237 GLY B O 1
ATOM 4349 N N . GLY B 1 238 ? -2.932 3.688 14.32 1 73.25 238 GLY B N 1
ATOM 4350 C CA . GLY B 1 238 ? -1.724 2.883 14.242 1 73.25 238 GLY B CA 1
ATOM 4351 C C . GLY B 1 238 ? -1.958 1.421 14.57 1 73.25 238 GLY B C 1
ATOM 4352 O O . GLY B 1 238 ? -2.949 0.831 14.141 1 73.25 238 GLY B O 1
ATOM 4353 N N . ALA B 1 239 ? -1.01 0.859 15.344 1 67.31 239 ALA B N 1
ATOM 4354 C CA . ALA B 1 239 ? -0.934 -0.585 15.547 1 67.31 239 ALA B CA 1
ATOM 4355 C C . ALA B 1 239 ? -2.166 -1.103 16.281 1 67.31 239 ALA B C 1
ATOM 4357 O O . ALA B 1 239 ? -2.646 -2.203 16 1 67.31 239 ALA B O 1
ATOM 4358 N N . GLY B 1 240 ? -2.75 -0.281 17.062 1 75.62 240 GLY B N 1
ATOM 4359 C CA . GLY B 1 240 ? -3.881 -0.732 17.859 1 75.62 240 GLY B CA 1
ATOM 4360 C C . GLY B 1 240 ? -5.172 -0.816 17.062 1 75.62 240 GLY B C 1
ATOM 4361 O O . GLY B 1 240 ? -6.113 -1.5 17.469 1 75.62 240 GLY B O 1
ATOM 4362 N N . THR B 1 241 ? -5.188 -0.124 15.984 1 89 241 THR B N 1
ATOM 4363 C CA . THR B 1 241 ? -6.43 -0.068 15.219 1 89 241 THR B CA 1
ATOM 4364 C C . THR B 1 241 ? -6.242 -0.685 13.836 1 89 241 THR B C 1
ATOM 4366 O O . THR B 1 241 ? -7.219 -0.987 13.148 1 89 241 THR B O 1
ATOM 4369 N N . LEU B 1 242 ? -5.055 -0.917 13.484 1 91.25 242 LEU B N 1
ATOM 4370 C CA . LEU B 1 242 ? -4.742 -1.351 12.125 1 91.25 242 LEU B CA 1
ATOM 4371 C C . LEU B 1 242 ? -5.441 -2.666 11.797 1 91.25 242 LEU B C 1
ATOM 4373 O O . LEU B 1 242 ? -5.938 -2.852 10.688 1 91.25 242 LEU B O 1
ATOM 4377 N N . GLN B 1 243 ? -5.531 -3.551 12.773 1 91.69 243 GLN B N 1
ATOM 4378 C CA . GLN B 1 243 ? -6.199 -4.828 12.539 1 91.69 243 GLN B CA 1
ATOM 4379 C C . GLN B 1 243 ? -7.672 -4.621 12.203 1 91.69 243 GLN B C 1
ATOM 4381 O O . GLN B 1 243 ? -8.219 -5.312 11.344 1 91.69 243 GLN B O 1
ATOM 4386 N N . GLN B 1 244 ? -8.297 -3.732 12.922 1 94.94 244 GLN B N 1
ATOM 4387 C CA . GLN B 1 244 ? -9.688 -3.414 12.625 1 94.94 244 GLN B CA 1
ATOM 4388 C C . GLN B 1 244 ? -9.82 -2.75 11.258 1 94.94 244 GLN B C 1
ATOM 4390 O O . GLN B 1 244 ? -10.789 -2.994 10.539 1 94.94 244 GLN B O 1
ATOM 4395 N N . SER B 1 245 ? -8.852 -1.926 10.945 1 96.88 245 SER B N 1
ATOM 4396 C CA . SER B 1 245 ? -8.844 -1.297 9.625 1 96.88 245 SER B CA 1
ATOM 4397 C C . SER B 1 245 ? -8.758 -2.34 8.516 1 96.88 245 SER B C 1
ATOM 4399 O O . SER B 1 245 ? -9.477 -2.246 7.516 1 96.88 245 SER B O 1
ATOM 4401 N N . LEU B 1 246 ? -7.953 -3.342 8.727 1 95.62 246 LEU B N 1
ATOM 4402 C CA . LEU B 1 246 ? -7.781 -4.398 7.734 1 95.62 246 LEU B CA 1
ATOM 4403 C C . LEU B 1 246 ? -9.047 -5.242 7.617 1 95.62 246 LEU B C 1
ATOM 4405 O O . LEU B 1 246 ? -9.352 -5.762 6.539 1 95.62 246 LEU B O 1
ATOM 4409 N N . THR B 1 247 ? -9.797 -5.355 8.672 1 96.56 247 THR B N 1
ATOM 4410 C CA . THR B 1 247 ? -11.078 -6.059 8.656 1 96.56 247 THR B CA 1
ATOM 4411 C C . THR B 1 247 ? -12.141 -5.227 7.941 1 96.56 247 THR B C 1
ATOM 4413 O O . THR B 1 247 ? -12.961 -5.77 7.195 1 96.56 247 THR B O 1
ATOM 4416 N N . ALA B 1 248 ? -12.055 -3.916 8.078 1 98.19 248 ALA B N 1
ATOM 4417 C CA . ALA B 1 248 ? -13.094 -2.994 7.629 1 98.19 248 ALA B CA 1
ATOM 4418 C C . ALA B 1 248 ? -12.984 -2.725 6.133 1 98.19 248 ALA B C 1
ATOM 4420 O O . ALA B 1 248 ? -13.977 -2.432 5.469 1 98.19 248 ALA B O 1
ATOM 4421 N N . VAL B 1 249 ? -11.781 -2.771 5.645 1 98.56 249 VAL B N 1
ATOM 4422 C CA . VAL B 1 249 ? -11.547 -2.346 4.266 1 98.56 249 VAL B CA 1
ATOM 4423 C C . VAL B 1 249 ? -11.984 -3.447 3.305 1 98.56 249 VAL B C 1
ATOM 4425 O O . VAL B 1 249 ? -11.844 -4.637 3.605 1 98.56 249 VAL B O 1
ATOM 4428 N N . ARG B 1 250 ? -12.492 -3.111 2.152 1 98.19 250 ARG B N 1
ATOM 4429 C CA . ARG B 1 250 ? -12.93 -4.086 1.159 1 98.19 250 ARG B CA 1
ATOM 4430 C C . ARG B 1 250 ? -11.734 -4.77 0.498 1 98.19 250 ARG B C 1
ATOM 4432 O O . ARG B 1 250 ? -10.602 -4.305 0.626 1 98.19 250 ARG B O 1
ATOM 4439 N N . TYR B 1 251 ? -12.023 -5.879 -0.266 1 98 251 TYR B N 1
ATOM 4440 C CA . TYR B 1 251 ? -11 -6.465 -1.129 1 98 251 TYR B CA 1
ATOM 4441 C C . TYR B 1 251 ? -10.469 -5.434 -2.115 1 98 251 TYR B C 1
ATOM 4443 O O . TYR B 1 251 ? -11.234 -4.738 -2.779 1 98 251 TYR B O 1
ATOM 4451 N N . GLY B 1 252 ? -9.195 -5.281 -2.123 1 97.81 252 GLY B N 1
ATOM 4452 C CA . GLY B 1 252 ? -8.578 -4.352 -3.053 1 97.81 252 GLY B CA 1
ATOM 4453 C C . GLY B 1 252 ? -8.656 -2.906 -2.598 1 97.81 252 GLY B C 1
ATOM 4454 O O . GLY B 1 252 ? -8.266 -1.996 -3.33 1 97.81 252 GLY B O 1
ATOM 4455 N N . GLY B 1 253 ? -9.211 -2.678 -1.376 1 98.38 253 GLY B N 1
ATOM 4456 C CA . GLY B 1 253 ? -9.32 -1.321 -0.863 1 98.38 253 GLY B CA 1
ATOM 4457 C C . GLY B 1 253 ? -8 -0.782 -0.33 1 98.38 253 GLY B C 1
ATOM 4458 O O . GLY B 1 253 ? -6.969 -1.443 -0.432 1 98.38 253 GLY B O 1
ATOM 4459 N N . GLN B 1 254 ? -8.039 0.437 0.266 1 98.56 254 GLN B N 1
ATOM 4460 C CA . GLN B 1 254 ? -6.824 1.108 0.708 1 98.56 254 GLN B CA 1
ATOM 4461 C C . GLN B 1 254 ? -6.922 1.52 2.174 1 98.56 254 GLN B C 1
ATOM 4463 O O . GLN B 1 254 ? -7.93 2.09 2.596 1 98.56 254 GLN B O 1
ATOM 4468 N N . VAL B 1 255 ? -5.914 1.169 2.91 1 98 255 VAL B N 1
ATOM 4469 C CA . VAL B 1 255 ? -5.703 1.7 4.254 1 98 255 VAL B CA 1
ATOM 4470 C C . VAL B 1 255 ? -4.555 2.709 4.234 1 98 255 VAL B C 1
ATOM 4472 O O . VAL B 1 255 ? -3.41 2.352 3.953 1 98 255 VAL B O 1
ATOM 4475 N N . SER B 1 256 ? -4.863 3.971 4.496 1 98.19 256 SER B N 1
ATOM 4476 C CA . SER B 1 256 ? -3.854 5.023 4.566 1 98.19 256 SER B CA 1
ATOM 4477 C C . SER B 1 256 ? -3.312 5.176 5.984 1 98.19 256 SER B C 1
ATOM 4479 O O . SER B 1 256 ? -4.012 5.672 6.867 1 98.19 256 SER B O 1
ATOM 4481 N N . VAL B 1 257 ? -2.068 4.785 6.152 1 96.06 257 VAL B N 1
ATOM 4482 C CA . VAL B 1 257 ? -1.441 4.828 7.469 1 96.06 257 VAL B CA 1
ATOM 4483 C C . VAL B 1 257 ? -0.859 6.219 7.719 1 96.06 257 VAL B C 1
ATOM 4485 O O . VAL B 1 257 ? 0.098 6.625 7.055 1 96.06 257 VAL B O 1
ATOM 4488 N N . ILE B 1 258 ? -1.377 6.922 8.695 1 94.44 258 ILE B N 1
ATOM 4489 C CA . ILE B 1 258 ? -1.047 8.32 8.945 1 94.44 258 ILE B CA 1
ATOM 4490 C C . ILE B 1 258 ? -0.531 8.484 10.375 1 94.44 258 ILE B C 1
ATOM 4492 O O . ILE B 1 258 ? 0.343 9.312 10.641 1 94.44 258 ILE B O 1
ATOM 4496 N N . GLY B 1 259 ? -1.094 7.699 11.273 1 82.31 259 GLY B N 1
ATOM 4497 C CA . GLY B 1 259 ? -0.713 7.988 12.648 1 82.31 259 GLY B CA 1
ATOM 4498 C C . GLY B 1 259 ? -0.504 6.738 13.477 1 82.31 259 GLY B C 1
ATOM 4499 O O . GLY B 1 259 ? -0.788 5.629 13.023 1 82.31 259 GLY B O 1
ATOM 4500 N N . VAL B 1 260 ? 0.132 7.027 14.703 1 72.38 260 VAL B N 1
ATOM 4501 C CA . VAL B 1 260 ? 0.456 5.945 15.625 1 72.38 260 VAL B CA 1
ATOM 4502 C C . VAL B 1 260 ? -0.085 6.277 17.016 1 72.38 260 VAL B C 1
ATOM 4504 O O . VAL B 1 260 ? 0.583 6.031 18.016 1 72.38 260 VAL B O 1
ATOM 4507 N N . LEU B 1 261 ? -1.229 6.805 16.953 1 66.06 261 LEU B N 1
ATOM 4508 C CA . LEU B 1 261 ? -1.839 7.301 18.172 1 66.06 261 LEU B CA 1
ATOM 4509 C C . LEU B 1 261 ? -1.997 6.176 19.188 1 66.06 261 LEU B C 1
ATOM 4511 O O . LEU B 1 261 ? -1.978 6.422 20.406 1 66.06 261 LEU B O 1
ATOM 4515 N N . SER B 1 262 ? -2.117 5.004 18.719 1 51.66 262 SER B N 1
ATOM 4516 C CA . SER B 1 262 ? -2.348 3.881 19.625 1 51.66 262 SER B CA 1
ATOM 4517 C C . SER B 1 262 ? -1.085 3.041 19.797 1 51.66 262 SER B C 1
ATOM 4519 O O . SER B 1 262 ? -1.146 1.917 20.297 1 51.66 262 SER B O 1
ATOM 4521 N N . GLY B 1 263 ? 0.048 3.494 19.344 1 65.25 263 GLY B N 1
ATOM 4522 C CA . GLY B 1 263 ? 1.295 2.756 19.469 1 65.25 263 GLY B CA 1
ATOM 4523 C C . GLY B 1 263 ? 1.981 2.512 18.141 1 65.25 263 GLY B C 1
ATOM 4524 O O . GLY B 1 263 ? 1.376 2.691 17.078 1 65.25 263 GLY B O 1
ATOM 4525 N N . VAL B 1 264 ? 3.244 2.094 18.344 1 61.38 264 VAL B N 1
ATOM 4526 C CA . VAL B 1 264 ? 4.098 2.033 17.156 1 61.38 264 VAL B CA 1
ATOM 4527 C C . VAL B 1 264 ? 4.32 0.576 16.766 1 61.38 264 VAL B C 1
ATOM 4529 O O . VAL B 1 264 ? 4.551 0.277 15.586 1 61.38 264 VAL B O 1
ATOM 4532 N N . ALA B 1 265 ? 4.18 -0.283 17.641 1 69.19 265 ALA B N 1
ATOM 4533 C CA . ALA B 1 265 ? 4.48 -1.679 17.328 1 69.19 265 ALA B CA 1
ATOM 4534 C C . ALA B 1 265 ? 3.477 -2.617 18 1 69.19 265 ALA B C 1
ATOM 4536 O O . ALA B 1 265 ? 3.193 -2.488 19.188 1 69.19 265 ALA B O 1
ATOM 4537 N N . GLN B 1 266 ? 2.793 -3.324 17.219 1 69.44 266 GLN B N 1
ATOM 4538 C CA . GLN B 1 266 ? 1.921 -4.391 17.703 1 69.44 266 GLN B CA 1
ATOM 4539 C C . GLN B 1 266 ? 1.967 -5.598 16.766 1 69.44 266 GLN B C 1
ATOM 4541 O O . GLN B 1 266 ? 2.479 -5.508 15.648 1 69.44 266 GLN B O 1
ATOM 4546 N N . LYS B 1 267 ? 1.509 -6.707 17.266 1 75.5 267 LYS B N 1
ATOM 4547 C CA . LYS B 1 267 ? 1.358 -7.887 16.422 1 75.5 267 LYS B CA 1
ATOM 4548 C C . LYS B 1 267 ? 0.351 -7.637 15.305 1 75.5 267 LYS B C 1
ATOM 4550 O O . LYS B 1 267 ? -0.792 -7.254 15.562 1 75.5 267 LYS B O 1
ATOM 4555 N N . LEU B 1 268 ? 0.945 -7.539 14.18 1 77.69 268 LEU B N 1
ATOM 4556 C CA . LEU B 1 268 ? 0.081 -7.348 13.023 1 77.69 268 LEU B CA 1
ATOM 4557 C C . LEU B 1 268 ? -0.004 -8.617 12.188 1 77.69 268 LEU B C 1
ATOM 4559 O O . LEU B 1 268 ? 1.021 -9.227 11.859 1 77.69 268 LEU B O 1
ATOM 4563 N N . ASN B 1 269 ? -1.244 -9.086 12.039 1 85 269 ASN B N 1
ATOM 4564 C CA . ASN B 1 269 ? -1.489 -10.172 11.086 1 85 269 ASN B CA 1
ATOM 4565 C C . ASN B 1 269 ? -1.543 -9.648 9.648 1 85 269 ASN B C 1
ATOM 4567 O O . ASN B 1 269 ? -2.475 -8.938 9.281 1 85 269 ASN B O 1
ATOM 4571 N N . VAL B 1 270 ? -0.568 -10.039 8.82 1 85.94 270 VAL B N 1
ATOM 4572 C CA . VAL B 1 270 ? -0.443 -9.477 7.48 1 85.94 270 VAL B CA 1
ATOM 4573 C C . VAL B 1 270 ? -1.256 -10.305 6.488 1 85.94 270 VAL B C 1
ATOM 4575 O O . VAL B 1 270 ? -1.381 -9.938 5.316 1 85.94 270 VAL B O 1
ATOM 4578 N N . ILE B 1 271 ? -1.883 -11.359 6.934 1 88.31 271 ILE B N 1
ATOM 4579 C CA . ILE B 1 271 ? -2.576 -12.289 6.055 1 88.31 271 ILE B CA 1
ATOM 4580 C C . ILE B 1 271 ? -3.699 -11.57 5.316 1 88.31 271 ILE B C 1
ATOM 4582 O O . ILE B 1 271 ? -3.838 -11.703 4.098 1 88.31 271 ILE B O 1
ATOM 4586 N N . PRO B 1 272 ? -4.398 -10.688 6.035 1 91.44 272 PRO B N 1
ATOM 4587 C CA . PRO B 1 272 ? -5.473 -10.008 5.305 1 91.44 272 PRO B CA 1
ATOM 4588 C C . PRO B 1 272 ? -4.949 -9.117 4.184 1 91.44 272 PRO B C 1
ATOM 4590 O O . PRO B 1 272 ? -5.617 -8.953 3.158 1 91.44 272 PRO B O 1
ATOM 4593 N N . ILE B 1 273 ? -3.77 -8.5 4.375 1 93.69 273 ILE B N 1
ATOM 4594 C CA . ILE B 1 273 ? -3.197 -7.641 3.344 1 93.69 273 ILE B CA 1
ATOM 4595 C C . ILE B 1 273 ? -3.006 -8.438 2.057 1 93.69 273 ILE B C 1
ATOM 4597 O O . ILE B 1 273 ? -3.414 -7.996 0.979 1 93.69 273 ILE B O 1
ATOM 4601 N N . LEU B 1 274 ? -2.484 -9.625 2.213 1 92.06 274 LEU B N 1
ATOM 4602 C CA . LEU B 1 274 ? -2.229 -10.508 1.083 1 92.06 274 LEU B CA 1
ATOM 4603 C C . LEU B 1 274 ? -3.533 -11.078 0.532 1 92.06 274 LEU B C 1
ATOM 4605 O O . LEU B 1 274 ? -3.846 -10.891 -0.646 1 92.06 274 LEU B O 1
ATOM 4609 N N . MET B 1 275 ? -4.383 -11.664 1.381 1 93.94 275 MET B N 1
ATOM 4610 C CA . MET B 1 275 ? -5.527 -12.484 0.985 1 93.94 275 MET B CA 1
ATOM 4611 C C . MET B 1 275 ? -6.656 -11.609 0.445 1 93.94 275 MET B C 1
ATOM 4613 O O . MET B 1 275 ? -7.57 -12.109 -0.215 1 93.94 275 MET B O 1
ATOM 4617 N N . HIS B 1 276 ? -6.605 -10.305 0.755 1 96.06 276 HIS B N 1
ATOM 4618 C CA . HIS B 1 276 ? -7.652 -9.414 0.26 1 96.06 276 HIS B CA 1
ATOM 4619 C C . HIS B 1 276 ? -7.082 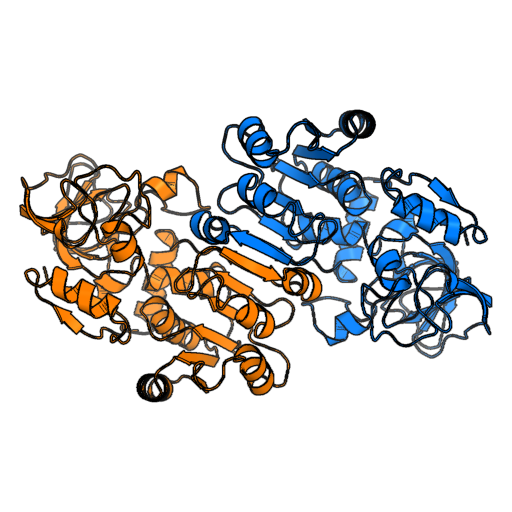-8.383 -0.708 1 96.06 276 HIS B C 1
ATOM 4621 O O . HIS B 1 276 ? -7.777 -7.441 -1.097 1 96.06 276 HIS B O 1
ATOM 4627 N N . ASN B 1 277 ? -5.816 -8.594 -1.105 1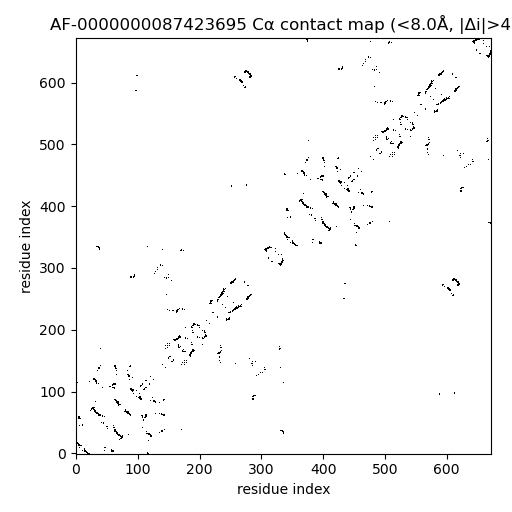 97.75 277 ASN B N 1
ATOM 4628 C CA . ASN B 1 277 ? -5.191 -7.699 -2.07 1 97.75 277 ASN B CA 1
ATOM 4629 C C . ASN B 1 277 ? -5.305 -6.242 -1.632 1 97.75 277 ASN B C 1
ATOM 4631 O O . ASN B 1 277 ? -5.66 -5.375 -2.434 1 97.75 277 ASN B O 1
ATOM 4635 N N . ILE B 1 278 ? -5.016 -6.004 -0.343 1 97.62 278 ILE B N 1
ATOM 4636 C CA . ILE B 1 278 ? -5.195 -4.68 0.238 1 97.62 278 ILE B CA 1
ATOM 4637 C C . ILE B 1 278 ? -3.955 -3.824 -0.028 1 97.62 278 ILE B C 1
ATOM 4639 O O . ILE B 1 278 ? -2.83 -4.324 0.015 1 97.62 278 ILE B O 1
ATOM 4643 N N . ARG B 1 279 ? -4.18 -2.52 -0.258 1 98 279 ARG B N 1
ATOM 4644 C CA . ARG B 1 279 ? -3.102 -1.536 -0.305 1 98 279 ARG B CA 1
ATOM 4645 C C . ARG B 1 279 ? -2.965 -0.809 1.028 1 98 279 ARG B C 1
ATOM 4647 O O . ARG B 1 279 ? -3.906 -0.154 1.483 1 98 279 ARG B O 1
ATOM 4654 N N . VAL B 1 280 ? -1.872 -0.992 1.668 1 96.81 280 VAL B N 1
ATOM 4655 C CA . VAL B 1 280 ? -1.501 -0.181 2.822 1 96.81 280 VAL B CA 1
ATOM 4656 C C . VAL B 1 280 ? -0.524 0.912 2.395 1 96.81 280 VAL B C 1
ATOM 4658 O O . VAL B 1 280 ? 0.588 0.618 1.949 1 96.81 280 VAL B O 1
ATOM 4661 N N . GLN B 1 281 ? -0.968 2.152 2.492 1 97.88 281 GLN B N 1
ATOM 4662 C CA . GLN B 1 281 ? -0.211 3.291 1.982 1 97.88 281 GLN B CA 1
ATOM 4663 C C . GLN B 1 281 ? 0.19 4.234 3.111 1 97.88 281 GLN B C 1
ATOM 4665 O O . GLN B 1 281 ? -0.67 4.789 3.801 1 97.88 281 GLN B O 1
ATOM 4670 N N . GLY B 1 282 ? 1.511 4.348 3.27 1 97.25 282 GLY B N 1
ATOM 4671 C CA . GLY B 1 282 ? 1.941 5.434 4.141 1 97.25 282 GLY B CA 1
ATOM 4672 C C . GLY B 1 282 ? 1.684 6.809 3.553 1 97.25 282 GLY B C 1
ATOM 4673 O O . GLY B 1 282 ? 1.875 7.023 2.355 1 97.25 282 GLY B O 1
ATOM 4674 N N . ILE B 1 283 ? 1.251 7.723 4.406 1 97.75 283 ILE B N 1
ATOM 4675 C CA . ILE B 1 283 ? 1.011 9.094 3.965 1 97.75 283 ILE B CA 1
ATOM 4676 C C . ILE B 1 283 ? 1.864 10.055 4.785 1 97.75 283 ILE B C 1
ATOM 4678 O O . ILE B 1 283 ? 1.667 10.195 5.996 1 97.75 283 ILE B O 1
ATOM 4682 N N . PHE B 1 284 ? 2.785 10.711 4.152 1 96.94 284 PHE B N 1
ATOM 4683 C CA . PHE B 1 284 ? 3.594 11.742 4.793 1 96.94 284 PHE B CA 1
ATOM 4684 C C . PHE B 1 284 ? 3.24 13.117 4.25 1 96.94 284 PHE B C 1
ATOM 4686 O O . PHE B 1 284 ? 3.934 13.648 3.379 1 96.94 284 PHE B O 1
ATOM 4693 N N . VAL B 1 285 ? 2.176 13.656 4.656 1 97.94 285 VAL B N 1
ATOM 4694 C CA . VAL B 1 285 ? 1.645 14.984 4.352 1 97.94 285 VAL B CA 1
ATOM 4695 C C . VAL B 1 285 ? 1.491 15.148 2.842 1 97.94 285 VAL B C 1
ATOM 4697 O O . VAL B 1 285 ? 0.515 14.672 2.256 1 97.94 285 VAL B O 1
ATOM 4700 N N . GLY B 1 286 ? 2.49 15.883 2.195 1 98.38 286 GLY B N 1
ATOM 4701 C CA . GLY B 1 286 ? 2.365 16.062 0.756 1 98.38 286 GLY B CA 1
ATOM 4702 C C . GLY B 1 286 ? 3.189 17.219 0.22 1 98.38 286 GLY B C 1
ATOM 4703 O O . GLY B 1 286 ? 3.768 17.984 0.992 1 98.38 286 GLY B O 1
ATOM 4704 N N . SER B 1 287 ? 3.244 17.344 -1.057 1 98.69 287 SER B N 1
ATOM 4705 C CA . SER B 1 287 ? 4.051 18.328 -1.762 1 98.69 287 SER B CA 1
ATOM 4706 C C . SER B 1 287 ? 3.303 19.656 -1.904 1 98.69 287 SER B C 1
ATOM 4708 O O . SER B 1 287 ? 2.111 19.734 -1.604 1 98.69 287 SER B O 1
ATOM 4710 N N . ARG B 1 288 ? 4.012 20.641 -2.346 1 98.81 288 ARG B N 1
ATOM 4711 C CA . ARG B 1 288 ? 3.383 21.922 -2.66 1 98.81 288 ARG B CA 1
ATOM 4712 C C . ARG B 1 288 ? 2.312 21.766 -3.732 1 98.81 288 ARG B C 1
ATOM 4714 O O . ARG B 1 288 ? 1.227 22.328 -3.627 1 98.81 288 ARG B O 1
ATOM 4721 N N . GLU B 1 289 ? 2.625 20.953 -4.754 1 98.81 289 GLU B N 1
ATOM 4722 C CA . GLU B 1 289 ? 1.662 20.734 -5.828 1 98.81 289 GLU B CA 1
ATOM 4723 C C . GLU B 1 289 ? 0.365 20.141 -5.289 1 98.81 289 GLU B C 1
ATOM 4725 O O . GLU B 1 289 ? -0.727 20.531 -5.699 1 98.81 289 GLU B O 1
ATOM 4730 N N . MET B 1 290 ? 0.512 19.203 -4.426 1 98.75 290 MET B N 1
ATOM 4731 C CA . MET B 1 290 ? -0.666 18.594 -3.809 1 98.75 290 MET B CA 1
ATOM 4732 C C . MET B 1 290 ? -1.451 19.641 -3.01 1 98.75 290 MET B C 1
ATOM 4734 O O . MET B 1 290 ? -2.684 19.641 -3.039 1 98.75 290 MET B O 1
ATOM 4738 N N . LEU B 1 291 ? -0.747 20.484 -2.271 1 98.88 291 LEU B N 1
ATOM 4739 C CA . LEU B 1 291 ? -1.396 21.547 -1.506 1 98.88 291 LEU B CA 1
ATOM 4740 C C . LEU B 1 291 ? -2.133 22.516 -2.43 1 98.88 291 LEU B C 1
ATOM 4742 O O . LEU B 1 291 ? -3.256 22.922 -2.135 1 98.88 291 LEU B O 1
ATOM 4746 N N . GLU B 1 292 ? -1.522 22.859 -3.514 1 98.81 292 GLU B N 1
ATOM 4747 C CA . GLU B 1 292 ? -2.152 23.766 -4.477 1 98.81 292 GLU B CA 1
ATOM 4748 C C . GLU B 1 292 ? -3.406 23.125 -5.078 1 98.81 292 GLU B C 1
ATOM 4750 O O . GLU B 1 292 ? -4.422 23.812 -5.262 1 98.81 292 GLU B O 1
ATOM 4755 N N . ASN B 1 293 ? -3.357 21.812 -5.398 1 98.69 293 ASN B N 1
ATOM 4756 C CA . ASN B 1 293 ? -4.547 21.094 -5.848 1 98.69 293 ASN B CA 1
ATOM 4757 C C . ASN B 1 293 ? -5.652 21.141 -4.801 1 98.69 293 ASN B C 1
ATOM 4759 O O . ASN B 1 293 ? -6.816 21.375 -5.129 1 98.69 293 ASN B O 1
ATOM 4763 N N . MET B 1 294 ? -5.238 20.922 -3.586 1 98.81 294 MET B N 1
ATOM 4764 C CA . MET B 1 294 ? -6.176 20.938 -2.469 1 98.81 294 MET B CA 1
ATOM 4765 C C . MET B 1 294 ? -6.824 22.312 -2.324 1 98.81 294 MET B C 1
ATOM 4767 O O . MET B 1 294 ? -8.031 22.422 -2.131 1 98.81 294 MET B O 1
ATOM 4771 N N . VAL B 1 295 ? -6.051 23.344 -2.42 1 98.81 295 VAL B N 1
ATOM 4772 C CA . VAL B 1 295 ? -6.527 24.719 -2.275 1 98.81 295 VAL B CA 1
ATOM 4773 C C . VAL B 1 295 ? -7.535 25.031 -3.375 1 98.81 295 VAL B C 1
ATOM 4775 O O . VAL B 1 295 ? -8.57 25.656 -3.119 1 98.81 295 VAL B O 1
ATOM 4778 N N . ARG B 1 296 ? -7.273 24.578 -4.582 1 98.5 296 ARG B N 1
ATOM 4779 C CA . ARG B 1 296 ? -8.227 24.781 -5.672 1 98.5 296 ARG B CA 1
ATOM 4780 C C . ARG B 1 296 ? -9.57 24.125 -5.344 1 98.5 296 ARG B C 1
ATOM 4782 O O . ARG B 1 296 ? -10.625 24.719 -5.586 1 98.5 296 ARG B O 1
ATOM 4789 N N . ALA B 1 297 ? -9.492 22.969 -4.793 1 98.5 297 ALA B N 1
ATOM 4790 C CA . ALA B 1 297 ? -10.711 22.266 -4.426 1 98.5 297 ALA B CA 1
ATOM 4791 C C . ALA B 1 297 ? -11.461 23 -3.318 1 98.5 297 ALA B C 1
ATOM 4793 O O . ALA B 1 297 ? -12.688 23.125 -3.363 1 98.5 297 ALA B O 1
ATOM 4794 N N . ILE B 1 298 ? -10.734 23.469 -2.379 1 98.81 298 ILE B N 1
ATOM 4795 C CA . ILE B 1 298 ? -11.32 24.188 -1.251 1 98.81 298 ILE B CA 1
ATOM 4796 C C . ILE B 1 298 ? -11.977 25.469 -1.743 1 98.81 298 ILE B C 1
ATOM 4798 O O . ILE B 1 298 ? -13.086 25.797 -1.327 1 98.81 298 ILE B O 1
ATOM 4802 N N . GLU B 1 299 ? -11.367 26.125 -2.662 1 98.38 299 GLU B N 1
ATOM 4803 C CA . GLU B 1 299 ? -11.875 27.391 -3.189 1 98.38 299 GLU B CA 1
ATOM 4804 C C . GLU B 1 299 ? -13.164 27.188 -3.98 1 98.38 299 GLU B C 1
ATOM 4806 O O . GLU B 1 299 ? -14.164 27.859 -3.742 1 98.38 299 GLU B O 1
ATOM 4811 N N . VAL B 1 300 ? -13.141 26.219 -4.82 1 97.81 300 VAL B N 1
ATOM 4812 C CA . VAL B 1 300 ? -14.289 25.953 -5.688 1 97.81 300 VAL B CA 1
ATOM 4813 C C . VAL B 1 300 ? -15.5 25.578 -4.84 1 97.81 300 VAL B C 1
ATOM 4815 O O . VAL B 1 300 ? -16.641 25.922 -5.172 1 97.81 300 VAL B O 1
ATOM 4818 N N . ASN B 1 301 ? -15.227 25 -3.715 1 98.25 301 ASN B N 1
ATOM 4819 C CA . ASN B 1 301 ? -16.328 24.469 -2.928 1 98.25 301 ASN B CA 1
ATOM 4820 C C . ASN B 1 301 ? -16.594 25.297 -1.68 1 98.25 301 ASN B C 1
ATOM 4822 O O . ASN B 1 301 ? -17.453 24.969 -0.869 1 98.25 301 ASN B O 1
ATOM 4826 N N . GLU B 1 302 ? -15.773 26.312 -1.491 1 98.31 302 GLU B N 1
ATOM 4827 C CA . GLU B 1 302 ? -15.875 27.219 -0.359 1 98.31 302 GLU B CA 1
ATOM 4828 C C . GLU B 1 302 ? -15.844 26.469 0.967 1 98.31 302 GLU B C 1
ATOM 4830 O O . GLU B 1 302 ? -16.609 26.781 1.88 1 98.31 302 GLU B O 1
ATOM 4835 N N . MET B 1 303 ? -15.039 25.438 0.994 1 98.44 303 MET B N 1
ATOM 4836 C CA . MET B 1 303 ? -14.891 24.625 2.193 1 98.44 303 MET B CA 1
ATOM 4837 C C . MET B 1 303 ? -14.203 25.406 3.307 1 98.44 303 MET B C 1
ATOM 4839 O O . MET B 1 303 ? -13.281 26.172 3.047 1 98.44 303 MET B O 1
ATOM 4843 N N . ARG B 1 304 ? -14.672 25.234 4.516 1 98.75 304 ARG B N 1
ATOM 4844 C CA . ARG B 1 304 ? -14.031 25.844 5.672 1 98.75 304 ARG B CA 1
ATOM 4845 C C . ARG B 1 304 ? -13.578 24.781 6.676 1 98.75 304 ARG B C 1
ATOM 4847 O O . ARG B 1 304 ? -14.336 23.875 7.004 1 98.75 304 ARG B O 1
ATOM 4854 N N . PRO B 1 305 ? -12.391 24.922 7.16 1 98.62 305 PRO B N 1
ATOM 4855 C CA . PRO B 1 305 ? -11.906 23.984 8.18 1 98.62 305 PRO B CA 1
ATOM 4856 C C . PRO B 1 305 ? -12.711 24.047 9.477 1 98.62 305 PRO B C 1
ATOM 4858 O O . PRO B 1 305 ? -13.258 25.109 9.812 1 98.62 305 PRO B O 1
ATOM 4861 N N . VAL B 1 306 ? -12.781 22.922 10.125 1 98.69 306 VAL B N 1
ATOM 4862 C CA . VAL B 1 306 ? -13.383 22.891 11.453 1 98.69 306 VAL B CA 1
ATOM 4863 C C . VAL B 1 306 ? -12.344 23.281 12.5 1 98.69 306 VAL B C 1
ATOM 4865 O O . VAL B 1 306 ? -11.461 22.484 12.828 1 98.69 306 VAL B O 1
ATOM 4868 N N . VAL B 1 307 ? -12.445 24.484 12.984 1 98.69 307 VAL B N 1
ATOM 4869 C CA . VAL B 1 307 ? -11.586 24.984 14.047 1 98.69 307 VAL B CA 1
ATOM 4870 C C . VAL B 1 307 ? -12.336 24.953 15.375 1 98.69 307 VAL B C 1
ATOM 4872 O O . VAL B 1 307 ? -13.328 25.672 15.555 1 98.69 307 VAL B O 1
ATOM 4875 N N . ASP B 1 308 ? -11.844 24.109 16.234 1 98.31 308 ASP B N 1
ATOM 4876 C CA . ASP B 1 308 ? -12.516 23.906 17.516 1 98.31 308 ASP B CA 1
ATOM 4877 C C . ASP B 1 308 ? -12.328 25.125 18.422 1 98.31 308 ASP B C 1
ATOM 4879 O O . ASP B 1 308 ? -13.289 25.625 19 1 98.31 308 ASP B O 1
ATOM 4883 N N . ARG B 1 309 ? -11.07 25.578 18.562 1 98.19 309 ARG B N 1
ATOM 4884 C CA . ARG B 1 309 ? -10.742 26.656 19.5 1 98.19 309 ARG B CA 1
ATOM 4885 C C . ARG B 1 309 ? -9.531 27.438 19.016 1 98.19 309 ARG B C 1
ATOM 4887 O O . ARG B 1 309 ? -8.602 26.875 18.453 1 98.19 309 ARG B O 1
ATOM 4894 N N . VAL B 1 310 ? -9.578 28.75 19.234 1 98.75 310 VAL B N 1
ATOM 4895 C CA . VAL B 1 310 ? -8.469 29.656 18.953 1 98.75 310 VAL B CA 1
ATOM 4896 C C . VAL B 1 310 ? -7.891 30.203 20.266 1 98.75 310 VAL B C 1
ATOM 4898 O O . VAL B 1 310 ? -8.625 30.719 21.109 1 98.75 310 VAL B O 1
ATOM 4901 N N . PHE B 1 311 ? -6.637 30.031 20.453 1 98.75 311 PHE B N 1
ATOM 4902 C CA . PHE B 1 311 ? -5.898 30.547 21.609 1 98.75 311 PHE B CA 1
ATOM 4903 C C . PHE B 1 311 ? -5.059 31.75 21.219 1 98.75 311 PHE B C 1
ATOM 4905 O O . PHE B 1 311 ? -4.746 31.938 20.031 1 98.75 311 PHE B O 1
ATOM 4912 N N . GLU B 1 312 ? -4.699 32.531 22.219 1 98.62 312 GLU B N 1
ATOM 4913 C CA . GLU B 1 312 ? -3.781 33.625 21.984 1 98.62 312 GLU B CA 1
ATOM 4914 C C . GLU B 1 312 ? -2.328 33.188 22.047 1 98.62 312 GLU B C 1
ATOM 4916 O O . GLU B 1 312 ? -2.035 32.125 22.594 1 98.62 312 GLU B O 1
ATOM 4921 N N . PHE B 1 313 ? -1.431 33.969 21.531 1 98.31 313 PHE B N 1
ATOM 4922 C CA . PHE B 1 313 ? -0.019 33.625 21.422 1 98.31 313 PHE B CA 1
ATOM 4923 C C . PHE B 1 313 ? 0.545 33.219 22.781 1 98.31 313 PHE B C 1
ATOM 4925 O O . PHE B 1 313 ? 1.274 32.219 22.875 1 98.31 313 PHE B O 1
ATOM 4932 N N . GLY B 1 314 ? 0.174 33.906 23.75 1 97.75 314 GLY B N 1
ATOM 4933 C CA . GLY B 1 314 ? 0.67 33.656 25.078 1 97.75 314 GLY B CA 1
ATOM 4934 C C . GLY B 1 314 ? 0.115 32.375 25.688 1 97.75 314 GLY B C 1
ATOM 4935 O O . GLY B 1 314 ? 0.589 31.906 26.734 1 97.75 314 GLY B O 1
ATOM 4936 N N . GLU B 1 315 ? -0.854 31.734 25 1 98 315 GLU B N 1
ATOM 4937 C CA . GLU B 1 315 ? -1.529 30.531 25.5 1 98 315 GLU B CA 1
ATOM 4938 C C . GLU B 1 315 ? -1.122 29.297 24.688 1 98 315 GLU B C 1
ATOM 4940 O O . GLU B 1 315 ? -1.884 28.328 24.594 1 98 315 GLU B O 1
ATOM 4945 N N . ALA B 1 316 ? 0.055 29.359 24.094 1 98 316 ALA B N 1
ATOM 4946 C CA . ALA B 1 316 ? 0.492 28.266 23.219 1 98 316 ALA B CA 1
ATOM 4947 C C . ALA B 1 316 ? 0.577 26.953 24 1 98 316 ALA B C 1
ATOM 4949 O O . ALA B 1 316 ? 0.203 25.906 23.484 1 98 316 ALA B O 1
ATOM 4950 N N . ARG B 1 317 ? 1.066 27.016 25.219 1 97 317 ARG B N 1
ATOM 4951 C CA . ARG B 1 317 ? 1.156 25.812 26.047 1 97 317 ARG B CA 1
ATOM 4952 C C . ARG B 1 317 ? -0.229 25.25 26.344 1 97 317 ARG B C 1
ATOM 4954 O O . ARG B 1 317 ? -0.438 24.031 26.312 1 97 317 ARG B O 1
ATOM 4961 N N . GLU B 1 318 ? -1.141 26.094 26.703 1 97.25 318 GLU B N 1
ATOM 4962 C CA . GLU B 1 318 ? -2.514 25.688 26.984 1 97.25 318 GLU B CA 1
ATOM 4963 C C . GLU B 1 318 ? -3.154 25.047 25.75 1 97.25 318 GLU B C 1
ATOM 4965 O O . GLU B 1 318 ? -3.922 24.094 25.875 1 97.25 318 GLU B O 1
ATOM 4970 N N . ALA B 1 319 ? -2.869 25.578 24.594 1 97.75 319 ALA B N 1
ATOM 4971 C CA . ALA B 1 319 ? -3.381 25 23.359 1 97.75 319 ALA B CA 1
ATOM 4972 C C . ALA B 1 319 ? -2.914 23.562 23.188 1 97.75 319 ALA B C 1
ATOM 4974 O O . ALA B 1 319 ? -3.703 22.688 22.828 1 97.75 319 ALA B O 1
ATOM 4975 N N . LEU B 1 320 ? -1.644 23.312 23.469 1 97.31 320 LEU B N 1
ATOM 4976 C CA . LEU B 1 320 ? -1.072 21.969 23.344 1 97.31 320 LEU B CA 1
ATOM 4977 C C . LEU B 1 320 ? -1.685 21.031 24.375 1 97.31 320 LEU B C 1
ATOM 4979 O O . LEU B 1 320 ? -1.984 19.875 24.062 1 97.31 320 LEU B O 1
ATOM 4983 N N . GLU B 1 321 ? -1.87 21.5 25.594 1 96.81 321 GLU B N 1
ATOM 4984 C CA . GLU B 1 321 ? -2.48 20.688 26.641 1 96.81 321 GLU B CA 1
ATOM 4985 C C . GLU B 1 321 ? -3.926 20.344 26.297 1 96.81 321 GLU B C 1
ATOM 4987 O O . GLU B 1 321 ? -4.379 19.219 26.562 1 96.81 321 GLU B O 1
ATOM 4992 N N . TYR B 1 322 ? -4.59 21.312 25.75 1 96.81 322 TYR B N 1
ATOM 4993 C CA . TYR B 1 322 ? -5.965 21.094 25.312 1 96.81 322 TYR B CA 1
ATOM 4994 C C . TYR B 1 322 ? -6.031 20 24.25 1 96.81 322 TYR B C 1
ATOM 4996 O O . TYR B 1 322 ? -6.879 19.109 24.328 1 96.81 322 TYR B O 1
ATOM 5004 N N . MET B 1 323 ? -5.152 20.016 23.297 1 95.06 323 MET B N 1
ATOM 5005 C CA . MET B 1 323 ? -5.09 19.016 22.234 1 95.06 323 MET B CA 1
ATOM 5006 C C . MET B 1 323 ? -4.727 17.656 22.797 1 95.06 323 MET B C 1
ATOM 5008 O O . MET B 1 323 ? -5.328 16.641 22.422 1 95.06 323 MET B O 1
ATOM 5012 N N . LYS B 1 324 ? -3.781 17.625 23.656 1 93.06 324 LYS B N 1
ATOM 5013 C CA . LYS B 1 324 ? -3.301 16.375 24.25 1 93.06 324 LYS B CA 1
ATOM 5014 C C . LYS B 1 324 ? -4.41 15.68 25.031 1 93.06 324 LYS B C 1
ATOM 5016 O O . LYS B 1 324 ? -4.461 14.445 25.078 1 93.06 324 LYS B O 1
ATOM 5021 N N . ALA B 1 325 ? -5.324 16.438 25.562 1 92.62 325 ALA B N 1
ATOM 5022 C CA . ALA B 1 325 ? -6.41 15.898 26.375 1 92.62 325 ALA B CA 1
ATOM 5023 C C . ALA B 1 325 ? -7.469 15.234 25.516 1 92.62 325 ALA B C 1
ATOM 5025 O O . ALA B 1 325 ? -8.336 14.516 26.016 1 92.62 325 ALA B O 1
ATOM 5026 N N . GLY B 1 326 ? -7.395 15.43 24.188 1 90.12 326 GLY B N 1
ATOM 5027 C CA . GLY B 1 326 ? -8.312 14.781 23.25 1 90.12 326 GLY B CA 1
ATOM 5028 C C . GLY B 1 326 ? -9.711 15.359 23.297 1 90.12 326 GLY B C 1
ATOM 5029 O O . GLY B 1 326 ? -10.672 14.711 22.891 1 90.12 326 GLY B O 1
ATOM 5030 N N . LYS B 1 327 ? -9.867 16.531 23.734 1 87.75 327 LYS B N 1
ATOM 5031 C CA . LYS B 1 327 ? -11.18 17.156 23.906 1 87.75 327 LYS B CA 1
ATOM 5032 C C . LYS B 1 327 ? -11.594 17.906 22.641 1 87.75 327 LYS B C 1
ATOM 5034 O O . LYS B 1 327 ? -12.781 18.188 22.453 1 87.75 327 LYS B O 1
ATOM 5039 N N . HIS B 1 328 ? -10.656 18.156 21.859 1 93.69 328 HIS B N 1
ATOM 5040 C CA . HIS B 1 328 ? -10.906 19.031 20.719 1 93.69 328 HIS B CA 1
ATOM 5041 C C . HIS B 1 328 ? -11.656 18.297 19.609 1 93.69 328 HIS B C 1
ATOM 5043 O O . HIS B 1 328 ? -11.656 17.062 19.578 1 93.69 328 HIS B O 1
ATOM 5049 N N . PHE B 1 329 ? -12.391 18.969 18.781 1 97.44 329 PHE B N 1
ATOM 5050 C CA . PHE B 1 329 ? -13.109 18.562 17.594 1 97.44 329 PHE B CA 1
ATOM 5051 C C . PHE B 1 329 ? -12.594 19.312 16.375 1 97.44 329 PHE B C 1
ATOM 5053 O O . PHE B 1 329 ? -12.961 20.469 16.141 1 97.44 329 PHE B O 1
ATOM 5060 N N . GLY B 1 330 ? -11.766 18.656 15.617 1 97.75 330 GLY B N 1
ATOM 5061 C CA . GLY B 1 330 ? -11.07 19.328 14.531 1 97.75 330 GLY B CA 1
ATOM 5062 C C . GLY B 1 330 ? -9.75 19.938 14.961 1 97.75 330 GLY B C 1
ATOM 5063 O O . GLY B 1 330 ? -8.938 19.281 15.617 1 97.75 330 GLY B O 1
ATOM 5064 N N . LYS B 1 331 ? -9.5 21.125 14.555 1 98.56 331 LYS B N 1
ATOM 5065 C CA . LYS B 1 331 ? -8.188 21.734 14.742 1 98.56 331 LYS B CA 1
ATOM 5066 C C . LYS B 1 331 ? -8.211 22.75 15.875 1 98.56 331 LYS B C 1
ATOM 5068 O O . LYS B 1 331 ? -9.258 23.344 16.156 1 98.56 331 LYS B O 1
ATOM 5073 N N . VAL B 1 332 ? -7.082 22.891 16.469 1 98.5 332 VAL B N 1
ATOM 5074 C CA . VAL B 1 332 ? -6.789 23.969 17.422 1 98.5 332 VAL B CA 1
ATOM 5075 C C . VAL B 1 332 ? -5.84 24.969 16.781 1 98.5 332 VAL B C 1
ATOM 5077 O O . VAL B 1 332 ? -4.98 24.609 15.977 1 98.5 332 VAL B O 1
ATOM 5080 N N . VAL B 1 333 ? -6.027 26.281 17.125 1 98.81 333 VAL B N 1
ATOM 5081 C CA . VAL B 1 333 ? -5.219 27.328 16.484 1 98.81 333 VAL B CA 1
ATOM 5082 C C . VAL B 1 333 ? -4.668 28.266 17.547 1 98.81 333 VAL B C 1
ATOM 5084 O O . VAL B 1 333 ? -5.293 28.484 18.594 1 98.81 333 VAL B O 1
ATOM 5087 N N . VAL B 1 334 ? -3.488 28.781 17.312 1 98.88 334 VAL B N 1
ATOM 5088 C CA . VAL B 1 334 ? -2.885 29.844 18.109 1 98.88 334 VAL B CA 1
ATOM 5089 C C . VAL B 1 334 ? -2.736 31.094 17.266 1 98.88 334 VAL B C 1
ATOM 5091 O O . VAL B 1 334 ? -2.033 31.094 16.25 1 98.88 334 VAL B O 1
ATOM 5094 N N . ARG B 1 335 ? -3.367 32.125 17.672 1 98.69 335 ARG B N 1
ATOM 5095 C CA . ARG B 1 335 ? -3.223 33.406 17 1 98.69 335 ARG B CA 1
ATOM 5096 C C . ARG B 1 335 ? -1.892 34.062 17.344 1 98.69 335 ARG B C 1
ATOM 5098 O O . ARG B 1 335 ? -1.471 34.062 18.516 1 98.69 335 ARG B O 1
ATOM 5105 N N . ILE B 1 336 ? -1.253 34.688 16.344 1 98.5 336 ILE B N 1
ATOM 5106 C CA . ILE B 1 336 ? 0.059 35.281 16.547 1 98.5 336 ILE B CA 1
ATOM 5107 C C . ILE B 1 336 ? -0.031 36.781 16.312 1 98.5 336 ILE B C 1
ATOM 5109 O O . ILE B 1 336 ? -0.623 37.25 15.328 1 98.5 336 ILE B O 1
#

Nearest PDB structures (foldseek):
  2eih-assembly1_A  TM=9.141E-01  e=1.717E-35  Thermus thermophilus HB8
  5k1s-assembly2_C  TM=8.913E-01  e=3.655E-32  Myxococcus xanthus DK 1622
  5k1s-assembly1_B  TM=8.561E-01  e=1.436E-28  Myxococcus xanthus DK 1622
  5env-assembly1_A  TM=8.888E-01  e=9.281E-27  Saccharomyces cerevisiae S288C
  5yat-assembly1_B  TM=8.644E-01  e=4.183E-27  Komagataella phaffii GS115

Solvent-accessible surface area (backbone atoms only — not comparable to full-atom values): 32460 Å² total; per-residue (Å²): 64,52,31,38,28,35,40,101,47,66,27,73,89,27,50,38,79,44,79,42,84,70,84,75,53,47,74,35,17,29,25,26,39,27,39,10,20,17,67,48,72,66,32,56,32,41,41,55,31,70,66,48,74,78,64,76,71,67,36,27,38,21,41,9,17,11,25,29,29,66,42,68,16,56,84,48,75,82,66,54,70,67,41,49,32,23,47,39,26,28,45,64,27,50,64,84,77,63,40,70,74,27,64,56,35,20,31,21,45,90,33,63,24,31,47,27,42,60,39,81,40,50,49,80,19,50,41,74,51,59,85,90,50,51,46,60,48,44,4,46,37,40,40,37,34,26,29,28,43,32,44,37,54,71,75,46,60,61,42,64,73,35,35,35,37,24,50,41,48,37,39,38,23,42,38,34,52,52,52,37,47,74,43,44,25,42,32,37,35,31,29,81,42,69,69,57,38,52,52,42,43,75,71,62,35,74,42,63,41,46,44,78,81,35,75,62,44,15,60,50,42,16,59,76,47,76,64,52,28,24,45,32,32,49,36,42,34,24,43,70,39,44,65,38,49,61,58,14,34,17,48,49,16,33,40,29,35,61,32,50,74,54,33,55,63,30,74,42,68,52,55,56,35,21,79,32,29,20,34,37,32,23,44,63,35,56,30,45,51,56,43,52,54,49,48,52,52,33,55,78,62,66,61,73,72,57,68,55,49,78,34,49,57,92,35,50,68,58,49,52,53,45,52,71,68,63,72,57,52,24,32,48,30,30,37,83,63,52,30,36,28,35,40,100,45,64,26,72,90,28,51,40,80,44,81,44,84,71,84,75,52,48,75,36,16,29,25,26,38,28,37,9,19,17,67,49,72,66,32,55,32,42,42,54,32,70,65,47,73,80,66,77,71,66,36,27,38,22,41,10,19,11,24,28,30,68,43,68,16,55,85,48,76,82,68,54,70,67,41,50,30,23,47,40,28,28,45,65,26,50,65,82,77,63,40,71,71,26,64,54,35,20,31,21,46,89,34,62,24,30,46,26,42,60,39,79,41,50,47,79,20,49,42,75,51,58,85,90,50,52,46,61,49,43,3,47,37,40,40,37,34,26,29,27,42,33,44,37,55,72,75,46,58,62,43,63,73,35,35,34,34,24,51,41,49,39,38,39,23,40,37,33,49,52,52,37,48,75,44,45,24,45,33,36,35,32,29,82,42,69,68,58,38,52,52,42,42,77,71,62,35,74,42,65,42,46,44,77,82,34,74,64,45,15,59,52,42,15,58,76,46,77,64,52,26,24,46,33,33,48,35,42,36,23,42,68,40,44,64,39,49,61,59,15,34,16,48,49,16,36,40,30,35,61,32,48,74,55,33,56,61,29,72,42,68,53,55,56,34,22,79,32,28,20,33,38,31,23,45,63,34,57,30,44,51,56,43,52,55,48,50,52,53,32,54,78,63,65,62,73,72,58,69,56,50,78,34,50,56,91,35,50,67,58,50,51,52,46,52,73,68,64,71,56,53,25,31,47,29,30,37,83

InterPro domains:
  IPR011032 GroES-like superfamily [SSF50129] (2-165)
  IPR013149 Alcohol dehydrogenase-like, C-terminal [PF00107] (171-298)
  IPR013154 Alcohol dehydrogenase-like, N-terminal [PF08240] (26-131)
  IPR020843 Enoylreductase domain [SM00829] (11-334)
  IPR036291 NAD(P)-binding domain superfamily [SSF51735] (136-311)
  IPR052711 Zinc-type Alcohol Dehydrogenase-like [PTH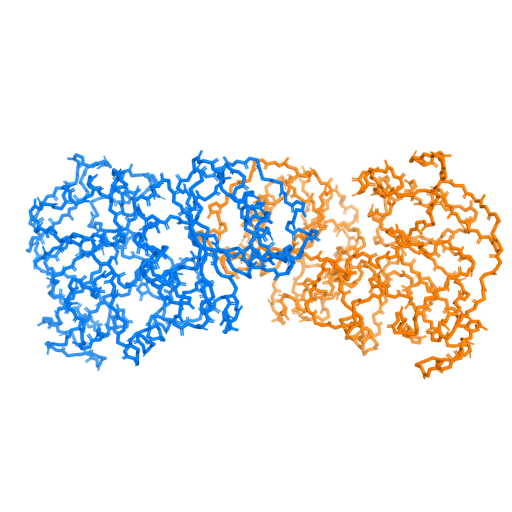R45033] (1-336)

Foldseek 3Di:
DWAWWQAPAADLVSTDIDDDDDDDAAAQKWKFQWFKAFADPLLNCVRRCNNPVVFDDGAGAGQFTKGFGCDYYHPQDLDDGGFIKIFAQQQPFADDDDDPVSVCRGDRTVHHHRRGRIDMGGSSGIDGAAPLADRQQRRLCRFLLLLLLCQCVVVQVHAAAFEEEAEEQEANRVSNLVVCVLRNYAYEYEYLDPVLQVVVVVVPHPYYHNCVVVVLVLVVLCVVVVNAAGQEYAAAQEPSCVQSNLSRHGQLHEYEYEHNNNHHDDDDDCVSCVVRVYHYHYTGRHHSVSSNVSSVSCNVVVDTFDEFEEAESVCVSVQSVCVVVSPGRHIYMYTD/DWAWWQAPAADLVSTDIDDDDDDDAAAQKWKFQWFKAFDDPLLNCVRRCNNPVVFDDTAGAGQFTKGFGCDDYHPQDLDDGGFIKIFAQQQPFADDDDDPVSVCRGDRTVHHHRRGRIDMGGSSGIDGFAPLADRQQRRLCRFLLLLLLCQCVVVQVHAAAFEEEAEEQEANRVSNLVVCVLRNYAYEYEYLDPVLQVVVVVVPHPYYHNCVVVVLVLVVLCVVVVNAAGQEYAAAQEPSCVQSNLSRHGQLHEYEYEHNNNHHDDDDDCVSCVVSVYHYHYTGRHHSVSSNVSSVSCNVVVDTFDEFEEAESVCVSVQSVCVVVSPGRHIYMYTD

Radius of gyration: 27.9 Å; Cα contacts (8 Å, |Δi|>4): 1821; chains: 2; bounding box: 51×85×60 Å

Secondary structure (DSSP, 8-state):
-EEEEE-SSSSGGGEEEEE-PPP---TTEEEEEEEEEE--HHHHHHHTTSS-TT--SSB---SEEEEEEEEE-TT--S--TT-EEEE-SBTT--SSS--HHHHTTBBTTTB--S-BSEEEEEGGGEEEPPTTS-HHHHTTIIIIIHHHHIIIIISS---TT-EEEEESSBHHHHHHHHHHHHTT-EEEEEES-HHHHHHHHHTT-SEEEETTT-TTHHHHHHHHTTTS-EEEEEE-S-HHHHHHHHHHEEEEEEEEE---TT-SEEEEE-HHHHHTT-EEEE-----HHHHHHHHHHHHHHT----EEEEE-GGGHHHHHHHHHTT--SBEEEEE-/-EEEEE-SSSSGGGEEEEE-PPP---TTEEEEEEEEEE--HHHHHHHTTSS-TT--SSB---SEEEEEEEEE-TT--S--TT-EEEE-SBTT--SSS--HHHHTTBBTTTB--S-BSEEEEEGGGEEEPPTTS-HHHHTTIIIIIHHHHIIIIISS---TT-EEEEESSBHHHHHHHHHHHHTT-EEEEEES-HHHHHHHHHTT-SEEEETTT-TTHHHHHHHHTTTS-EEEEEE-S-HHHHHHHHHHEEEEEEEEE---TT-SEEEEE-HHHHHTT-EEEE-----HHHHHHHHHHHHHHT----EEEEE-GGGHHHHHHHHHTT--SBEEEEE-

Sequence (672 aa):
MKAYQIQDDFGLDNFKQVERPDPTPGPGQVLVRMKAASPNFRDILMIEGQYNPRQPLPLIPFSDGAGEVAEVGEGVERVEVGDRVMPIFAQDWIAGEPSRARFKSTLGGPLDGAIAEYVLVDQKGVVPIPEHLSFEEAATLPCAALTAWNALAEHGDVKAGDVVVCQGTGGVSMFGLQFAQLLGAEVIMTSSSNEKLERVAQMGASHGINYRDEEKWGKVVRKLTGGRGADHIIEVGGAGTLQQSLTAVRYGGQVSVIGVLSGVAQKLNVIPILMHNIRVQGIFVGSREMLENMVRAIEVNEMRPVVDRVFEFGEAREALEYMKAGKHFGKVVVRIMKAYQIQDDFGLDNFKQVERPDPTPGPGQVLVRMKAASPNFRDILMIEGQYNPRQPLPLIPFSDGAGEVAEVGEGVERVEVGDRVMPIFAQDWIAGEPSRARFKSTLGGPLDGAIAEYVLVDQKGVVPIPEHLSFEEAATLPCAALTAWNALAEHGDVKAGDVVVCQGTGGVSMFGLQFAQLLGAEVIMTSSSNEKLERVAQMGASHGINYRDEEKWGKVVRKLTGGRGADHIIEVGGAGTLQQSLTAVRYGGQVSVIGVLSGVAQKLNVIPILMHNIRVQGIFVGSREMLENMVRAIEVNEMRPVVDRVFEFGEAREALEYMKAGKHFGKVVVRI

pLDDT: mean 96.16, std 6.1, range [50.72, 98.94]

Organism: Persicimonas caeni (NCBI:txid2292766)